Protein AF-A0A970TCE7-F1 (afdb_monomer)

Nearest PDB structures (foldseek):
  4jkk-assembly1_A  TM=7.681E-01  e=5.901E-06  Streptococcus agalactiae 2603V/R
  4jkl-assembly1_A  TM=7.507E-01  e=4.694E-06  Streptococcus agalactiae 2603V/R
  6nzg-assembly1_B  TM=7.927E-01  e=4.846E-05  Bacteroides uniformis
  5uj6-assembly1_B  TM=7.386E-01  e=3.518E-05  Bacteroides uniformis str. 3978 T3 ii
  6d8g-assembly1_A  TM=7.229E-01  e=3.518E-05  Bacteroides uniformis str. 3978 T3 ii

Mean predicted aligned error: 15.02 Å

pLDDT: mean 83.76, std 16.14, range [21.98, 98.69]

Structure (mmCIF, N/CA/C/O backbone):
data_AF-A0A970TCE7-F1
#
_entry.id   AF-A0A970TCE7-F1
#
loop_
_atom_site.group_PDB
_atom_site.id
_atom_site.type_symbol
_atom_site.label_atom_id
_atom_site.label_alt_id
_atom_site.label_comp_id
_atom_site.label_asym_id
_atom_site.label_entity_id
_atom_site.label_seq_id
_atom_site.pdbx_PDB_ins_code
_atom_site.Cartn_x
_atom_site.Cartn_y
_atom_site.Cartn_z
_atom_site.occupancy
_atom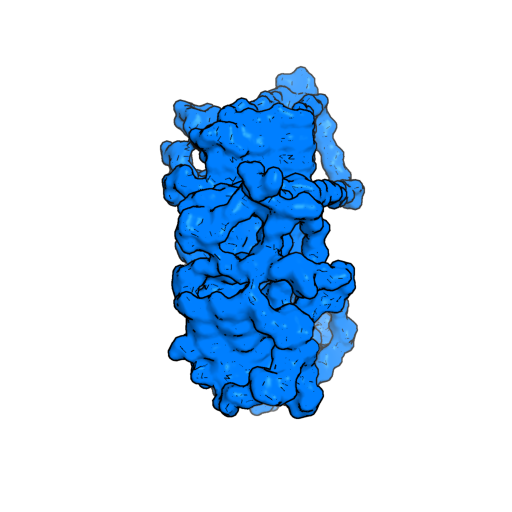_site.B_iso_or_equiv
_atom_site.auth_seq_id
_atom_site.auth_comp_id
_atom_site.auth_asym_id
_atom_site.auth_atom_id
_atom_site.pdbx_PDB_model_num
ATOM 1 N N . MET A 1 1 ? 35.147 20.933 -3.299 1.00 29.72 1 MET A N 1
ATOM 2 C CA . MET A 1 1 ? 35.484 19.512 -3.076 1.00 29.72 1 MET A CA 1
ATOM 3 C C . MET A 1 1 ? 34.721 19.030 -1.857 1.00 29.72 1 MET A C 1
ATOM 5 O O . MET A 1 1 ? 35.156 19.270 -0.740 1.00 29.72 1 MET A O 1
ATOM 9 N N . ARG A 1 2 ? 33.530 18.463 -2.068 1.00 24.98 2 ARG A N 1
ATOM 10 C CA . ARG A 1 2 ? 32.790 17.745 -1.026 1.00 24.98 2 ARG A CA 1
ATOM 11 C C . ARG A 1 2 ? 33.174 16.277 -1.172 1.00 24.98 2 ARG A C 1
ATOM 13 O O . ARG A 1 2 ? 33.149 15.765 -2.286 1.00 24.98 2 ARG A O 1
ATOM 20 N N . LEU A 1 3 ? 33.617 15.664 -0.079 1.00 21.98 3 LEU A N 1
ATOM 21 C CA . LEU A 1 3 ? 33.838 14.222 -0.010 1.00 21.98 3 LEU A CA 1
ATOM 22 C C . LEU A 1 3 ? 32.528 13.515 -0.402 1.00 21.98 3 LEU A C 1
ATOM 24 O O . LEU A 1 3 ? 31.465 14.015 -0.018 1.00 21.98 3 LEU A O 1
ATOM 28 N N . PRO A 1 4 ? 32.577 12.413 -1.169 1.00 25.23 4 PRO A N 1
ATOM 29 C CA . PRO A 1 4 ? 31.383 11.633 -1.448 1.00 25.23 4 PRO A CA 1
ATOM 30 C C . PRO A 1 4 ? 30.809 11.182 -0.104 1.00 25.23 4 PRO A C 1
ATOM 32 O O . PRO A 1 4 ? 31.534 10.642 0.734 1.00 25.23 4 PRO A O 1
ATOM 35 N N . ALA A 1 5 ? 29.528 11.473 0.129 1.00 24.84 5 ALA A N 1
ATOM 36 C CA . ALA A 1 5 ? 28.802 10.845 1.221 1.00 24.84 5 ALA A CA 1
ATOM 37 C C . ALA A 1 5 ? 28.969 9.326 1.055 1.00 24.84 5 ALA A C 1
ATOM 39 O O . ALA A 1 5 ? 28.914 8.851 -0.085 1.00 24.84 5 ALA A O 1
ATOM 40 N N . PRO A 1 6 ? 29.225 8.564 2.132 1.00 24.39 6 PRO A N 1
ATOM 41 C CA . PRO A 1 6 ? 29.187 7.121 2.017 1.00 24.39 6 PRO A CA 1
ATOM 42 C C . PRO A 1 6 ? 27.770 6.796 1.563 1.00 24.39 6 PRO A C 1
ATOM 44 O O . PRO A 1 6 ? 26.809 7.101 2.268 1.00 24.39 6 PRO A O 1
ATOM 47 N N . ALA A 1 7 ? 27.641 6.266 0.349 1.00 27.61 7 ALA A N 1
ATOM 48 C CA . ALA A 1 7 ? 26.413 5.639 -0.068 1.00 27.61 7 ALA A CA 1
ATOM 49 C C . ALA A 1 7 ? 26.190 4.519 0.946 1.00 27.61 7 ALA A C 1
ATOM 51 O O . ALA A 1 7 ? 26.852 3.483 0.903 1.00 27.61 7 ALA A O 1
ATOM 52 N N . VAL A 1 8 ? 25.311 4.754 1.915 1.00 29.00 8 VAL A N 1
ATOM 53 C CA . VAL A 1 8 ? 24.664 3.669 2.634 1.00 29.00 8 VAL A CA 1
ATOM 54 C C . VAL A 1 8 ? 23.693 3.089 1.614 1.00 29.00 8 VAL A C 1
ATOM 56 O O . VAL A 1 8 ? 22.494 3.277 1.723 1.00 29.00 8 VAL A O 1
ATOM 59 N N . VAL A 1 9 ? 24.234 2.437 0.577 1.00 32.75 9 VAL A N 1
ATOM 60 C CA . VAL A 1 9 ? 23.509 1.381 -0.113 1.00 32.75 9 VAL A CA 1
ATOM 61 C C . VAL A 1 9 ? 23.335 0.363 0.988 1.00 32.75 9 VAL A C 1
ATOM 63 O O . VAL A 1 9 ? 24.279 -0.338 1.365 1.00 32.75 9 VAL A O 1
ATOM 66 N N . LEU A 1 10 ? 22.169 0.401 1.625 1.00 33.03 10 LEU A N 1
ATOM 67 C CA . LEU A 1 10 ? 21.786 -0.631 2.553 1.00 33.03 10 LEU A CA 1
ATOM 68 C C . LEU A 1 10 ? 21.857 -1.910 1.725 1.00 33.03 10 LEU A C 1
ATOM 70 O O . LEU A 1 10 ? 21.076 -2.107 0.796 1.00 33.03 10 LEU A O 1
ATOM 74 N N . ALA A 1 11 ? 22.860 -2.737 2.009 1.00 30.81 11 ALA A N 1
ATOM 75 C CA . ALA A 1 11 ? 22.924 -4.101 1.538 1.00 30.81 11 ALA A CA 1
ATOM 76 C C . ALA A 1 11 ? 21.724 -4.828 2.152 1.00 30.81 11 ALA A C 1
ATOM 78 O O . ALA A 1 11 ? 21.845 -5.533 3.155 1.00 30.81 11 ALA A O 1
ATOM 79 N N . ILE A 1 12 ? 20.540 -4.626 1.575 1.00 35.22 12 ILE A N 1
ATOM 80 C CA . ILE A 1 12 ? 19.496 -5.621 1.654 1.00 35.22 12 ILE A CA 1
ATOM 81 C C . ILE A 1 12 ? 20.083 -6.788 0.889 1.00 35.22 12 ILE A C 1
ATOM 83 O O . ILE A 1 12 ? 20.215 -6.781 -0.335 1.00 35.22 12 ILE A O 1
ATOM 87 N N . VAL A 1 13 ? 20.510 -7.774 1.667 1.00 32.94 13 VAL A N 1
ATOM 88 C CA . VAL A 1 13 ? 20.692 -9.135 1.211 1.00 32.94 13 VAL A CA 1
ATOM 89 C C . VAL A 1 13 ? 19.342 -9.550 0.626 1.00 32.94 13 VAL A C 1
ATOM 91 O O . VAL A 1 13 ? 18.487 -10.089 1.328 1.00 32.94 13 VAL A O 1
ATOM 94 N N . MET A 1 14 ? 19.139 -9.284 -0.667 1.00 38.03 14 MET A N 1
ATOM 95 C CA . MET A 1 14 ? 18.299 -10.127 -1.502 1.00 38.03 14 MET A CA 1
ATOM 96 C C . MET A 1 14 ? 18.867 -11.527 -1.312 1.00 38.03 14 MET A C 1
ATOM 98 O O . MET A 1 14 ? 19.907 -11.888 -1.863 1.00 38.03 14 MET A O 1
ATOM 102 N N . THR A 1 15 ? 18.265 -12.281 -0.398 1.00 30.20 15 THR A N 1
ATOM 103 C CA . THR A 1 15 ? 18.696 -13.640 -0.108 1.00 30.20 15 THR A CA 1
ATOM 104 C C . THR A 1 15 ? 18.193 -14.514 -1.249 1.00 30.20 15 THR A C 1
ATOM 106 O O . THR A 1 15 ? 17.138 -15.126 -1.154 1.00 30.20 15 THR A O 1
ATOM 109 N N . ALA A 1 16 ? 18.951 -14.507 -2.343 1.00 30.75 16 ALA A N 1
ATOM 110 C CA . ALA A 1 16 ? 19.031 -15.518 -3.393 1.00 30.75 16 ALA A CA 1
ATOM 111 C C . ALA A 1 16 ? 20.353 -15.247 -4.143 1.00 30.75 16 ALA A C 1
ATOM 113 O O . ALA A 1 16 ? 20.412 -14.451 -5.069 1.00 30.75 16 ALA A O 1
ATOM 114 N N . CYS A 1 17 ? 21.504 -15.615 -3.574 1.00 30.83 17 CYS A N 1
ATOM 115 C CA . CYS A 1 17 ? 22.227 -16.851 -3.903 1.00 30.83 17 CYS A CA 1
ATOM 116 C C . CYS A 1 17 ? 22.085 -17.298 -5.374 1.00 30.83 17 CYS A C 1
ATOM 118 O O . CYS A 1 17 ? 21.065 -17.877 -5.736 1.00 30.83 17 CYS A O 1
ATOM 120 N N . CYS A 1 18 ? 23.184 -17.130 -6.127 1.00 34.06 18 CYS A N 1
ATOM 121 C CA . CYS A 1 18 ? 23.466 -17.638 -7.481 1.00 34.06 18 CYS A CA 1
ATOM 122 C C . CYS A 1 18 ? 22.662 -16.985 -8.618 1.00 34.06 18 CYS A C 1
ATOM 124 O O . CYS A 1 18 ? 21.480 -16.699 -8.450 1.00 34.06 18 CYS A O 1
ATOM 126 N N . ALA A 1 19 ? 23.289 -16.784 -9.791 1.00 42.19 19 ALA A N 1
ATOM 127 C CA . ALA A 1 19 ? 22.575 -16.474 -11.027 1.00 42.19 19 ALA A CA 1
ATOM 128 C C . ALA A 1 19 ? 21.337 -17.366 -11.145 1.00 42.19 19 ALA A C 1
ATOM 130 O O . ALA A 1 19 ? 21.436 -18.584 -11.318 1.00 42.19 19 ALA A O 1
ATOM 131 N N . LEU A 1 20 ? 20.157 -16.755 -11.037 1.00 47.91 20 LEU A N 1
ATOM 132 C CA . LEU A 1 20 ? 18.933 -17.401 -11.470 1.00 47.91 20 LEU A CA 1
ATOM 133 C C . LEU A 1 20 ? 19.140 -17.733 -12.946 1.00 47.91 20 LEU A C 1
ATOM 135 O O . LEU A 1 20 ? 19.277 -16.836 -13.781 1.00 47.91 20 LEU A O 1
ATOM 139 N N . ALA A 1 21 ? 19.223 -19.029 -13.251 1.00 58.22 21 ALA A N 1
ATOM 140 C CA . ALA A 1 21 ? 19.179 -19.497 -14.624 1.00 58.22 21 ALA A CA 1
ATOM 141 C C . ALA A 1 21 ? 17.946 -18.881 -15.297 1.00 58.22 21 ALA A C 1
ATOM 143 O O . ALA A 1 21 ? 16.899 -18.748 -14.655 1.00 58.22 21 ALA A O 1
ATOM 144 N N . GLN A 1 22 ? 18.085 -18.499 -16.570 1.00 68.44 22 GLN A N 1
ATOM 145 C CA . GLN A 1 22 ? 16.990 -17.941 -17.359 1.00 68.44 22 GLN A CA 1
ATOM 146 C C . GLN A 1 22 ? 15.719 -18.770 -17.127 1.00 68.44 22 GLN A C 1
ATOM 148 O O . GLN A 1 22 ? 15.741 -19.983 -17.372 1.00 68.44 22 GLN A O 1
ATOM 153 N N . PRO A 1 23 ? 14.626 -18.162 -16.632 1.00 74.12 23 PRO A N 1
ATOM 154 C CA . PRO A 1 23 ? 13.439 -18.931 -16.321 1.00 74.12 23 PRO A CA 1
ATOM 155 C C . PRO A 1 23 ? 12.876 -19.547 -17.605 1.00 74.12 23 PRO A C 1
ATOM 157 O O . PRO A 1 23 ? 12.909 -18.939 -18.680 1.00 74.12 23 PRO A O 1
ATOM 160 N N . THR A 1 24 ? 12.362 -20.770 -17.504 1.00 79.38 24 THR A N 1
ATOM 161 C CA . THR A 1 24 ? 11.849 -21.515 -18.657 1.00 79.38 24 THR A CA 1
ATOM 162 C C . THR A 1 24 ? 10.811 -20.693 -19.426 1.00 79.38 24 THR A C 1
ATOM 164 O O . THR A 1 24 ? 9.859 -20.178 -18.843 1.00 79.38 24 THR A O 1
ATOM 167 N N . GLY A 1 25 ? 10.982 -20.586 -20.747 1.00 86.44 25 GLY A N 1
ATOM 168 C CA . GLY A 1 25 ? 10.047 -19.892 -21.641 1.00 86.44 25 GLY A CA 1
ATOM 169 C C . GLY A 1 25 ? 10.291 -18.390 -21.819 1.00 86.44 25 GLY A C 1
ATOM 170 O O . GLY A 1 25 ? 9.632 -17.778 -22.656 1.00 86.44 25 GLY A O 1
ATOM 171 N N . PHE A 1 26 ? 11.242 -17.790 -21.097 1.00 93.25 26 PHE A N 1
ATOM 172 C CA . PHE A 1 26 ? 11.651 -16.407 -21.348 1.00 93.25 26 PHE A CA 1
ATOM 173 C C . PHE A 1 26 ? 12.575 -16.318 -22.565 1.00 93.25 26 PHE A C 1
ATOM 175 O O . PHE A 1 26 ? 13.344 -17.237 -22.824 1.00 93.25 26 PHE A O 1
ATOM 182 N N . THR A 1 27 ? 12.527 -15.203 -23.292 1.00 96.06 27 THR A N 1
ATOM 183 C CA . THR A 1 27 ? 13.519 -14.832 -24.317 1.00 96.06 27 THR A CA 1
ATOM 184 C C . THR A 1 27 ? 14.568 -13.922 -23.682 1.00 96.06 27 THR A C 1
ATOM 186 O O . THR A 1 27 ? 14.193 -12.994 -22.964 1.00 96.06 27 THR A O 1
ATOM 189 N N . SER A 1 28 ? 15.859 -14.159 -23.927 1.00 95.00 28 SER A N 1
ATOM 190 C CA . SER A 1 28 ? 16.910 -13.272 -23.406 1.00 95.00 28 SER A CA 1
ATOM 191 C C . SER A 1 28 ? 16.903 -11.947 -24.167 1.00 95.00 28 SER A C 1
ATOM 193 O O . SER A 1 28 ? 16.803 -11.931 -25.3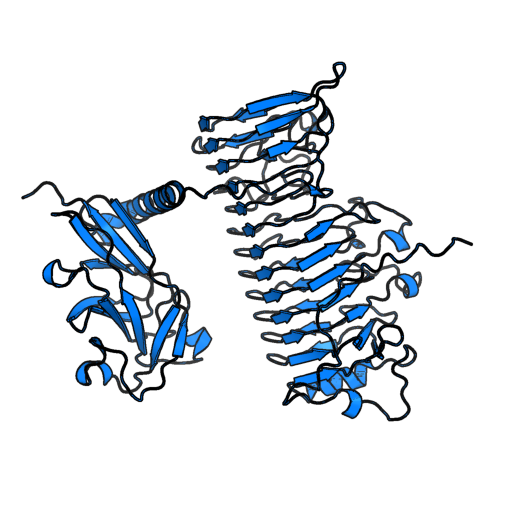95 1.00 95.00 28 SER A O 1
ATOM 195 N N . ILE A 1 29 ? 17.061 -10.827 -23.457 1.00 94.56 29 ILE A N 1
ATOM 196 C CA . ILE A 1 29 ? 17.218 -9.508 -24.082 1.00 94.56 29 ILE A CA 1
ATOM 197 C C . ILE A 1 29 ? 18.456 -9.443 -24.984 1.00 94.56 29 ILE A C 1
ATOM 199 O O . ILE A 1 29 ? 18.468 -8.680 -25.943 1.00 94.56 29 ILE A O 1
ATOM 203 N N . GLU A 1 30 ? 19.470 -10.277 -24.732 1.00 91.06 30 GLU A N 1
ATOM 204 C CA . GLU A 1 30 ? 20.694 -10.340 -25.541 1.00 91.06 30 GLU A CA 1
ATOM 205 C C . GLU A 1 30 ? 20.423 -10.701 -27.007 1.00 91.06 30 GLU A C 1
ATOM 207 O O . GLU A 1 30 ? 21.165 -10.262 -27.876 1.00 91.06 30 GLU A O 1
ATOM 212 N N . GLU A 1 31 ? 19.326 -11.406 -27.313 1.00 93.81 31 GLU A N 1
ATOM 213 C CA . GLU A 1 31 ? 18.914 -11.693 -28.698 1.00 93.81 31 GLU A CA 1
ATOM 214 C C . GLU A 1 31 ? 18.559 -10.421 -29.497 1.00 93.81 31 GLU A C 1
ATOM 216 O O . GLU A 1 31 ? 18.495 -10.449 -30.728 1.00 93.81 31 GLU A O 1
ATOM 221 N N . TYR A 1 32 ? 18.323 -9.303 -28.805 1.00 94.69 32 TYR A N 1
ATOM 222 C CA . TYR A 1 32 ? 17.984 -8.003 -29.386 1.00 94.69 32 TYR A CA 1
ATOM 223 C C . TYR A 1 32 ? 19.151 -7.010 -29.356 1.00 94.69 32 TYR A C 1
ATOM 225 O O . TYR A 1 32 ? 19.058 -5.952 -29.984 1.00 94.69 32 TYR A O 1
ATOM 233 N N . LEU A 1 33 ? 20.242 -7.332 -28.653 1.00 89.25 33 LEU A N 1
ATOM 234 C CA . LEU A 1 33 ? 21.403 -6.458 -28.509 1.00 89.25 33 LEU A CA 1
ATOM 235 C C . LEU A 1 33 ? 22.466 -6.797 -29.572 1.00 89.25 33 LEU A C 1
ATOM 237 O O . LEU A 1 33 ? 22.769 -7.970 -29.781 1.00 89.25 33 LEU A O 1
ATOM 241 N N . PRO A 1 34 ? 23.072 -5.804 -30.249 1.00 77.56 34 PRO A N 1
ATOM 242 C CA . PRO A 1 34 ? 24.234 -6.042 -31.103 1.00 77.56 34 PRO A CA 1
ATOM 243 C C . PRO A 1 34 ? 25.415 -6.617 -30.305 1.00 77.56 34 PRO A C 1
ATOM 245 O O . PRO A 1 34 ? 25.694 -6.147 -29.206 1.00 77.56 34 PRO A O 1
ATOM 248 N N . GLU A 1 35 ? 26.174 -7.555 -30.887 1.00 73.50 35 GLU A N 1
ATOM 249 C CA . GLU A 1 35 ? 27.338 -8.198 -30.234 1.00 73.50 35 GLU A CA 1
ATOM 250 C C . GLU A 1 35 ? 28.402 -7.205 -29.724 1.00 73.50 35 GLU A C 1
ATOM 252 O O . GLU A 1 35 ? 29.193 -7.526 -28.842 1.00 73.50 35 GLU A O 1
ATOM 257 N N . THR A 1 36 ? 28.445 -5.998 -30.292 1.00 68.19 36 THR A N 1
ATOM 258 C CA . THR A 1 36 ? 29.434 -4.957 -29.979 1.00 68.19 36 THR A CA 1
ATOM 259 C C . THR A 1 36 ? 28.997 -3.990 -28.882 1.00 68.19 36 THR A C 1
ATOM 261 O O . THR A 1 36 ? 29.772 -3.103 -28.522 1.00 68.19 36 THR A O 1
ATOM 264 N N . TRP A 1 37 ? 27.764 -4.093 -28.387 1.00 70.56 37 TRP A N 1
ATOM 265 C CA . TRP A 1 37 ? 27.221 -3.130 -27.437 1.00 70.56 37 TRP A CA 1
ATOM 266 C C . TRP A 1 37 ? 27.597 -3.481 -26.004 1.00 70.56 37 TRP A C 1
ATOM 268 O O . TRP A 1 37 ? 27.368 -4.592 -25.528 1.00 70.56 37 TRP A O 1
ATOM 278 N N . ALA A 1 38 ? 28.171 -2.502 -25.310 1.00 70.31 38 ALA A N 1
ATOM 279 C CA . ALA A 1 38 ? 28.556 -2.655 -23.924 1.00 70.31 38 ALA A CA 1
ATOM 280 C C . ALA A 1 38 ? 27.341 -2.455 -23.009 1.00 70.31 38 ALA A C 1
ATOM 282 O O . ALA A 1 38 ? 26.627 -1.456 -23.087 1.00 70.31 38 ALA A O 1
ATOM 283 N N . THR A 1 39 ? 27.128 -3.400 -22.099 1.00 72.19 39 THR A N 1
ATOM 284 C CA . THR A 1 39 ? 26.182 -3.274 -20.983 1.00 72.19 39 THR A CA 1
ATOM 285 C C . THR A 1 39 ? 26.858 -2.584 -19.793 1.00 72.19 39 THR A C 1
ATOM 287 O O . THR A 1 39 ? 26.899 -3.127 -18.687 1.00 72.19 39 THR A O 1
ATOM 290 N N . ASP A 1 40 ? 27.482 -1.431 -20.053 1.00 76.25 40 ASP A N 1
ATOM 291 C CA . ASP A 1 40 ? 28.371 -0.715 -19.125 1.00 76.25 40 ASP A CA 1
ATOM 292 C C . ASP A 1 40 ? 27.908 0.712 -18.786 1.00 76.25 40 ASP A C 1
ATOM 294 O O . ASP A 1 40 ? 28.580 1.411 -18.030 1.00 76.25 40 ASP A O 1
ATOM 298 N N . GLY A 1 41 ? 26.771 1.161 -19.331 1.00 73.81 41 GLY A N 1
ATOM 299 C CA . GLY A 1 41 ? 26.306 2.541 -19.151 1.00 73.81 41 GLY A CA 1
ATOM 300 C C . GLY A 1 41 ? 26.363 3.422 -20.399 1.00 73.81 41 GLY A C 1
ATOM 301 O O . GLY A 1 41 ? 25.759 4.491 -20.389 1.00 73.81 41 GLY A O 1
ATOM 302 N N . SER A 1 42 ? 27.084 3.018 -21.452 1.00 79.81 42 SER A N 1
ATOM 303 C CA . SER A 1 42 ? 27.498 3.941 -22.523 1.00 79.81 42 SER A CA 1
ATOM 304 C C . SER A 1 42 ? 26.551 4.064 -23.722 1.00 79.81 42 SER A C 1
ATOM 306 O O . SER A 1 42 ? 26.637 5.052 -24.454 1.00 79.81 42 SER A O 1
ATOM 308 N N . VAL A 1 43 ? 25.654 3.099 -23.934 1.00 89.12 43 VAL A N 1
ATOM 309 C CA . VAL A 1 43 ? 24.771 3.043 -25.110 1.00 89.12 43 VAL A CA 1
ATOM 310 C C . VAL A 1 43 ? 23.313 3.000 -24.669 1.00 89.12 43 VAL A C 1
ATOM 312 O O . VAL A 1 43 ? 22.958 2.202 -23.807 1.00 89.12 43 VAL A O 1
ATOM 315 N N . ASP A 1 44 ? 22.473 3.852 -25.261 1.00 94.00 44 ASP A N 1
ATOM 316 C CA . ASP A 1 44 ? 21.023 3.808 -25.057 1.00 94.00 44 ASP A CA 1
ATOM 317 C C . ASP A 1 44 ? 20.429 2.576 -25.753 1.00 94.00 44 ASP A C 1
ATOM 319 O O . ASP A 1 44 ? 20.534 2.427 -26.971 1.00 94.00 44 ASP A O 1
ATOM 323 N N . LEU A 1 45 ? 19.814 1.696 -24.965 1.00 95.56 45 LEU A N 1
ATOM 324 C CA . LEU A 1 45 ? 19.237 0.423 -25.396 1.00 95.56 45 LEU A CA 1
ATOM 325 C C . LEU A 1 45 ? 17.717 0.481 -25.564 1.00 95.56 45 LEU A C 1
ATOM 327 O O . LEU A 1 45 ? 17.088 -0.561 -25.776 1.00 95.56 45 LEU A O 1
ATOM 331 N N . ARG A 1 46 ? 17.100 1.662 -25.422 1.00 96.25 46 ARG A N 1
ATOM 332 C CA . ARG A 1 46 ? 15.639 1.799 -25.380 1.00 96.25 46 ARG A CA 1
ATOM 333 C C . ARG A 1 46 ? 14.956 1.152 -26.585 1.00 96.25 46 ARG A C 1
ATOM 335 O O . ARG A 1 46 ? 14.003 0.405 -26.394 1.00 96.25 46 ARG A O 1
ATOM 342 N N . GLU A 1 47 ? 15.424 1.405 -27.808 1.00 96.81 47 GLU A N 1
ATOM 343 C CA . GLU A 1 47 ? 14.786 0.868 -29.022 1.00 96.81 47 GLU A CA 1
ATOM 344 C C . GLU A 1 47 ? 14.837 -0.665 -29.074 1.00 96.81 47 GLU A C 1
ATOM 346 O O . GLU A 1 47 ? 13.861 -1.319 -29.441 1.00 96.81 47 GLU A O 1
ATOM 351 N N . GLN A 1 48 ? 15.965 -1.251 -28.674 1.00 96.44 48 GLN A N 1
ATOM 352 C CA . GLN A 1 48 ? 16.196 -2.694 -28.682 1.00 96.44 48 GLN A CA 1
ATOM 353 C C . GLN A 1 48 ? 15.339 -3.374 -27.616 1.00 96.44 48 GLN A C 1
ATOM 355 O O . GLN A 1 48 ? 14.709 -4.398 -27.885 1.00 96.44 48 GLN A O 1
ATOM 360 N N . ILE A 1 49 ? 15.276 -2.776 -26.424 1.00 97.25 49 ILE A N 1
ATOM 361 C CA . ILE A 1 49 ? 14.457 -3.277 -25.323 1.00 97.25 49 ILE A CA 1
ATOM 362 C C . ILE A 1 49 ? 12.968 -3.146 -25.647 1.00 97.25 49 ILE A C 1
ATOM 364 O O . ILE A 1 49 ? 12.224 -4.106 -25.452 1.00 97.25 49 ILE A O 1
ATOM 368 N N . GLN A 1 50 ? 12.534 -2.009 -26.197 1.00 98.56 50 GLN A N 1
ATOM 369 C CA . GLN A 1 50 ? 11.138 -1.826 -26.587 1.00 98.56 50 GLN A CA 1
ATOM 370 C C . GLN A 1 50 ? 10.726 -2.849 -27.646 1.00 98.56 50 GLN A C 1
ATOM 372 O O . GLN A 1 50 ? 9.690 -3.492 -27.502 1.00 98.56 50 GLN A O 1
ATOM 377 N N . ARG A 1 51 ? 11.576 -3.094 -28.654 1.00 98.19 51 ARG A N 1
ATOM 378 C CA . ARG A 1 51 ? 11.309 -4.126 -29.662 1.00 98.19 51 ARG A CA 1
ATOM 379 C C . ARG A 1 51 ? 11.131 -5.511 -29.033 1.00 98.19 51 ARG A C 1
ATOM 381 O O . ARG A 1 51 ? 10.237 -6.254 -29.434 1.00 98.19 51 ARG A O 1
ATOM 388 N N . ALA A 1 52 ? 11.934 -5.857 -28.025 1.00 98.06 52 ALA A N 1
ATOM 389 C CA . ALA A 1 52 ? 11.772 -7.114 -27.299 1.00 98.06 52 ALA A CA 1
ATOM 390 C C . ALA A 1 52 ? 10.431 -7.188 -26.548 1.00 98.06 52 ALA A C 1
ATOM 392 O O . ALA A 1 52 ? 9.779 -8.233 -26.582 1.00 98.06 52 ALA A O 1
ATOM 393 N N . PHE A 1 53 ? 10.000 -6.098 -25.904 1.00 98.25 53 PHE A N 1
ATOM 394 C CA . PHE A 1 53 ? 8.703 -6.023 -25.216 1.00 98.25 53 PHE A CA 1
ATOM 395 C C . PHE A 1 53 ? 7.519 -6.143 -26.181 1.00 98.25 53 PHE A C 1
ATOM 397 O O . PHE A 1 53 ? 6.540 -6.833 -25.875 1.00 98.25 53 PHE A O 1
ATOM 404 N N . ASP A 1 54 ? 7.635 -5.554 -27.369 1.00 97.81 54 ASP A N 1
ATOM 405 C CA . ASP A 1 54 ? 6.612 -5.635 -28.411 1.00 97.81 54 ASP A CA 1
ATOM 406 C C . ASP A 1 54 ? 6.505 -7.066 -28.973 1.00 97.81 54 ASP A C 1
ATOM 408 O O . ASP A 1 54 ? 5.415 -7.631 -29.096 1.00 97.81 54 ASP A O 1
ATOM 412 N N . GLU A 1 55 ? 7.644 -7.703 -29.266 1.00 97.56 55 GLU A N 1
ATOM 413 C CA . GLU A 1 55 ? 7.695 -9.003 -29.945 1.00 97.56 55 GLU A CA 1
ATOM 414 C C . GLU A 1 55 ? 7.501 -10.202 -28.999 1.00 97.56 55 GLU A C 1
ATOM 416 O O . GLU A 1 55 ? 6.969 -11.241 -29.408 1.00 97.56 55 GLU A O 1
ATOM 421 N N . ARG A 1 56 ? 7.889 -10.103 -27.718 1.00 97.19 56 ARG A N 1
ATOM 422 C CA . ARG A 1 56 ? 7.934 -11.250 -26.783 1.00 97.19 56 ARG A CA 1
ATOM 423 C C . ARG A 1 56 ? 7.041 -11.054 -25.568 1.00 97.19 56 ARG A C 1
ATOM 425 O O . ARG A 1 56 ? 6.933 -9.969 -25.019 1.00 97.19 56 ARG A O 1
ATOM 432 N N . ALA A 1 57 ? 6.350 -12.125 -25.179 1.00 94.31 57 ALA A N 1
ATOM 433 C CA . ALA A 1 57 ? 5.456 -12.102 -24.023 1.00 94.31 57 ALA A CA 1
ATOM 434 C C . ALA A 1 57 ? 6.228 -12.304 -22.714 1.00 94.31 57 ALA A C 1
ATOM 436 O O . ALA A 1 57 ? 5.713 -12.006 -21.645 1.00 94.31 57 ALA A O 1
ATOM 437 N N . MET A 1 58 ? 7.444 -12.847 -22.792 1.00 97.06 58 MET A N 1
ATOM 438 C CA . MET A 1 58 ? 8.288 -13.168 -21.647 1.00 97.06 58 MET A CA 1
ATOM 439 C C . MET A 1 58 ? 9.728 -12.771 -21.984 1.00 97.06 58 MET A C 1
ATOM 441 O O . MET A 1 58 ? 10.343 -13.398 -22.849 1.00 97.06 58 MET A O 1
ATOM 445 N N . VAL A 1 59 ? 10.251 -11.724 -21.342 1.00 97.75 59 VAL A N 1
ATOM 446 C CA . VAL A 1 59 ? 11.599 -11.176 -21.592 1.00 97.75 59 VAL A CA 1
ATOM 447 C C . VAL A 1 59 ? 12.445 -11.253 -20.330 1.00 97.75 59 VAL A C 1
ATOM 449 O O . VAL A 1 59 ? 12.006 -10.854 -19.252 1.00 97.75 59 VAL A O 1
ATOM 452 N N . PHE A 1 60 ? 13.649 -11.804 -20.457 1.00 96.56 60 PHE A N 1
ATOM 453 C CA . PHE A 1 60 ? 14.609 -11.943 -19.371 1.00 96.56 60 PHE A CA 1
ATOM 454 C C . PHE A 1 60 ? 15.826 -11.053 -19.614 1.00 96.56 60 PHE A C 1
ATOM 456 O O . PHE A 1 60 ? 16.383 -11.048 -20.710 1.00 96.56 60 PHE A O 1
ATOM 463 N N . PHE A 1 61 ? 16.252 -10.333 -18.581 1.00 94.75 61 PHE A N 1
ATOM 464 C CA . PHE A 1 61 ? 17.484 -9.555 -18.560 1.00 94.75 61 PHE A CA 1
ATOM 465 C C . PHE A 1 61 ? 18.545 -10.334 -17.785 1.00 94.75 61 PHE A C 1
ATOM 467 O O . PHE A 1 61 ? 18.452 -10.405 -16.556 1.00 94.75 61 PHE A O 1
ATOM 474 N N . PRO A 1 62 ? 19.543 -10.931 -18.460 1.00 92.00 62 PRO A N 1
ATOM 475 C CA . PRO A 1 62 ? 20.654 -11.575 -17.783 1.00 92.00 62 PRO A CA 1
ATOM 476 C C . PRO A 1 62 ? 21.368 -10.634 -16.818 1.00 92.00 62 PRO A C 1
ATOM 478 O O . PRO A 1 62 ? 21.453 -9.425 -17.013 1.00 92.00 62 PRO A O 1
ATOM 481 N N . GLY A 1 63 ? 21.876 -11.220 -15.749 1.00 88.00 63 GLY A N 1
ATOM 482 C CA . GLY A 1 63 ? 22.579 -10.507 -14.703 1.00 88.00 63 GLY A CA 1
ATOM 483 C C . GLY A 1 63 ? 24.088 -10.690 -14.752 1.00 88.00 63 GLY A C 1
ATOM 484 O O . GLY A 1 63 ? 24.670 -10.997 -15.794 1.00 88.00 63 GLY A O 1
ATOM 485 N N . SER A 1 64 ? 24.699 -10.524 -13.587 1.00 84.06 64 SER A N 1
ATOM 486 C CA . SER A 1 64 ? 26.095 -10.846 -13.307 1.00 84.06 64 SER A CA 1
ATOM 487 C C . SER A 1 64 ? 26.173 -11.656 -12.015 1.00 84.06 64 SER A C 1
ATOM 489 O O . SER A 1 64 ? 25.409 -11.413 -11.083 1.00 84.06 64 SER A O 1
ATOM 491 N N . ASP A 1 65 ? 27.109 -12.598 -11.933 1.00 81.81 65 ASP A N 1
ATOM 492 C CA . ASP A 1 65 ? 27.411 -13.307 -10.683 1.00 81.81 65 ASP A CA 1
ATOM 493 C C . ASP A 1 65 ? 28.241 -12.453 -9.707 1.00 81.81 65 ASP A C 1
ATOM 495 O O . ASP A 1 65 ? 28.350 -12.795 -8.530 1.00 81.81 65 ASP A O 1
ATOM 499 N N . ASP A 1 66 ? 28.813 -11.342 -10.183 1.00 80.25 66 ASP A N 1
ATOM 500 C CA . ASP A 1 66 ? 29.619 -10.418 -9.388 1.00 80.25 66 ASP A CA 1
ATOM 501 C C . ASP A 1 66 ? 28.826 -9.132 -9.077 1.00 80.25 66 ASP A C 1
ATOM 503 O O . ASP A 1 66 ? 28.552 -8.351 -9.995 1.00 80.25 66 ASP A O 1
ATOM 507 N N . PRO A 1 67 ? 28.453 -8.876 -7.808 1.00 74.31 67 PRO A N 1
ATOM 508 C CA . PRO A 1 67 ? 27.730 -7.664 -7.427 1.00 74.31 67 PRO A CA 1
ATOM 509 C C . PRO A 1 67 ? 28.545 -6.376 -7.620 1.00 74.31 67 PRO A C 1
ATOM 511 O O . PRO A 1 67 ? 27.951 -5.313 -7.783 1.00 74.31 67 PRO A O 1
ATOM 514 N N . GLU A 1 68 ? 29.880 -6.453 -7.661 1.00 80.94 68 GLU A N 1
ATOM 515 C CA . GLU A 1 68 ? 30.749 -5.298 -7.938 1.00 80.94 68 GLU A CA 1
ATOM 516 C C . GLU A 1 68 ? 30.846 -4.988 -9.441 1.00 80.94 68 GLU A C 1
ATOM 518 O O . GLU A 1 68 ? 31.330 -3.928 -9.844 1.00 80.94 68 GLU A O 1
ATOM 523 N N . SER A 1 69 ? 30.356 -5.897 -10.287 1.00 84.25 69 SER A N 1
ATOM 524 C CA . SER A 1 69 ? 30.304 -5.740 -11.738 1.00 84.25 69 SER A CA 1
ATOM 525 C C . SER A 1 69 ? 28.899 -6.072 -12.256 1.00 84.25 69 SER A C 1
ATOM 527 O O . SER A 1 69 ? 28.702 -7.088 -12.932 1.00 84.25 69 SER A O 1
ATOM 529 N N . PRO A 1 70 ? 27.886 -5.247 -11.920 1.00 86.12 70 PRO A N 1
ATOM 530 C CA . PRO A 1 70 ? 26.521 -5.471 -12.368 1.00 86.12 70 PRO A CA 1
ATOM 531 C C . PRO A 1 70 ? 26.415 -5.301 -13.882 1.00 86.12 70 PRO A C 1
ATOM 533 O O . PRO A 1 70 ? 27.120 -4.492 -14.492 1.00 86.12 70 PRO A O 1
ATOM 536 N N . ARG A 1 71 ? 25.471 -6.015 -14.493 1.00 89.38 71 ARG A N 1
ATOM 537 C CA . ARG A 1 71 ? 25.153 -5.809 -15.903 1.00 89.38 71 ARG A CA 1
ATOM 538 C C . ARG A 1 71 ? 24.199 -4.625 -16.034 1.00 89.38 71 ARG A C 1
ATOM 540 O O . ARG A 1 71 ? 23.091 -4.667 -15.501 1.00 89.38 71 ARG A O 1
ATOM 547 N N . VAL A 1 72 ? 24.621 -3.574 -16.735 1.00 91.44 72 VAL A N 1
ATOM 548 C CA . VAL A 1 72 ? 23.872 -2.314 -16.821 1.00 91.44 72 VAL A CA 1
ATOM 549 C C . VAL A 1 72 ? 23.199 -2.179 -18.183 1.00 91.44 72 VAL A C 1
ATOM 551 O O . VAL A 1 72 ? 23.843 -2.301 -19.220 1.00 91.44 72 VAL A O 1
ATOM 554 N N . TYR A 1 73 ? 21.904 -1.879 -18.170 1.00 94.62 73 TYR A N 1
ATOM 555 C CA . TYR A 1 73 ? 21.058 -1.662 -19.337 1.00 94.62 73 TYR A CA 1
ATOM 556 C C . TYR A 1 73 ? 20.592 -0.201 -19.363 1.00 94.62 73 TYR A C 1
ATOM 558 O O . TYR A 1 73 ? 19.608 0.136 -18.700 1.00 94.62 73 TYR A O 1
ATOM 566 N N . PRO A 1 74 ? 21.309 0.695 -20.057 1.00 95.31 74 PRO A N 1
ATOM 567 C CA . PRO A 1 74 ? 20.975 2.113 -20.079 1.00 95.31 74 PRO A CA 1
ATOM 568 C C . PRO A 1 74 ? 19.810 2.374 -21.023 1.00 95.31 74 PRO A C 1
ATOM 570 O O . PRO A 1 74 ? 19.795 1.854 -22.136 1.00 95.31 74 PRO A O 1
ATOM 573 N N . VAL A 1 75 ? 18.848 3.184 -20.596 1.00 96.12 75 VAL A N 1
ATOM 574 C CA . VAL A 1 75 ? 17.671 3.529 -21.396 1.00 96.12 75 VAL A CA 1
ATOM 575 C C . VAL A 1 75 ? 17.287 4.985 -21.208 1.00 96.12 75 VAL A C 1
ATOM 577 O O . VAL A 1 75 ? 17.281 5.504 -20.088 1.00 96.12 75 VAL A O 1
ATOM 580 N N . THR A 1 76 ? 16.911 5.647 -22.295 1.00 96.19 76 THR A N 1
ATOM 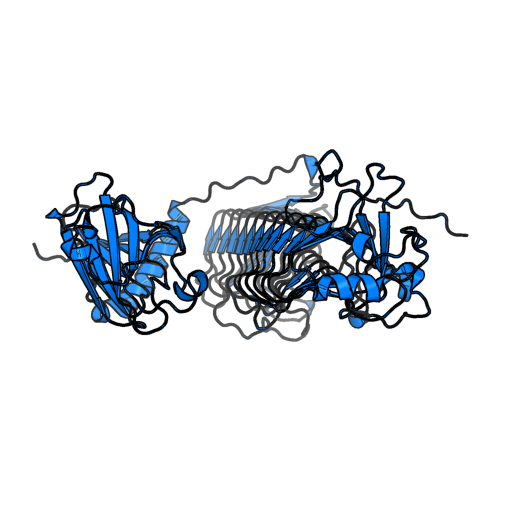581 C CA . THR A 1 76 ? 16.005 6.795 -22.188 1.00 96.19 76 THR A CA 1
ATOM 582 C C . THR A 1 76 ? 14.606 6.324 -21.767 1.00 96.19 76 THR A C 1
ATOM 584 O O . THR A 1 76 ? 14.221 5.177 -22.001 1.00 96.19 76 THR A O 1
ATOM 587 N N . CYS A 1 77 ? 13.850 7.188 -21.089 1.00 96.25 77 CYS A N 1
ATOM 588 C CA . CYS A 1 77 ? 12.518 6.862 -20.576 1.00 96.25 77 CYS A CA 1
ATOM 589 C C . CYS A 1 77 ? 11.510 6.461 -21.670 1.00 96.25 77 CYS A C 1
ATOM 591 O O . CYS A 1 77 ? 11.666 6.765 -22.855 1.00 96.25 77 CYS A O 1
ATOM 593 N N . GLY A 1 78 ? 10.418 5.828 -21.236 1.00 97.12 78 GLY A N 1
ATOM 594 C CA . GLY A 1 78 ? 9.282 5.462 -22.077 1.00 97.12 78 GLY A CA 1
ATOM 595 C C . GLY A 1 78 ? 9.348 4.036 -22.610 1.00 97.12 78 GLY A C 1
ATOM 596 O O . GLY A 1 78 ? 9.033 3.829 -23.783 1.00 97.12 78 GLY A O 1
ATOM 597 N N . LEU A 1 79 ? 9.786 3.081 -21.781 1.00 98.62 79 LEU A N 1
ATOM 598 C CA . LEU A 1 79 ? 9.564 1.660 -22.043 1.00 98.62 79 LEU A CA 1
ATOM 599 C C . LEU A 1 79 ? 8.127 1.276 -21.675 1.00 98.62 79 LEU A C 1
ATOM 601 O O . LEU A 1 79 ? 7.652 1.601 -20.586 1.00 98.62 79 LEU A O 1
ATOM 605 N N . GLU A 1 80 ? 7.463 0.532 -22.550 1.00 98.56 80 GLU A N 1
ATOM 606 C CA . GLU A 1 80 ? 6.090 0.058 -22.368 1.00 98.56 80 GLU A CA 1
ATOM 607 C C . GLU A 1 80 ? 6.056 -1.474 -22.444 1.00 98.56 80 GLU A C 1
ATOM 609 O O . GLU A 1 80 ? 6.413 -2.074 -23.459 1.00 98.56 80 GLU A O 1
ATOM 614 N N . VAL A 1 81 ? 5.627 -2.114 -21.357 1.00 98.44 81 VAL A N 1
ATOM 615 C CA . VAL A 1 81 ? 5.407 -3.559 -21.260 1.00 98.44 81 VAL A CA 1
ATOM 616 C C . VAL A 1 81 ? 3.944 -3.842 -21.568 1.00 98.44 81 VAL A C 1
ATOM 618 O O . VAL A 1 81 ? 3.048 -3.312 -20.911 1.00 98.44 81 VAL A O 1
ATOM 621 N N . ARG A 1 82 ? 3.701 -4.694 -22.566 1.00 96.50 82 ARG A N 1
ATOM 622 C CA . ARG A 1 82 ? 2.353 -5.044 -23.031 1.00 96.50 82 ARG A CA 1
ATOM 623 C C . ARG A 1 82 ? 1.555 -5.875 -22.026 1.00 96.50 82 ARG A C 1
ATOM 625 O O . ARG A 1 82 ? 2.103 -6.470 -21.099 1.00 96.50 82 ARG A O 1
ATOM 632 N N . GLU A 1 83 ? 0.248 -5.941 -22.260 1.00 94.81 83 GLU A N 1
ATOM 633 C CA . GLU A 1 83 ? -0.694 -6.659 -21.402 1.00 94.81 83 GLU A CA 1
ATOM 634 C C . GLU A 1 83 ? -0.278 -8.117 -21.193 1.00 94.81 83 GLU A C 1
ATOM 636 O O . GLU A 1 83 ? 0.127 -8.809 -22.134 1.00 94.81 83 GLU A O 1
ATOM 641 N N . ASN A 1 84 ? -0.411 -8.589 -19.953 1.00 90.12 84 ASN A N 1
ATOM 642 C CA . ASN A 1 84 ? -0.104 -9.955 -19.522 1.00 90.12 84 ASN A CA 1
ATOM 643 C C . ASN A 1 84 ? 1.343 -10.424 -19.786 1.00 90.12 84 ASN A C 1
ATOM 645 O O . ASN A 1 84 ? 1.643 -11.612 -19.626 1.00 90.12 84 ASN A O 1
ATOM 649 N N . ALA A 1 85 ? 2.249 -9.528 -20.195 1.00 94.06 85 ALA A N 1
ATOM 650 C CA . ALA A 1 85 ? 3.644 -9.877 -20.417 1.00 94.06 85 ALA A CA 1
ATOM 651 C C . ALA A 1 85 ? 4.407 -10.017 -19.097 1.00 94.06 85 ALA A C 1
ATOM 653 O O . ALA A 1 85 ? 4.047 -9.441 -18.071 1.00 94.06 85 ALA A O 1
ATOM 654 N N . ARG A 1 86 ? 5.491 -10.789 -19.131 1.00 96.81 86 ARG A N 1
ATOM 655 C CA . ARG A 1 86 ? 6.378 -11.016 -17.992 1.00 96.81 86 ARG A CA 1
ATOM 656 C C . ARG A 1 86 ? 7.771 -10.512 -18.310 1.00 96.81 86 ARG A C 1
ATOM 658 O O . ARG A 1 86 ? 8.370 -10.914 -19.306 1.00 96.81 86 ARG A O 1
ATOM 665 N N . VAL A 1 87 ? 8.304 -9.676 -17.437 1.00 97.81 87 VAL A N 1
ATOM 666 C CA . VAL A 1 87 ? 9.663 -9.162 -17.529 1.00 97.81 87 VAL A CA 1
ATOM 667 C C . VAL A 1 87 ? 10.398 -9.533 -16.254 1.00 97.81 87 VAL A C 1
ATOM 669 O O . VAL A 1 87 ? 9.958 -9.191 -15.161 1.00 97.81 87 VAL A O 1
ATOM 672 N N . SER A 1 88 ? 11.516 -10.238 -16.393 1.00 95.50 88 SER A N 1
ATOM 673 C CA . SER A 1 88 ? 12.320 -10.667 -15.251 1.00 95.50 88 SER A CA 1
ATOM 674 C C . SER A 1 88 ? 13.769 -10.255 -15.420 1.00 95.50 88 SER A C 1
ATOM 676 O O . SER A 1 88 ? 14.337 -10.378 -16.501 1.00 95.50 88 SER A O 1
ATOM 678 N N . PHE A 1 89 ? 14.384 -9.828 -14.330 1.00 92.56 89 PHE A N 1
ATOM 679 C CA . PHE A 1 89 ? 15.795 -9.483 -14.262 1.00 92.56 89 PHE A CA 1
ATOM 680 C C . PHE A 1 89 ? 16.538 -10.531 -13.433 1.00 92.56 89 PHE A C 1
ATOM 682 O O . PHE A 1 89 ? 16.023 -11.035 -12.434 1.00 92.56 89 PHE A O 1
ATOM 689 N N . GLY A 1 90 ? 17.724 -10.914 -13.899 1.00 84.75 90 GLY A N 1
ATOM 690 C CA . GLY A 1 90 ? 18.644 -11.773 -13.166 1.00 84.75 90 GLY A CA 1
ATOM 691 C C . GLY A 1 90 ? 19.389 -11.010 -12.070 1.00 84.75 90 GLY A C 1
ATOM 692 O O . GLY A 1 90 ? 19.344 -9.782 -11.996 1.00 84.75 90 GLY A O 1
ATOM 693 N N . ALA A 1 91 ? 20.120 -11.744 -11.231 1.00 81.88 91 ALA A N 1
ATOM 694 C CA . ALA A 1 91 ? 20.923 -11.166 -10.155 1.00 81.88 91 ALA A CA 1
ATOM 695 C C . ALA A 1 91 ? 21.891 -10.093 -10.684 1.00 81.88 91 ALA A C 1
ATOM 697 O O . ALA A 1 91 ? 22.577 -10.312 -11.675 1.00 81.88 91 ALA A O 1
ATOM 698 N N . ASN A 1 92 ? 21.964 -8.932 -10.032 1.00 81.38 92 ASN A N 1
ATOM 699 C CA . ASN A 1 92 ? 22.841 -7.823 -10.437 1.00 81.38 92 ASN A CA 1
ATOM 700 C C . ASN A 1 92 ? 22.591 -7.280 -11.866 1.00 81.38 92 ASN A C 1
ATOM 702 O O . ASN A 1 92 ? 23.465 -6.623 -12.433 1.00 81.38 92 ASN A O 1
ATOM 706 N N . ALA A 1 93 ? 21.421 -7.531 -12.466 1.00 89.19 93 ALA A N 1
ATOM 707 C CA . ALA A 1 93 ? 20.972 -6.822 -13.663 1.00 89.19 93 ALA A CA 1
ATOM 708 C C . ALA A 1 93 ? 20.350 -5.477 -13.265 1.00 89.19 93 ALA A C 1
ATOM 710 O O . ALA A 1 93 ? 19.486 -5.424 -12.389 1.00 89.19 93 ALA A O 1
ATOM 711 N N . ARG A 1 94 ? 20.759 -4.387 -13.919 1.00 90.81 94 ARG A N 1
ATOM 712 C CA . ARG A 1 94 ? 20.313 -3.032 -13.577 1.00 90.81 94 ARG A CA 1
ATOM 713 C C . ARG A 1 94 ? 19.840 -2.262 -14.796 1.00 90.81 94 ARG A C 1
ATOM 715 O O . ARG A 1 94 ? 20.587 -2.103 -15.754 1.00 90.81 94 ARG A O 1
ATOM 722 N N . LEU A 1 95 ? 18.629 -1.728 -14.730 1.00 95.31 95 LEU A N 1
ATOM 723 C CA . LEU A 1 95 ? 18.113 -0.759 -15.687 1.00 95.31 95 LEU A CA 1
ATOM 724 C C . LEU A 1 95 ? 18.555 0.642 -15.245 1.00 95.31 95 LEU A C 1
ATOM 726 O O . LEU A 1 95 ? 18.269 1.059 -14.124 1.00 95.31 95 LEU A O 1
ATOM 730 N N . LEU A 1 96 ? 19.283 1.359 -16.096 1.00 95.56 96 LEU A N 1
ATOM 731 C CA . LEU A 1 96 ? 19.816 2.689 -15.792 1.00 95.56 96 LEU A CA 1
ATOM 732 C C . LEU A 1 96 ? 19.071 3.746 -16.605 1.00 95.56 96 LEU A C 1
ATOM 734 O O . LEU A 1 96 ? 19.140 3.736 -17.831 1.00 95.56 96 LEU A O 1
ATOM 738 N N . ARG A 1 97 ? 18.418 4.699 -15.936 1.00 95.12 97 ARG A N 1
ATOM 739 C CA . ARG A 1 97 ? 17.843 5.871 -16.599 1.00 95.12 97 ARG A CA 1
ATOM 740 C C . ARG A 1 97 ? 18.960 6.796 -17.089 1.00 95.12 97 ARG A C 1
ATOM 742 O O . ARG A 1 97 ? 19.766 7.301 -16.302 1.00 95.12 97 ARG A O 1
ATOM 749 N N . LEU A 1 98 ? 18.984 7.027 -18.398 1.00 94.38 98 LEU A N 1
ATOM 750 C CA . LEU A 1 98 ? 19.759 8.086 -19.036 1.00 94.38 98 LEU A CA 1
ATOM 751 C C . LEU A 1 98 ? 19.002 9.424 -18.945 1.00 94.38 98 LEU A C 1
ATOM 753 O O . LEU A 1 98 ? 17.768 9.408 -18.864 1.00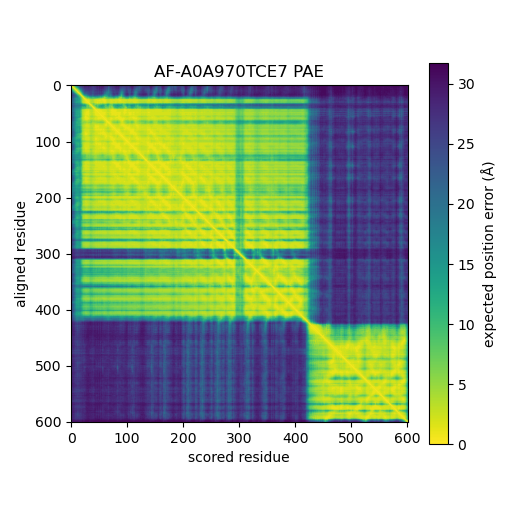 94.38 98 LEU A O 1
ATOM 757 N N . PRO A 1 99 ? 19.699 10.579 -19.003 1.00 92.69 99 PRO A N 1
ATOM 758 C CA . PRO A 1 99 ? 19.069 11.898 -18.937 1.00 92.69 99 PRO A CA 1
ATOM 759 C C . PRO A 1 99 ? 17.934 12.055 -19.962 1.00 92.69 99 PRO A C 1
ATOM 761 O O . PRO A 1 99 ? 18.164 12.157 -21.165 1.00 92.69 99 PRO A O 1
ATOM 764 N N . SER A 1 100 ? 16.697 11.999 -19.472 1.00 93.56 100 SER A N 1
ATOM 765 C CA . SER A 1 100 ? 15.465 12.016 -20.266 1.00 93.56 100 SER A CA 1
ATOM 766 C C . SER A 1 100 ? 14.249 12.242 -19.367 1.00 93.56 100 SER A C 1
ATOM 768 O O . SER A 1 100 ? 14.311 11.983 -18.162 1.00 93.56 100 SER A O 1
ATOM 770 N N . GLU A 1 101 ? 13.148 12.720 -19.944 1.00 92.94 101 GLU A N 1
ATOM 771 C CA . GLU A 1 101 ? 11.870 12.958 -19.256 1.00 92.94 101 GLU A CA 1
ATOM 772 C C . GLU A 1 101 ? 10.926 11.754 -19.385 1.00 92.94 101 GLU A C 1
ATOM 774 O O . GLU A 1 101 ? 10.940 11.048 -20.394 1.00 92.94 101 GLU A O 1
ATOM 779 N N . GLY A 1 102 ? 10.065 11.549 -18.387 1.00 93.69 102 GLY A N 1
ATOM 780 C CA . GLY A 1 102 ? 9.005 10.543 -18.395 1.00 93.69 102 GLY A CA 1
ATOM 781 C C . GLY A 1 102 ? 9.252 9.355 -17.466 1.00 93.69 102 GLY A C 1
ATOM 782 O O . GLY A 1 102 ? 10.220 9.308 -16.702 1.00 93.69 102 GLY A O 1
ATOM 783 N N . CYS A 1 103 ? 8.335 8.386 -17.524 1.00 96.19 103 CYS A N 1
ATOM 784 C CA . CYS A 1 103 ? 8.433 7.147 -16.755 1.00 96.19 103 CYS A CA 1
ATOM 785 C C . CYS A 1 103 ? 9.502 6.219 -17.351 1.00 96.19 103 CYS A C 1
ATOM 787 O O . CYS A 1 103 ? 9.559 6.083 -18.573 1.00 96.19 103 CYS A O 1
ATOM 789 N N . VAL A 1 104 ? 10.313 5.551 -16.524 1.00 97.94 104 VAL A N 1
ATOM 790 C CA . VAL A 1 104 ? 11.342 4.623 -17.037 1.00 97.94 104 VAL A CA 1
ATOM 791 C C . VAL A 1 104 ? 10.681 3.411 -17.684 1.00 97.94 104 VAL A C 1
ATOM 793 O O . VAL A 1 104 ? 10.902 3.157 -18.868 1.00 97.94 104 VAL A O 1
ATOM 796 N N . ILE A 1 105 ? 9.838 2.707 -16.925 1.00 98.50 105 ILE A N 1
ATOM 797 C CA . ILE A 1 105 ? 9.083 1.544 -17.394 1.00 98.50 105 ILE A CA 1
ATOM 798 C C . ILE A 1 105 ? 7.610 1.647 -16.995 1.00 98.50 105 ILE A C 1
ATOM 800 O O . ILE A 1 105 ? 7.268 2.012 -15.869 1.00 98.50 105 ILE A O 1
ATOM 804 N N . SER A 1 106 ? 6.733 1.306 -17.930 1.00 98.62 106 SER A N 1
ATOM 805 C CA . SER A 1 106 ? 5.285 1.292 -17.759 1.00 98.62 106 SER A CA 1
ATOM 806 C C . SER A 1 106 ? 4.746 -0.108 -18.001 1.00 98.62 106 SER A C 1
ATOM 808 O O . SER A 1 106 ? 5.094 -0.746 -18.989 1.00 98.62 106 SER A O 1
ATOM 810 N N . LEU A 1 107 ? 3.896 -0.584 -17.100 1.00 98.69 107 LEU A N 1
ATOM 811 C CA . LEU A 1 107 ? 3.281 -1.904 -17.147 1.00 98.69 107 LEU A CA 1
ATOM 812 C C . LEU A 1 107 ? 1.810 -1.768 -17.538 1.00 98.69 107 LEU A C 1
ATOM 814 O O . LEU A 1 107 ? 1.057 -1.111 -16.817 1.00 98.69 107 LEU A O 1
ATOM 818 N N . ALA A 1 108 ? 1.406 -2.395 -18.642 1.00 98.25 108 ALA A N 1
ATOM 819 C CA . ALA A 1 108 ? -0.000 -2.551 -19.008 1.00 98.25 108 ALA A CA 1
ATOM 820 C C . ALA A 1 108 ? -0.694 -3.636 -18.162 1.00 98.25 108 ALA A C 1
ATOM 822 O O . ALA A 1 108 ? -0.057 -4.325 -17.363 1.00 98.25 108 ALA A O 1
ATOM 823 N N . ASP A 1 109 ? -2.008 -3.783 -18.340 1.00 94.88 109 ASP A N 1
ATOM 824 C CA . ASP A 1 109 ? -2.844 -4.642 -17.500 1.00 94.88 109 ASP A CA 1
ATOM 825 C C . ASP A 1 109 ? -2.343 -6.096 -17.445 1.00 94.88 109 ASP A C 1
ATOM 827 O O . ASP A 1 109 ? -2.003 -6.714 -18.457 1.00 94.88 109 ASP A O 1
ATOM 831 N N . GLY A 1 110 ? -2.288 -6.653 -16.235 1.00 86.25 110 GLY A N 1
ATOM 832 C CA . GLY A 1 110 ? -1.884 -8.034 -15.976 1.00 86.25 110 GLY A CA 1
ATOM 833 C C . GLY A 1 110 ? -0.386 -8.314 -16.129 1.00 86.25 110 GLY A C 1
ATOM 834 O O . GLY A 1 110 ? 0.023 -9.471 -16.017 1.00 86.25 110 GLY A O 1
ATOM 835 N N . ALA A 1 111 ? 0.445 -7.305 -16.404 1.00 94.50 111 ALA A N 1
ATOM 836 C CA . ALA A 1 111 ? 1.879 -7.508 -16.579 1.00 94.50 111 ALA A CA 1
ATOM 837 C C . ALA A 1 111 ? 2.593 -7.864 -15.259 1.00 94.50 111 ALA A C 1
ATOM 839 O O . ALA A 1 111 ? 2.195 -7.455 -14.164 1.00 94.50 111 ALA A O 1
ATOM 840 N N . HIS A 1 112 ? 3.687 -8.619 -15.369 1.00 96.62 112 HIS A N 1
ATOM 841 C CA . HIS A 1 112 ? 4.534 -9.030 -14.246 1.00 96.62 112 HIS A CA 1
ATOM 842 C C . HIS A 1 112 ? 5.941 -8.469 -14.422 1.00 96.62 112 HIS A C 1
ATOM 844 O O . HIS A 1 112 ? 6.566 -8.696 -15.458 1.00 96.62 112 HIS A O 1
ATOM 850 N N . LEU A 1 113 ? 6.446 -7.769 -13.408 1.00 98.06 113 LEU A N 1
ATOM 851 C CA . LEU A 1 113 ? 7.835 -7.323 -13.331 1.00 98.06 113 LEU A CA 1
ATOM 852 C C . LEU A 1 113 ? 8.517 -7.949 -12.112 1.00 98.06 113 LEU A C 1
ATOM 854 O O . LEU A 1 113 ? 8.031 -7.787 -10.993 1.00 98.06 113 LEU A O 1
ATOM 858 N N . SER A 1 114 ? 9.646 -8.627 -12.312 1.00 94.81 114 SER A N 1
ATOM 859 C CA . SER A 1 114 ? 10.373 -9.277 -11.218 1.00 94.81 114 SER A CA 1
ATOM 860 C C . SER A 1 114 ? 11.882 -9.043 -11.241 1.00 94.81 114 SER A C 1
ATOM 862 O O . SER A 1 114 ? 12.504 -9.047 -12.305 1.00 94.81 114 SER A O 1
ATOM 864 N N . GLY A 1 115 ? 12.482 -8.873 -10.060 1.00 85.19 115 GLY A N 1
ATOM 865 C CA . GLY A 1 115 ? 13.940 -8.835 -9.866 1.00 85.19 115 GLY A CA 1
ATOM 866 C C . GLY A 1 115 ? 14.641 -7.567 -10.366 1.00 85.19 115 GLY A C 1
ATOM 867 O O . GLY A 1 115 ? 15.869 -7.511 -10.390 1.00 85.19 115 GLY A O 1
ATOM 868 N N . ALA A 1 116 ? 13.891 -6.571 -10.844 1.00 90.81 116 ALA A N 1
ATOM 869 C CA . ALA A 1 116 ? 14.460 -5.400 -11.499 1.00 90.81 116 ALA A CA 1
ATOM 870 C C . ALA A 1 116 ? 15.129 -4.453 -10.496 1.00 90.81 116 ALA A C 1
ATOM 872 O O . ALA A 1 116 ? 14.536 -4.068 -9.491 1.00 90.81 116 ALA A O 1
ATOM 873 N N . VAL A 1 117 ? 16.339 -4.002 -10.821 1.00 92.69 117 VAL A N 1
ATOM 874 C CA . VAL A 1 117 ? 17.022 -2.911 -10.118 1.00 92.69 117 VAL A CA 1
ATOM 875 C C . VAL A 1 117 ? 17.032 -1.701 -11.048 1.00 92.69 117 VAL A C 1
ATOM 877 O O . VAL A 1 117 ? 17.679 -1.735 -12.091 1.00 92.69 117 VAL A O 1
ATOM 880 N N . ILE A 1 118 ? 16.300 -0.644 -10.706 1.00 96.44 118 ILE A N 1
ATOM 881 C CA . ILE A 1 118 ? 16.128 0.557 -11.531 1.00 96.44 118 ILE A CA 1
ATOM 882 C C . ILE A 1 118 ? 16.856 1.733 -10.872 1.00 96.44 118 ILE A C 1
ATOM 884 O O . ILE A 1 118 ? 16.445 2.214 -9.815 1.00 96.44 118 ILE A O 1
ATOM 888 N N . ASP A 1 119 ? 17.922 2.215 -11.516 1.00 95.31 119 ASP A N 1
ATOM 889 C CA . ASP A 1 119 ? 18.593 3.464 -11.143 1.00 95.31 119 ASP A CA 1
ATOM 890 C C . ASP A 1 119 ? 17.960 4.633 -11.890 1.00 95.31 119 ASP A C 1
ATOM 892 O O . ASP A 1 119 ? 18.090 4.753 -13.110 1.00 95.31 119 ASP A O 1
ATOM 896 N N . GLY A 1 120 ? 17.295 5.513 -11.152 1.00 93.69 120 GLY A N 1
ATOM 897 C CA . GLY A 1 120 ? 16.635 6.683 -11.706 1.00 93.69 120 GLY A CA 1
ATOM 898 C C . GLY A 1 120 ? 17.571 7.835 -12.078 1.00 93.69 120 GLY A C 1
ATOM 899 O O . GLY A 1 120 ? 17.102 8.832 -12.622 1.00 93.69 120 GLY A O 1
ATOM 900 N N . ASN A 1 121 ? 18.879 7.736 -11.839 1.00 92.44 121 ASN A N 1
ATOM 901 C CA . ASN A 1 121 ? 19.825 8.584 -12.559 1.00 92.44 121 ASN A CA 1
ATOM 902 C C . ASN A 1 121 ? 19.952 10.024 -12.021 1.00 92.44 121 ASN A C 1
ATOM 904 O O . ASN A 1 121 ? 20.640 10.845 -12.631 1.00 92.44 121 ASN A O 1
ATOM 908 N N . LYS A 1 122 ? 19.242 10.395 -10.936 1.00 90.50 122 LYS A N 1
ATOM 909 C CA . LYS A 1 122 ? 18.860 11.805 -10.692 1.00 90.50 122 LYS A CA 1
ATOM 910 C C . LYS A 1 122 ? 20.024 12.801 -10.651 1.00 90.50 122 LYS A C 1
ATOM 912 O O . LYS A 1 122 ? 19.876 13.934 -11.106 1.00 90.50 122 LYS A O 1
ATOM 917 N N . TYR A 1 123 ? 21.186 12.398 -10.141 1.00 90.88 123 TYR A N 1
ATOM 918 C CA . TYR A 1 123 ? 22.345 13.286 -10.015 1.00 90.88 123 TYR A CA 1
ATOM 919 C C . TYR A 1 123 ? 22.985 13.630 -11.366 1.00 90.88 123 TYR A C 1
ATOM 921 O O . TYR A 1 123 ? 23.470 14.747 -11.526 1.00 90.88 123 TYR A O 1
ATOM 929 N N . ALA A 1 124 ? 22.956 12.723 -12.348 1.00 89.69 124 ALA A N 1
ATOM 930 C CA . ALA A 1 124 ? 23.487 12.992 -13.687 1.00 89.69 124 ALA A CA 1
ATOM 931 C C . ALA A 1 124 ? 22.542 13.845 -14.546 1.00 89.69 124 ALA A C 1
ATOM 933 O O . ALA A 1 124 ? 22.960 14.422 -15.545 1.00 89.69 124 ALA A O 1
ATOM 934 N N . HIS A 1 125 ? 21.268 13.926 -14.166 1.00 86.50 125 HIS A N 1
ATOM 935 C CA . HIS A 1 125 ? 20.257 14.711 -14.873 1.00 86.50 125 HIS A CA 1
ATOM 936 C C . HIS A 1 125 ? 20.414 16.217 -14.625 1.00 86.50 125 HIS A C 1
ATOM 938 O O . HIS A 1 125 ? 19.997 17.038 -15.441 1.00 86.50 125 HIS A O 1
ATOM 944 N N . PHE A 1 126 ? 21.018 16.594 -13.498 1.00 84.44 126 PHE A N 1
ATOM 945 C CA . PHE A 1 126 ? 21.136 17.988 -13.096 1.00 84.44 126 PHE A CA 1
ATOM 946 C C . PHE A 1 126 ? 22.330 18.680 -13.778 1.00 84.44 126 PHE A C 1
ATOM 948 O O . PHE A 1 126 ? 23.415 18.097 -13.832 1.00 84.44 126 PHE A O 1
ATOM 955 N N . PRO A 1 127 ? 22.202 19.943 -14.238 1.00 89.62 127 PRO A N 1
ATOM 956 C CA . PRO A 1 127 ? 21.013 20.810 -14.207 1.00 89.62 127 PRO A CA 1
ATOM 957 C C . PRO A 1 127 ? 20.131 20.730 -15.462 1.00 89.62 127 PRO A C 1
ATOM 959 O O . PRO A 1 127 ? 19.120 21.414 -15.540 1.00 89.62 127 PRO A O 1
ATOM 962 N N . GLN A 1 128 ? 20.511 19.935 -16.466 1.00 88.88 128 GLN A N 1
ATOM 963 C CA . GLN A 1 128 ? 19.861 19.945 -17.784 1.00 88.88 128 GLN A CA 1
ATOM 964 C C . GLN A 1 128 ? 18.393 19.492 -17.750 1.00 88.88 128 GLN A C 1
ATOM 966 O O . GLN A 1 128 ? 17.604 19.956 -18.564 1.00 88.88 128 GLN A O 1
ATOM 971 N N . PHE A 1 129 ? 18.030 18.637 -16.795 1.00 87.69 129 PHE A N 1
ATOM 972 C CA . PHE A 1 129 ? 16.670 18.156 -16.553 1.00 87.69 129 PHE A CA 1
ATOM 973 C C . PHE A 1 129 ? 16.212 18.558 -15.149 1.00 87.69 129 PHE A C 1
ATOM 975 O O . PHE A 1 129 ? 15.750 17.737 -14.359 1.00 87.69 129 PHE A O 1
ATOM 982 N N . GLU A 1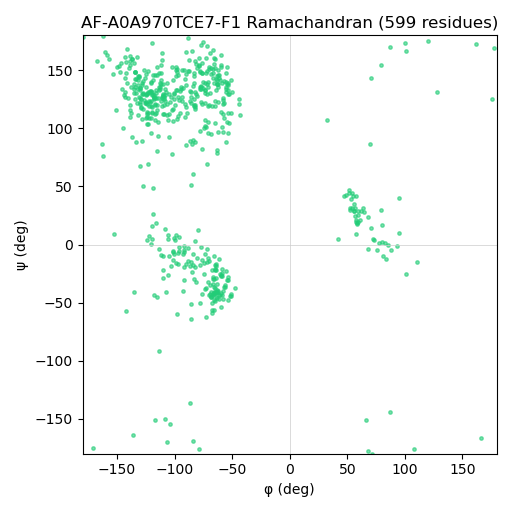 130 ? 16.397 19.827 -14.785 1.00 85.81 130 GLU A N 1
ATOM 983 C CA . GLU A 1 130 ? 16.049 20.271 -13.437 1.00 85.81 130 GLU A CA 1
ATOM 984 C C . GLU A 1 130 ? 14.541 20.356 -13.169 1.00 85.81 130 GLU A C 1
ATOM 986 O O . GLU A 1 130 ? 14.124 20.430 -12.013 1.00 85.81 130 GLU A O 1
ATOM 991 N N . ASP A 1 131 ? 13.713 20.332 -14.212 1.00 87.75 131 ASP A N 1
ATOM 992 C CA . ASP A 1 131 ? 12.260 20.502 -14.120 1.00 87.75 131 ASP A CA 1
ATOM 993 C C . ASP A 1 131 ? 11.463 19.192 -14.068 1.00 87.75 131 ASP A C 1
ATOM 995 O O . ASP A 1 131 ? 10.234 19.236 -14.031 1.00 87.75 131 ASP A O 1
ATOM 999 N N . LEU A 1 132 ? 12.1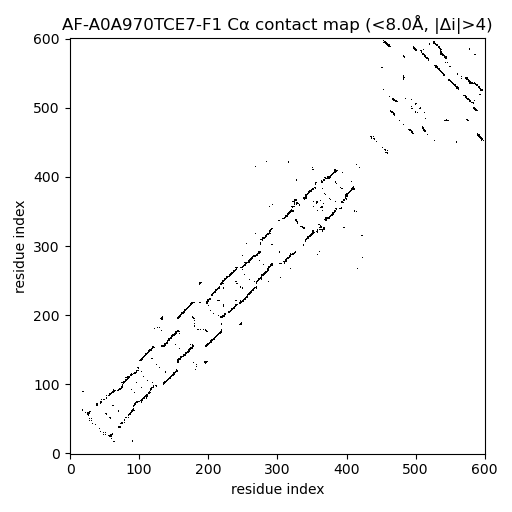43 18.043 -13.969 1.00 88.81 132 LEU A N 1
ATOM 1000 C CA . LEU A 1 132 ? 11.497 16.751 -13.710 1.00 88.81 132 LEU A CA 1
ATOM 1001 C C . LEU A 1 132 ? 10.693 16.798 -12.408 1.00 88.81 132 LEU A C 1
ATOM 1003 O O . LEU A 1 132 ? 11.132 17.378 -11.413 1.00 88.81 132 LEU A O 1
ATOM 1007 N N . GLY A 1 133 ? 9.527 16.161 -12.403 1.00 84.44 133 GLY A N 1
ATOM 1008 C CA . GLY A 1 133 ? 8.588 16.235 -11.288 1.00 84.44 133 GLY A CA 1
ATOM 1009 C C . GLY A 1 133 ? 7.984 14.888 -10.918 1.00 84.44 133 GLY A C 1
ATOM 1010 O O . GLY A 1 133 ? 8.454 13.824 -11.315 1.00 84.44 133 GLY A O 1
ATOM 1011 N N . LYS A 1 134 ? 6.888 14.920 -10.157 1.00 82.44 134 LYS A N 1
ATOM 1012 C CA . LYS A 1 134 ? 6.195 13.706 -9.678 1.00 82.44 134 LYS A CA 1
ATOM 1013 C C . LYS A 1 134 ? 5.804 12.714 -10.780 1.00 82.44 134 LYS A C 1
ATOM 1015 O O . LYS A 1 134 ? 5.700 11.522 -10.507 1.00 82.44 134 LYS A O 1
ATOM 1020 N N . SER A 1 135 ? 5.580 13.190 -12.004 1.00 83.62 135 SER A N 1
ATOM 1021 C CA . SER A 1 135 ? 5.209 12.374 -13.168 1.00 83.62 135 SER A CA 1
ATOM 1022 C C . SER A 1 135 ? 6.335 11.479 -13.695 1.00 83.62 135 SER A C 1
ATOM 1024 O O . SER A 1 135 ? 6.077 10.563 -14.476 1.00 83.62 135 SER A O 1
ATOM 1026 N N . ASP A 1 136 ? 7.576 11.717 -13.279 1.00 93.00 136 ASP A N 1
ATOM 1027 C CA . ASP A 1 136 ? 8.762 11.001 -13.742 1.00 93.00 136 ASP A CA 1
ATOM 1028 C C . ASP A 1 136 ? 8.979 9.696 -12.976 1.00 93.00 136 ASP A C 1
ATOM 1030 O O . ASP A 1 136 ? 9.984 9.529 -12.282 1.00 93.00 136 ASP A O 1
ATOM 1034 N N . ALA A 1 137 ? 8.007 8.786 -13.060 1.00 96.12 137 ALA A N 1
ATOM 1035 C CA . ALA A 1 137 ? 8.007 7.565 -12.268 1.00 96.12 137 ALA A CA 1
ATOM 1036 C C . ALA A 1 137 ? 9.125 6.580 -12.663 1.00 96.12 137 ALA A C 1
ATOM 1038 O O . ALA A 1 137 ? 9.461 6.440 -13.839 1.00 96.12 137 ALA A O 1
ATOM 1039 N N . GLY A 1 138 ? 9.661 5.834 -11.696 1.00 97.88 138 GLY A N 1
ATOM 1040 C CA . GLY A 1 138 ? 10.500 4.670 -11.994 1.00 97.88 138 GLY A CA 1
ATOM 1041 C C . GLY A 1 138 ? 9.674 3.578 -12.672 1.00 97.88 138 GLY A C 1
ATOM 1042 O O . GLY A 1 138 ? 9.957 3.182 -13.799 1.00 97.88 138 GLY A O 1
ATOM 1043 N N . VAL A 1 139 ? 8.596 3.153 -12.012 1.00 98.62 139 VAL A N 1
ATOM 1044 C CA . VAL A 1 139 ? 7.647 2.157 -12.515 1.00 98.62 139 VAL A CA 1
ATOM 1045 C C . VAL A 1 139 ? 6.238 2.735 -12.494 1.00 98.62 139 VAL A C 1
ATOM 1047 O O . VAL A 1 139 ? 5.726 3.103 -11.435 1.00 98.62 139 VAL A O 1
ATOM 1050 N N . ARG A 1 140 ? 5.587 2.771 -13.656 1.00 98.31 140 ARG A N 1
ATOM 1051 C CA . ARG A 1 140 ? 4.153 3.054 -13.785 1.00 98.31 140 ARG A CA 1
ATOM 1052 C C . ARG A 1 140 ? 3.384 1.746 -13.940 1.00 98.31 140 ARG A C 1
ATOM 1054 O O . ARG A 1 140 ? 3.761 0.904 -14.744 1.00 98.31 140 ARG A O 1
ATOM 1061 N N . ILE A 1 141 ? 2.304 1.584 -13.185 1.00 98.44 141 ILE A N 1
ATOM 1062 C CA . ILE A 1 141 ? 1.571 0.323 -13.056 1.00 98.44 141 ILE A CA 1
ATOM 1063 C C . ILE A 1 141 ? 0.104 0.547 -13.438 1.00 98.44 141 ILE A C 1
ATOM 1065 O O . ILE A 1 141 ? -0.535 1.472 -12.929 1.00 98.44 141 ILE A O 1
ATOM 1069 N N . ALA A 1 142 ? -0.421 -0.295 -14.328 1.00 97.38 142 ALA A N 1
ATOM 1070 C CA . ALA A 1 142 ? -1.839 -0.348 -14.669 1.00 97.38 142 ALA A CA 1
ATOM 1071 C C . ALA A 1 142 ? -2.613 -1.269 -13.697 1.00 97.38 142 ALA A C 1
ATOM 1073 O O . ALA A 1 142 ? -2.438 -1.144 -12.482 1.00 97.38 142 ALA A O 1
ATOM 1074 N N . ASN A 1 143 ? -3.512 -2.133 -14.181 1.00 92.44 143 ASN A N 1
ATOM 1075 C CA . ASN A 1 143 ? -4.363 -2.990 -13.346 1.00 92.44 143 ASN A CA 1
ATOM 1076 C C . ASN A 1 143 ? -3.858 -4.434 -13.285 1.00 92.44 143 ASN A C 1
ATOM 1078 O O . ASN A 1 143 ? -3.292 -4.943 -14.245 1.00 92.44 143 ASN A O 1
ATOM 1082 N N . HIS A 1 144 ? -4.161 -5.140 -12.194 1.00 92.19 144 HIS A N 1
ATOM 1083 C CA . HIS A 1 144 ? -3.895 -6.578 -12.039 1.00 92.19 144 HIS A CA 1
ATOM 1084 C C . HIS A 1 144 ? -2.422 -6.989 -12.210 1.00 92.19 144 HIS A C 1
ATOM 1086 O O . HIS A 1 144 ? -2.128 -8.162 -12.448 1.00 92.19 144 HIS A O 1
ATOM 1092 N N . CYS A 1 145 ? -1.491 -6.047 -12.080 1.00 95.50 145 CYS A N 1
ATOM 1093 C CA . CYS A 1 145 ? -0.072 -6.313 -12.233 1.00 95.50 145 CYS A CA 1
ATOM 1094 C C . CYS A 1 145 ? 0.511 -6.966 -10.979 1.00 95.50 145 CYS A C 1
ATOM 1096 O O . CYS A 1 145 ? 0.052 -6.749 -9.851 1.00 95.50 145 CYS A O 1
ATOM 1098 N N . VAL A 1 146 ? 1.585 -7.723 -11.182 1.00 93.94 146 VAL A N 1
ATOM 1099 C CA . VAL A 1 146 ? 2.410 -8.277 -10.105 1.00 93.94 146 VAL A CA 1
ATOM 1100 C C . VAL A 1 146 ? 3.804 -7.672 -10.202 1.00 93.94 146 VAL A C 1
ATOM 1102 O O . VAL A 1 146 ? 4.398 -7.637 -11.277 1.00 93.94 146 VAL A O 1
ATOM 1105 N N . ILE A 1 147 ? 4.318 -7.160 -9.089 1.00 98.25 147 ILE A N 1
ATOM 1106 C CA . ILE A 1 147 ? 5.663 -6.603 -8.999 1.00 98.25 147 ILE A CA 1
ATOM 1107 C C . ILE A 1 147 ? 6.352 -7.238 -7.796 1.00 98.25 147 ILE A C 1
ATOM 1109 O O . ILE A 1 147 ? 5.858 -7.162 -6.671 1.00 98.25 147 ILE A O 1
ATOM 1113 N N . GLU A 1 148 ? 7.475 -7.901 -8.036 1.00 91.00 148 GLU A N 1
ATOM 1114 C CA . GLU A 1 148 ? 8.145 -8.726 -7.031 1.00 91.00 148 GLU A CA 1
ATOM 1115 C C . GLU A 1 148 ? 9.643 -8.475 -7.041 1.00 91.00 148 GLU A C 1
ATOM 1117 O O . GLU A 1 148 ? 10.275 -8.534 -8.094 1.00 91.00 148 GLU A O 1
ATOM 1122 N N . ASP A 1 149 ? 10.225 -8.223 -5.870 1.00 87.25 149 ASP A N 1
ATOM 1123 C CA . ASP A 1 149 ? 11.679 -8.096 -5.733 1.00 87.25 149 ASP A CA 1
ATOM 1124 C C . ASP A 1 149 ? 12.248 -6.984 -6.640 1.00 87.25 149 ASP A C 1
ATOM 1126 O O . ASP A 1 149 ? 13.262 -7.155 -7.312 1.00 87.25 149 ASP A O 1
ATOM 1130 N N . VAL A 1 150 ? 11.555 -5.840 -6.713 1.00 94.19 150 VAL A N 1
ATOM 1131 C CA . VAL A 1 150 ? 11.962 -4.687 -7.532 1.00 94.19 150 VAL A CA 1
ATOM 1132 C C . VAL A 1 150 ? 12.471 -3.554 -6.653 1.00 94.19 150 VAL A C 1
ATOM 1134 O O . VAL A 1 150 ? 11.797 -3.139 -5.711 1.00 94.19 150 VAL A O 1
ATOM 1137 N N . ALA A 1 151 ? 13.631 -3.002 -6.996 1.00 93.06 151 ALA A N 1
ATOM 1138 C CA . ALA A 1 151 ? 14.206 -1.834 -6.343 1.00 93.06 151 ALA A CA 1
ATOM 1139 C C . ALA A 1 151 ? 14.247 -0.639 -7.300 1.00 93.06 151 ALA A C 1
ATOM 1141 O O . ALA A 1 151 ? 14.709 -0.763 -8.432 1.00 93.06 151 ALA A O 1
ATOM 1142 N N . VAL A 1 152 ? 13.809 0.529 -6.834 1.00 97.31 152 VAL A N 1
ATOM 1143 C CA . VAL A 1 152 ? 13.924 1.811 -7.535 1.00 97.31 152 VAL A CA 1
ATOM 1144 C C . VAL A 1 152 ? 14.639 2.788 -6.618 1.00 97.31 152 VAL A C 1
ATOM 1146 O O . VAL A 1 152 ? 14.166 3.068 -5.518 1.00 97.31 152 VAL A O 1
ATOM 1149 N N . PHE A 1 153 ? 15.757 3.347 -7.063 1.00 92.56 153 PHE A N 1
ATOM 1150 C CA . PHE A 1 153 ? 16.508 4.311 -6.260 1.00 92.56 153 PHE A CA 1
ATOM 1151 C C . PHE A 1 153 ? 16.982 5.492 -7.092 1.00 92.56 153 PHE A C 1
ATOM 1153 O O . PHE A 1 153 ? 17.057 5.415 -8.318 1.00 92.56 153 PHE A O 1
ATOM 1160 N N . ASN A 1 154 ? 17.287 6.605 -6.419 1.00 91.75 154 ASN A N 1
ATOM 1161 C CA . ASN A 1 154 ? 17.765 7.839 -7.051 1.00 91.75 154 ASN A CA 1
ATOM 1162 C C . ASN A 1 154 ? 16.850 8.326 -8.187 1.00 91.75 154 ASN A C 1
ATOM 1164 O O . ASN A 1 154 ? 17.325 8.912 -9.161 1.00 91.75 154 ASN A O 1
ATOM 1168 N N . ASN A 1 155 ? 15.545 8.069 -8.097 1.00 95.31 155 ASN A N 1
ATOM 1169 C CA . ASN A 1 155 ? 14.595 8.504 -9.111 1.00 95.31 155 ASN A CA 1
ATOM 1170 C C . ASN A 1 155 ? 14.133 9.941 -8.832 1.00 95.31 155 ASN A C 1
ATOM 1172 O O . ASN A 1 155 ? 13.776 10.238 -7.695 1.00 95.31 155 ASN A O 1
ATOM 1176 N N . PRO A 1 156 ? 14.141 10.849 -9.826 1.00 92.50 156 PRO A N 1
ATOM 1177 C CA . PRO A 1 156 ? 13.765 12.247 -9.614 1.00 92.50 156 PRO A CA 1
ATOM 1178 C C . PRO A 1 156 ? 12.286 12.426 -9.242 1.00 92.50 156 PRO A C 1
ATOM 1180 O O . PRO A 1 156 ? 11.957 13.362 -8.521 1.00 92.50 156 PRO A O 1
ATOM 1183 N N . GLY A 1 157 ? 11.409 11.533 -9.711 1.00 93.88 157 GLY A N 1
ATOM 1184 C CA . GLY A 1 157 ? 9.983 11.511 -9.388 1.00 93.88 157 GLY A CA 1
ATOM 1185 C C . GLY A 1 157 ? 9.613 10.352 -8.462 1.00 93.88 157 GLY A C 1
ATOM 1186 O O . GLY A 1 157 ? 10.425 9.875 -7.670 1.00 93.88 157 GLY A O 1
ATOM 1187 N N . ILE A 1 158 ? 8.381 9.863 -8.588 1.00 96.19 158 ILE A N 1
ATOM 1188 C CA . ILE A 1 158 ? 7.844 8.749 -7.789 1.00 96.19 158 ILE A CA 1
ATOM 1189 C C . ILE A 1 158 ? 8.577 7.434 -8.113 1.00 96.19 158 ILE A C 1
ATOM 1191 O O . ILE A 1 158 ? 8.914 7.191 -9.267 1.00 96.19 158 ILE A O 1
ATOM 1195 N N . ALA A 1 159 ? 8.827 6.553 -7.142 1.00 98.06 159 ALA A N 1
ATOM 1196 C CA . ALA A 1 159 ? 9.416 5.241 -7.448 1.00 98.06 159 ALA A CA 1
ATOM 1197 C C . ALA A 1 159 ? 8.397 4.311 -8.124 1.00 98.06 159 ALA A C 1
ATOM 1199 O O . ALA A 1 159 ? 8.574 3.944 -9.286 1.00 98.06 159 ALA A O 1
ATOM 1200 N N . PHE A 1 160 ? 7.312 3.987 -7.419 1.00 98.44 160 PHE A N 1
ATOM 1201 C CA . PHE A 1 160 ? 6.217 3.147 -7.903 1.00 98.44 160 PHE A CA 1
ATOM 1202 C C . PHE A 1 160 ? 4.922 3.950 -7.948 1.00 98.44 160 PHE A C 1
ATOM 1204 O O . PHE A 1 160 ? 4.453 4.445 -6.924 1.00 98.44 160 PHE A O 1
ATOM 1211 N N . PHE A 1 161 ? 4.329 4.062 -9.131 1.00 96.88 161 PHE A N 1
ATOM 1212 C CA . PHE A 1 161 ? 3.143 4.871 -9.372 1.00 96.88 161 PHE A CA 1
ATOM 1213 C C . PHE A 1 161 ? 2.025 4.041 -10.001 1.00 96.88 161 PHE A C 1
ATOM 1215 O O . PHE A 1 161 ? 2.232 3.387 -11.022 1.00 96.88 161 PHE A O 1
ATOM 1222 N N . SER A 1 162 ? 0.820 4.112 -9.435 1.00 95.19 162 SER A N 1
ATOM 1223 C CA . SER A 1 162 ? -0.361 3.445 -9.978 1.00 95.19 162 SER A CA 1
ATOM 1224 C C . SER A 1 162 ? -1.643 4.244 -9.765 1.00 95.19 162 SER A C 1
ATOM 1226 O O . SER A 1 162 ? -1.960 4.693 -8.660 1.00 95.19 162 SER A O 1
ATOM 1228 N N . TYR A 1 163 ? -2.438 4.339 -10.827 1.00 94.25 163 TYR A N 1
ATOM 1229 C CA . TYR A 1 163 ? -3.874 4.617 -10.738 1.00 94.25 163 TYR A CA 1
ATOM 1230 C C . TYR A 1 163 ? -4.722 3.351 -10.903 1.00 94.25 163 TYR A C 1
ATOM 1232 O O . TYR A 1 163 ? -5.938 3.408 -10.742 1.00 94.25 163 TYR A O 1
ATOM 1240 N N . GLY A 1 164 ? -4.098 2.219 -11.229 1.00 89.56 164 GLY A N 1
ATOM 1241 C CA . GLY A 1 164 ? -4.794 0.967 -11.468 1.00 89.56 164 GLY A CA 1
ATOM 1242 C C . GLY A 1 164 ? -5.082 0.179 -10.194 1.00 89.56 164 GLY A C 1
ATOM 1243 O O . GLY A 1 164 ? -4.575 0.462 -9.103 1.00 89.56 164 GLY A O 1
ATOM 1244 N N . SER A 1 165 ? -5.945 -0.817 -10.348 1.00 91.31 165 SER A N 1
ATOM 1245 C CA . SER A 1 165 ? -6.535 -1.592 -9.258 1.00 91.31 165 SER A CA 1
ATOM 1246 C C . SER A 1 165 ? -6.019 -3.028 -9.223 1.00 91.31 165 SER A C 1
ATOM 1248 O O . SER A 1 165 ? -5.561 -3.566 -10.231 1.00 91.31 165 SER A O 1
ATOM 1250 N N . TYR A 1 166 ? -6.146 -3.665 -8.060 1.00 90.62 166 TYR A N 1
ATOM 1251 C CA . TYR A 1 166 ? -5.868 -5.085 -7.832 1.00 90.62 166 TYR A CA 1
ATOM 1252 C C . TYR A 1 166 ? -4.428 -5.507 -8.139 1.00 90.62 166 TYR A C 1
ATOM 1254 O O . TYR A 1 166 ? -4.171 -6.659 -8.495 1.00 90.62 166 TYR A O 1
ATOM 1262 N N . ASN A 1 167 ? -3.486 -4.577 -7.990 1.00 95.44 167 ASN A N 1
ATOM 1263 C CA . ASN A 1 167 ? -2.067 -4.859 -8.129 1.00 95.44 167 ASN A CA 1
ATOM 1264 C C . ASN A 1 167 ? -1.512 -5.522 -6.870 1.00 95.44 167 ASN A C 1
ATOM 1266 O O . ASN A 1 167 ? -2.015 -5.321 -5.760 1.00 95.44 167 ASN A O 1
ATOM 1270 N N . LYS A 1 168 ? -0.434 -6.282 -7.041 1.00 95.31 168 LYS A N 1
ATOM 1271 C CA . LYS A 1 168 ? 0.287 -6.930 -5.948 1.00 95.31 168 LYS A CA 1
ATOM 1272 C C . LYS A 1 168 ? 1.757 -6.557 -6.008 1.00 95.31 168 LYS A C 1
ATOM 1274 O O . LYS A 1 168 ? 2.413 -6.808 -7.014 1.00 95.31 168 LYS A O 1
ATOM 1279 N N . LEU A 1 169 ? 2.256 -5.970 -4.929 1.00 98.06 169 LEU A N 1
ATOM 1280 C CA . LEU A 1 169 ? 3.654 -5.618 -4.753 1.00 98.06 169 LEU A CA 1
ATOM 1281 C C . LEU A 1 169 ? 4.217 -6.387 -3.565 1.00 98.06 169 LEU A C 1
ATOM 1283 O O . LEU A 1 169 ? 3.660 -6.318 -2.466 1.00 98.06 169 LEU A O 1
ATOM 1287 N N . TYR A 1 170 ? 5.320 -7.096 -3.791 1.00 85.31 170 TYR A N 1
ATOM 1288 C CA . TYR A 1 170 ? 6.014 -7.859 -2.758 1.00 85.31 170 TYR A CA 1
ATOM 1289 C C . TYR A 1 170 ? 7.502 -7.535 -2.747 1.00 85.31 170 TYR A C 1
ATOM 1291 O O . TYR A 1 170 ? 8.135 -7.529 -3.803 1.00 85.31 170 TYR A O 1
ATOM 1299 N N . ARG A 1 171 ? 8.073 -7.320 -1.554 1.00 88.38 171 ARG A N 1
ATOM 1300 C CA . ARG A 1 171 ? 9.536 -7.202 -1.366 1.00 88.38 171 ARG A CA 1
ATOM 1301 C C . ARG A 1 171 ? 10.181 -6.157 -2.284 1.00 88.38 171 ARG A C 1
ATOM 1303 O O . ARG A 1 171 ? 11.248 -6.369 -2.848 1.00 88.38 171 ARG A O 1
ATOM 1310 N N . CYS A 1 172 ? 9.491 -5.036 -2.480 1.00 93.50 172 CYS A N 1
ATOM 1311 C CA . CYS A 1 172 ? 9.971 -3.937 -3.317 1.00 93.50 172 CYS A CA 1
ATOM 1312 C C . CYS A 1 172 ? 10.608 -2.832 -2.470 1.00 93.50 172 CYS A C 1
ATOM 1314 O O . CYS A 1 172 ? 10.149 -2.578 -1.357 1.00 93.50 172 CYS A O 1
ATOM 1316 N N . LEU A 1 173 ? 11.604 -2.141 -3.024 1.00 91.12 173 LEU A N 1
ATOM 1317 C CA . LEU A 1 173 ? 12.345 -1.065 -2.365 1.00 91.12 173 LEU A CA 1
ATOM 1318 C C . LEU A 1 173 ? 12.238 0.242 -3.157 1.00 91.12 173 LEU A C 1
ATOM 1320 O O . LEU A 1 173 ? 12.508 0.264 -4.356 1.00 91.12 173 LEU A O 1
ATOM 1324 N N . ALA A 1 174 ? 11.909 1.335 -2.475 1.00 96.56 174 ALA A N 1
ATOM 1325 C CA . ALA A 1 174 ? 12.079 2.696 -2.970 1.00 96.56 174 ALA A CA 1
ATOM 1326 C C . ALA A 1 174 ? 13.117 3.439 -2.116 1.00 96.56 174 ALA A C 1
ATOM 1328 O O . ALA A 1 174 ? 12.966 3.519 -0.898 1.00 96.56 174 ALA A O 1
ATOM 1329 N N . GLU A 1 175 ? 14.150 4.016 -2.726 1.00 91.00 175 GLU A N 1
ATOM 1330 C CA . GLU A 1 175 ? 15.198 4.718 -1.974 1.00 91.00 175 GLU A CA 1
ATOM 1331 C C . GLU A 1 175 ? 15.588 6.060 -2.602 1.00 91.00 175 GLU A C 1
ATOM 1333 O O . GLU A 1 175 ? 15.836 6.161 -3.805 1.00 91.00 175 GLU A O 1
ATOM 1338 N N . ASN A 1 176 ? 15.693 7.105 -1.777 1.00 87.38 176 ASN A N 1
ATOM 1339 C CA . ASN A 1 176 ? 16.216 8.415 -2.182 1.00 87.38 176 ASN A CA 1
ATOM 1340 C C . ASN A 1 176 ? 15.498 9.002 -3.418 1.00 87.38 176 ASN A C 1
ATOM 1342 O O . ASN A 1 176 ? 16.120 9.506 -4.364 1.00 87.38 176 ASN A O 1
ATOM 1346 N N . VAL A 1 177 ? 14.169 8.907 -3.421 1.00 93.19 177 VAL A N 1
ATOM 1347 C CA . VAL A 1 177 ? 13.324 9.377 -4.524 1.00 93.19 177 VAL A CA 1
ATOM 1348 C C . VAL A 1 177 ? 12.873 10.817 -4.327 1.00 93.19 177 VAL A C 1
ATOM 1350 O O . VAL A 1 177 ? 12.706 11.288 -3.202 1.00 93.19 177 VAL A O 1
ATOM 1353 N N . GLY A 1 178 ? 12.663 11.518 -5.435 1.00 92.62 178 GLY A N 1
ATOM 1354 C CA . GLY A 1 178 ? 12.468 12.960 -5.465 1.00 92.62 178 GLY A CA 1
ATOM 1355 C C . GLY A 1 178 ? 13.730 13.715 -5.883 1.00 92.62 178 GLY A C 1
ATOM 1356 O O . GLY A 1 178 ? 14.845 13.180 -5.906 1.00 92.62 178 GLY A O 1
ATOM 1357 N N . TYR A 1 179 ? 13.539 14.992 -6.201 1.00 88.50 179 TYR A N 1
ATOM 1358 C CA . TYR A 1 179 ? 14.549 15.863 -6.791 1.00 88.50 179 TYR A CA 1
ATOM 1359 C C . TYR A 1 179 ? 14.901 17.099 -5.943 1.00 88.50 179 TYR A C 1
ATOM 1361 O O . TYR A 1 179 ? 15.673 17.962 -6.365 1.00 88.50 179 TYR A O 1
ATOM 1369 N N . ILE A 1 180 ? 14.352 17.211 -4.731 1.00 88.56 180 ILE A N 1
ATOM 1370 C CA . ILE A 1 180 ? 14.510 18.367 -3.836 1.00 88.56 180 ILE A CA 1
ATOM 1371 C C . ILE A 1 180 ? 15.954 18.534 -3.355 1.00 88.56 180 ILE A C 1
ATOM 1373 O O . ILE A 1 180 ? 16.448 19.662 -3.263 1.00 88.56 180 ILE A O 1
ATOM 1377 N N . ASP A 1 181 ? 16.624 17.431 -3.032 1.00 86.06 181 ASP A N 1
ATOM 1378 C CA . ASP A 1 181 ? 17.995 17.426 -2.523 1.00 86.06 181 ASP A CA 1
ATOM 1379 C C . ASP A 1 181 ? 18.984 18.017 -3.524 1.00 86.06 181 ASP A C 1
ATOM 1381 O O . ASP A 1 181 ? 19.820 18.845 -3.161 1.00 86.06 181 ASP A O 1
ATOM 1385 N N . VAL A 1 182 ? 18.837 17.644 -4.794 1.00 88.12 182 VAL A N 1
ATOM 1386 C CA . VAL A 1 182 ? 19.695 18.119 -5.878 1.00 88.12 182 VAL A CA 1
ATOM 1387 C C . VAL A 1 182 ? 19.308 19.533 -6.295 1.00 88.12 182 VAL A C 1
ATOM 1389 O O . VAL A 1 182 ? 20.167 20.413 -6.332 1.00 88.12 182 VAL A O 1
ATOM 1392 N N . LYS A 1 183 ? 18.016 19.780 -6.551 1.00 89.25 183 LYS A N 1
ATOM 1393 C CA . LYS A 1 183 ? 17.541 21.065 -7.085 1.00 89.25 183 LYS A CA 1
ATOM 1394 C C . LYS A 1 183 ? 17.674 22.213 -6.088 1.00 89.25 183 LYS A C 1
ATOM 1396 O O . LYS A 1 183 ? 18.040 23.323 -6.464 1.00 89.25 183 LYS A O 1
ATOM 1401 N N . PHE A 1 184 ? 17.374 21.965 -4.813 1.00 89.94 184 PHE A N 1
ATOM 1402 C CA . PHE A 1 184 ? 17.315 23.013 -3.789 1.00 89.94 184 PHE A CA 1
ATOM 1403 C C . PHE A 1 184 ? 18.397 22.893 -2.713 1.00 89.94 184 PHE A C 1
ATOM 1405 O O . PHE A 1 184 ? 18.452 23.749 -1.829 1.00 89.94 184 PHE A O 1
ATOM 1412 N N . GLY A 1 185 ? 19.232 21.847 -2.740 1.00 87.50 185 GLY A N 1
ATOM 1413 C CA . GLY A 1 185 ? 20.235 21.611 -1.699 1.00 87.50 185 GLY A CA 1
ATOM 1414 C C . GLY A 1 185 ? 19.619 21.398 -0.314 1.00 87.50 185 GLY A C 1
ATOM 1415 O O . GLY A 1 185 ? 20.220 21.784 0.689 1.00 87.50 185 GLY A O 1
ATOM 1416 N N . ALA A 1 186 ? 18.393 20.870 -0.254 1.00 85.94 186 ALA A N 1
ATOM 1417 C CA . ALA A 1 186 ? 17.615 20.786 0.972 1.00 85.94 186 ALA A CA 1
ATOM 1418 C C . ALA A 1 186 ? 17.543 19.362 1.523 1.00 85.94 186 ALA A C 1
ATOM 1420 O O . ALA A 1 186 ? 17.322 18.410 0.785 1.00 85.94 186 ALA A O 1
ATOM 1421 N N . MET A 1 187 ? 17.656 19.251 2.847 1.00 85.12 187 MET A N 1
ATOM 1422 C CA . MET A 1 187 ? 17.621 17.972 3.568 1.00 85.12 187 MET A CA 1
ATOM 1423 C C . MET A 1 187 ? 16.244 17.661 4.172 1.00 85.12 187 MET A C 1
ATOM 1425 O O . MET A 1 187 ? 16.101 16.731 4.962 1.00 85.12 187 MET A O 1
ATOM 1429 N N . ASN A 1 188 ? 15.233 18.465 3.845 1.00 84.88 188 ASN A N 1
ATOM 1430 C CA . ASN A 1 188 ? 13.876 18.303 4.341 1.00 84.88 188 ASN A CA 1
ATOM 1431 C C . ASN A 1 188 ? 12.843 18.751 3.307 1.00 84.88 188 ASN A C 1
ATOM 1433 O O . ASN A 1 188 ? 13.062 19.713 2.557 1.00 84.88 188 ASN A O 1
ATOM 1437 N N . TYR A 1 189 ? 11.686 18.096 3.340 1.00 87.38 189 TYR A N 1
ATOM 1438 C CA . TYR A 1 189 ? 10.516 18.527 2.589 1.00 87.38 189 TYR A CA 1
ATOM 1439 C C . TYR A 1 189 ? 10.038 19.923 3.023 1.00 87.38 189 TYR A C 1
ATOM 1441 O O . TYR A 1 189 ? 10.110 20.297 4.199 1.00 87.38 189 TYR A O 1
ATOM 1449 N N . ALA A 1 190 ? 9.519 20.690 2.061 1.00 84.38 190 ALA A N 1
ATOM 1450 C CA . ALA A 1 190 ? 8.806 21.942 2.288 1.00 84.38 190 ALA A CA 1
ATOM 1451 C C . ALA A 1 190 ? 7.675 22.067 1.259 1.00 84.38 190 ALA A C 1
ATOM 1453 O O . ALA A 1 190 ? 7.940 21.961 0.065 1.00 84.38 190 ALA A O 1
ATOM 1454 N N . GLY A 1 191 ? 6.442 22.341 1.702 1.00 82.56 191 GLY A N 1
ATOM 1455 C CA . GLY A 1 191 ? 5.242 22.301 0.848 1.00 82.56 191 GLY A CA 1
ATOM 1456 C C . GLY A 1 191 ? 5.307 23.145 -0.432 1.00 82.56 191 GLY A C 1
ATOM 1457 O O . GLY A 1 191 ? 4.774 22.746 -1.457 1.00 82.56 191 GLY A O 1
ATOM 1458 N N . ALA A 1 192 ? 6.045 24.261 -0.435 1.00 84.81 192 ALA A N 1
ATOM 1459 C CA . ALA A 1 192 ? 6.257 25.073 -1.640 1.00 84.81 192 ALA A CA 1
ATOM 1460 C C . ALA A 1 192 ? 7.077 24.367 -2.748 1.00 84.81 192 ALA A C 1
ATOM 1462 O O . ALA A 1 192 ? 7.187 24.887 -3.855 1.00 84.81 192 ALA A O 1
ATOM 1463 N N . ARG A 1 193 ? 7.679 23.207 -2.456 1.00 87.69 193 ARG A N 1
ATOM 1464 C CA . ARG A 1 193 ? 8.523 22.410 -3.365 1.00 87.69 193 ARG A CA 1
ATOM 1465 C C . ARG A 1 193 ? 7.841 21.127 -3.835 1.00 87.69 193 ARG A C 1
ATOM 1467 O O . ARG A 1 193 ? 8.512 20.249 -4.370 1.00 87.69 193 ARG A O 1
ATOM 1474 N N . ASP A 1 194 ? 6.532 21.017 -3.624 1.00 86.75 194 ASP A N 1
ATOM 1475 C CA . ASP A 1 194 ? 5.763 19.801 -3.870 1.00 86.75 194 ASP A CA 1
ATOM 1476 C C . ASP A 1 194 ? 6.000 19.229 -5.280 1.00 86.75 194 ASP A C 1
ATOM 1478 O O . ASP A 1 194 ? 6.266 18.039 -5.404 1.00 86.75 194 ASP A O 1
ATOM 1482 N N . ALA A 1 195 ? 6.054 20.068 -6.321 1.00 88.38 195 ALA A N 1
ATOM 1483 C CA . ALA A 1 195 ? 6.246 19.650 -7.717 1.00 88.38 195 ALA A CA 1
ATOM 1484 C C . ALA A 1 195 ? 7.486 18.765 -7.985 1.00 88.38 195 ALA A C 1
ATOM 1486 O O . ALA A 1 195 ? 7.432 17.919 -8.875 1.00 88.38 195 ALA A O 1
ATOM 1487 N N . TRP A 1 196 ? 8.564 18.929 -7.208 1.00 90.69 196 TRP A N 1
ATOM 1488 C CA . TRP A 1 196 ? 9.844 18.207 -7.362 1.00 90.69 196 TRP A CA 1
ATOM 1489 C C . TRP A 1 196 ? 10.063 17.127 -6.306 1.00 90.69 196 TRP A C 1
ATOM 1491 O O . TRP A 1 196 ? 11.147 16.556 -6.193 1.00 90.69 196 TRP A O 1
ATOM 1501 N N . SER A 1 197 ? 9.063 16.901 -5.466 1.00 89.62 197 SER A N 1
ATOM 1502 C CA . SER A 1 197 ? 9.111 15.833 -4.483 1.00 89.62 197 SER A CA 1
ATOM 1503 C C . SER A 1 197 ? 8.804 14.477 -5.126 1.00 89.62 197 SER A C 1
ATOM 1505 O O . SER A 1 197 ? 8.233 14.412 -6.214 1.00 89.62 197 SER A O 1
ATOM 1507 N N . GLY A 1 198 ? 9.188 13.392 -4.456 1.00 92.75 198 GLY A N 1
ATOM 1508 C CA . GLY A 1 198 ? 8.934 12.028 -4.910 1.00 92.75 198 GLY A CA 1
ATOM 1509 C C . GLY A 1 198 ? 8.350 11.188 -3.785 1.00 92.75 198 GLY A C 1
ATOM 1510 O O . GLY A 1 198 ? 8.844 11.232 -2.656 1.00 92.75 198 GLY A O 1
ATOM 1511 N N . ASP A 1 199 ? 7.302 10.438 -4.112 1.00 95.88 199 ASP A N 1
ATOM 1512 C CA . ASP A 1 199 ? 6.737 9.417 -3.237 1.00 95.88 199 ASP A CA 1
ATOM 1513 C C . ASP A 1 199 ? 7.425 8.071 -3.525 1.00 95.88 199 ASP A C 1
ATOM 1515 O O . ASP A 1 199 ? 7.801 7.787 -4.666 1.00 95.88 199 ASP A O 1
ATOM 1519 N N . GLY A 1 200 ? 7.605 7.229 -2.509 1.00 97.19 200 GLY A N 1
ATOM 1520 C CA . GLY A 1 200 ? 8.116 5.871 -2.705 1.00 97.19 200 GLY A CA 1
ATOM 1521 C C . GLY A 1 200 ? 7.098 5.027 -3.469 1.00 97.19 200 GLY A C 1
ATOM 1522 O O . GLY A 1 200 ? 7.357 4.551 -4.573 1.00 97.19 200 GLY A O 1
ATOM 1523 N N . PHE A 1 201 ? 5.903 4.915 -2.894 1.00 97.88 201 PHE A N 1
ATOM 1524 C CA . PHE A 1 201 ? 4.790 4.119 -3.402 1.00 97.88 201 PHE A CA 1
ATOM 1525 C C . PHE A 1 201 ? 3.519 4.968 -3.453 1.00 97.88 201 PHE A C 1
ATOM 1527 O O . PHE A 1 201 ? 3.031 5.394 -2.411 1.00 97.88 201 PHE A O 1
ATOM 1534 N N . TYR A 1 202 ? 2.954 5.182 -4.640 1.00 95.94 202 TYR A N 1
ATOM 1535 C CA . TYR A 1 202 ? 1.767 6.013 -4.848 1.00 95.94 202 TYR A CA 1
ATOM 1536 C C . TYR A 1 202 ? 0.646 5.232 -5.547 1.00 95.94 202 TYR A C 1
ATOM 1538 O O . TYR A 1 202 ? 0.789 4.870 -6.715 1.00 95.94 202 TYR A O 1
ATOM 1546 N N . PHE A 1 203 ? -0.474 4.994 -4.855 1.00 93.56 203 PHE A N 1
ATOM 1547 C CA . PHE A 1 203 ? -1.566 4.131 -5.322 1.00 93.56 203 PHE A CA 1
ATOM 1548 C C . PHE A 1 203 ? -2.939 4.791 -5.183 1.00 93.56 203 PHE A C 1
ATOM 1550 O O . PHE A 1 203 ? -3.449 4.940 -4.082 1.00 93.56 203 PHE A O 1
ATOM 1557 N N . ARG A 1 204 ? -3.597 5.126 -6.298 1.00 88.81 204 ARG A N 1
ATOM 1558 C CA . ARG A 1 204 ? -4.995 5.609 -6.263 1.00 88.81 204 ARG A CA 1
ATOM 1559 C C . ARG A 1 204 ? -6.050 4.578 -6.628 1.00 88.81 204 ARG A C 1
ATOM 1561 O O . ARG A 1 204 ? -7.224 4.892 -6.539 1.00 88.81 204 ARG A O 1
ATOM 1568 N N . GLY A 1 205 ? -5.678 3.394 -7.102 1.00 85.44 205 GLY A N 1
ATOM 1569 C CA . GLY A 1 205 ? -6.678 2.390 -7.464 1.00 85.44 205 GLY A CA 1
ATOM 1570 C C . GLY A 1 205 ? -7.242 1.647 -6.257 1.00 85.44 205 GLY A C 1
ATOM 1571 O O . GLY A 1 205 ? -6.901 1.924 -5.106 1.00 85.44 205 GLY A O 1
ATOM 1572 N N . THR A 1 206 ? -8.093 0.666 -6.542 1.00 85.69 206 THR A N 1
ATOM 1573 C CA . THR A 1 206 ? -8.786 -0.151 -5.545 1.00 85.69 206 THR A CA 1
ATOM 1574 C C . THR A 1 206 ? -8.093 -1.492 -5.319 1.00 85.69 206 THR A C 1
ATOM 1576 O O . THR A 1 206 ? -7.614 -2.108 -6.267 1.00 85.69 206 THR 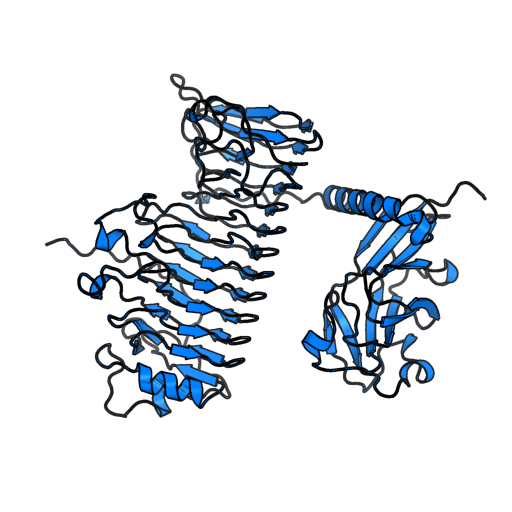A O 1
ATOM 1579 N N . GLY A 1 207 ? -8.107 -2.003 -4.088 1.00 85.19 207 GLY A N 1
ATOM 1580 C CA . GLY A 1 207 ? -7.780 -3.405 -3.807 1.00 85.19 207 GLY A CA 1
ATOM 1581 C C . GLY A 1 207 ? -6.317 -3.777 -4.053 1.00 85.19 207 GLY A C 1
ATOM 1582 O O . GLY A 1 207 ? -6.020 -4.942 -4.315 1.00 85.19 207 GLY A O 1
ATOM 1583 N N . ASN A 1 208 ? -5.408 -2.802 -4.021 1.00 94.12 208 ASN A N 1
ATOM 1584 C CA . ASN A 1 208 ? -3.981 -3.050 -4.173 1.00 94.12 208 ASN A CA 1
ATOM 1585 C C . ASN A 1 208 ? -3.400 -3.645 -2.883 1.00 94.12 208 ASN A C 1
ATOM 1587 O O . ASN A 1 208 ? -3.731 -3.209 -1.779 1.00 94.12 208 ASN A O 1
ATOM 1591 N N . LEU A 1 209 ? -2.501 -4.617 -3.023 1.00 94.25 209 LEU A N 1
ATOM 1592 C CA . LEU A 1 209 ? -1.761 -5.216 -1.917 1.00 94.25 209 LEU A CA 1
ATOM 1593 C C . LEU A 1 209 ? -0.289 -4.824 -2.017 1.00 94.25 209 LEU A C 1
ATOM 1595 O O . LEU A 1 209 ? 0.381 -5.181 -2.982 1.00 94.25 209 LEU A O 1
ATOM 1599 N N . ILE A 1 210 ? 0.210 -4.136 -0.996 1.00 97.94 210 ILE A N 1
ATOM 1600 C CA . ILE A 1 210 ? 1.611 -3.752 -0.857 1.00 97.94 210 ILE A CA 1
ATOM 1601 C C . ILE A 1 210 ? 2.136 -4.459 0.383 1.00 97.94 210 ILE A C 1
ATOM 1603 O O . ILE A 1 210 ? 1.683 -4.198 1.497 1.00 97.94 210 ILE A O 1
ATOM 1607 N N . ARG A 1 211 ? 3.054 -5.402 0.198 1.00 90.44 211 ARG A N 1
ATOM 1608 C CA . ARG A 1 211 ? 3.483 -6.285 1.277 1.00 90.44 211 ARG A CA 1
ATOM 1609 C C . ARG A 1 211 ? 4.994 -6.446 1.312 1.00 90.44 211 ARG A C 1
ATOM 1611 O O . ARG A 1 211 ? 5.626 -6.659 0.284 1.00 90.44 211 ARG A O 1
ATOM 1618 N N . ASP A 1 212 ? 5.553 -6.421 2.520 1.00 86.25 212 ASP A N 1
ATOM 1619 C CA . ASP A 1 212 ? 6.990 -6.593 2.757 1.00 86.25 212 ASP A CA 1
ATOM 1620 C C . ASP A 1 212 ? 7.829 -5.567 1.957 1.00 86.25 212 ASP A C 1
ATOM 1622 O O . ASP A 1 212 ? 8.943 -5.856 1.538 1.00 86.25 212 ASP A O 1
ATOM 1626 N N . CYS A 1 213 ? 7.266 -4.384 1.680 1.00 92.56 213 CYS A N 1
ATOM 1627 C CA . CYS A 1 213 ? 7.904 -3.327 0.893 1.00 92.56 213 CYS A CA 1
ATOM 1628 C C . CYS A 1 213 ? 8.556 -2.271 1.787 1.00 92.56 213 CYS A C 1
ATOM 1630 O O . CYS A 1 213 ? 8.073 -1.975 2.882 1.00 92.56 213 CYS A O 1
ATOM 1632 N N . GLU A 1 214 ? 9.606 -1.637 1.280 1.00 92.75 214 GLU A N 1
ATOM 1633 C CA . GLU A 1 214 ? 10.410 -0.677 2.030 1.00 92.75 214 GLU A CA 1
ATOM 1634 C C . GLU A 1 214 ? 10.566 0.635 1.261 1.00 92.75 214 GLU A C 1
ATOM 1636 O O . GLU A 1 214 ? 10.785 0.631 0.051 1.00 92.75 214 GLU A O 1
ATOM 1641 N N . ALA A 1 215 ? 10.448 1.768 1.952 1.00 95.19 215 ALA A N 1
ATOM 1642 C CA . ALA A 1 215 ? 10.676 3.085 1.369 1.00 95.19 215 ALA A CA 1
ATOM 1643 C C . ALA A 1 215 ? 11.475 3.994 2.311 1.00 95.19 215 ALA A C 1
ATOM 1645 O O . ALA A 1 215 ? 10.978 4.410 3.362 1.00 95.19 215 ALA A O 1
ATOM 1646 N N . TYR A 1 216 ? 12.700 4.334 1.913 1.00 86.94 216 TYR A N 1
ATOM 1647 C CA . TYR A 1 216 ? 13.612 5.180 2.684 1.00 86.94 216 TYR A CA 1
ATOM 1648 C C . TYR A 1 216 ? 13.969 6.445 1.920 1.00 86.94 216 TYR A C 1
ATOM 1650 O O . TYR A 1 216 ? 14.165 6.419 0.705 1.00 86.94 216 TYR A O 1
ATOM 1658 N N . ASP A 1 217 ? 14.066 7.567 2.634 1.00 84.12 217 ASP A N 1
ATOM 1659 C CA . ASP A 1 217 ? 14.431 8.856 2.037 1.00 84.12 217 ASP A CA 1
ATOM 1660 C C . ASP A 1 217 ? 13.536 9.254 0.835 1.00 84.12 217 ASP A C 1
ATOM 1662 O O . ASP A 1 217 ? 13.974 9.924 -0.102 1.00 84.12 217 ASP A O 1
ATOM 1666 N N . ALA A 1 218 ? 12.261 8.850 0.852 1.00 92.31 218 ALA A N 1
ATOM 1667 C CA . ALA A 1 218 ? 11.265 9.309 -0.111 1.00 92.31 218 ALA A CA 1
ATOM 1668 C C . ALA A 1 218 ? 10.875 10.752 0.216 1.00 92.31 218 ALA A C 1
ATOM 1670 O O . ALA A 1 218 ? 10.198 11.013 1.206 1.00 92.31 218 ALA A O 1
ATOM 1671 N N . GLN A 1 219 ? 11.325 11.713 -0.588 1.00 90.94 219 GLN A N 1
ATOM 1672 C CA . GLN A 1 219 ? 11.327 13.129 -0.204 1.00 90.94 219 GLN A CA 1
ATOM 1673 C C . GLN A 1 219 ? 9.948 13.738 0.079 1.00 90.94 219 GLN A C 1
ATOM 1675 O O . GLN A 1 219 ? 9.890 14.836 0.634 1.00 90.94 219 GLN A O 1
ATOM 1680 N N . ARG A 1 220 ? 8.851 13.059 -0.270 1.00 92.44 220 ARG A N 1
ATOM 1681 C CA . ARG A 1 220 ? 7.502 13.358 0.223 1.00 92.44 220 ARG A CA 1
ATOM 1682 C C . ARG A 1 220 ? 6.975 12.223 1.101 1.00 92.44 220 ARG A C 1
ATOM 1684 O O . ARG A 1 220 ? 7.223 12.273 2.303 1.00 92.44 220 ARG A O 1
ATOM 1691 N N . TRP A 1 221 ? 6.271 11.235 0.554 1.00 94.44 221 TRP A N 1
ATOM 1692 C CA . TRP A 1 221 ? 5.720 10.122 1.330 1.00 94.44 221 TRP A CA 1
ATOM 1693 C C . TRP A 1 221 ? 6.397 8.802 0.993 1.00 94.44 221 TRP A C 1
ATOM 1695 O O . TRP A 1 221 ? 6.616 8.490 -0.176 1.00 94.44 221 TRP A O 1
ATOM 1705 N N . ALA A 1 222 ? 6.671 7.978 2.003 1.00 96.19 222 ALA A N 1
ATOM 1706 C CA . ALA A 1 222 ? 7.149 6.621 1.758 1.00 96.19 222 ALA A CA 1
ATOM 1707 C C . ALA A 1 222 ? 6.060 5.788 1.047 1.00 96.19 222 ALA A C 1
ATOM 1709 O O . ALA A 1 222 ? 6.316 5.203 -0.006 1.00 96.19 222 ALA A O 1
ATOM 1710 N N . PHE A 1 223 ? 4.824 5.829 1.557 1.00 96.94 223 PHE A N 1
ATOM 1711 C CA . PHE A 1 223 ? 3.642 5.209 0.957 1.00 96.94 223 PHE A CA 1
ATOM 1712 C C . PHE A 1 223 ? 2.459 6.177 0.938 1.00 96.94 223 PHE A C 1
ATOM 1714 O O . PHE A 1 223 ? 2.227 6.915 1.891 1.00 96.94 223 PHE A O 1
ATOM 1721 N N . CYS A 1 224 ? 1.677 6.139 -0.133 1.00 93.62 224 CYS A N 1
ATOM 1722 C CA . CYS A 1 224 ? 0.537 7.015 -0.336 1.00 93.62 224 CYS A CA 1
ATOM 1723 C C . CYS A 1 224 ? -0.605 6.252 -1.024 1.00 93.62 224 CYS A C 1
ATOM 1725 O O . CYS A 1 224 ? -0.398 5.634 -2.073 1.00 93.62 224 CYS A O 1
ATOM 1727 N N . SER A 1 225 ? -1.801 6.301 -0.433 1.00 91.00 225 SER A N 1
ATOM 1728 C CA . SER A 1 225 ? -3.070 5.935 -1.068 1.00 91.00 225 SER A CA 1
ATOM 1729 C C . SER A 1 225 ? -4.070 7.064 -0.888 1.00 91.00 225 SER A C 1
ATOM 1731 O O . SER A 1 225 ? -4.821 7.071 0.086 1.00 91.00 225 SER A O 1
ATOM 1733 N N . SER A 1 226 ? -4.076 8.011 -1.824 1.00 81.31 226 SER A N 1
ATOM 1734 C CA . SER A 1 226 ? -4.820 9.258 -1.655 1.00 81.31 226 SER A CA 1
ATOM 1735 C C . SER A 1 226 ? -5.777 9.559 -2.811 1.00 81.31 226 SER A C 1
ATOM 1737 O O . SER A 1 226 ? -5.489 9.265 -3.973 1.00 81.31 226 SER A O 1
ATOM 1739 N N . HIS A 1 227 ? -6.865 10.257 -2.486 1.00 79.94 227 HIS A N 1
ATOM 1740 C CA . HIS A 1 227 ? -7.921 10.778 -3.353 1.00 79.94 227 HIS A CA 1
ATOM 1741 C C . HIS A 1 227 ? -8.865 9.717 -3.946 1.00 79.94 227 HIS A C 1
ATOM 1743 O O . HIS A 1 227 ? -8.735 8.515 -3.708 1.00 79.94 227 HIS A O 1
ATOM 1749 N N . SER A 1 228 ? -9.829 10.193 -4.742 1.00 74.25 228 SER A N 1
ATOM 1750 C CA . SER A 1 228 ? -10.884 9.386 -5.363 1.00 74.25 228 SER A CA 1
ATOM 1751 C C . SER A 1 228 ? -10.335 8.151 -6.080 1.00 74.25 228 SER A C 1
ATOM 1753 O O . SER A 1 228 ? -9.426 8.272 -6.909 1.00 74.25 228 SER A O 1
ATOM 1755 N N . GLY A 1 229 ? -10.935 6.994 -5.808 1.00 78.75 229 GLY A N 1
ATOM 1756 C CA . GLY A 1 229 ? -10.536 5.680 -6.313 1.00 78.75 229 GLY A CA 1
ATOM 1757 C C . GLY A 1 229 ? -9.745 4.840 -5.306 1.00 78.75 229 GLY A C 1
ATOM 1758 O O . GLY A 1 229 ? -9.781 3.606 -5.396 1.00 78.75 229 GLY A O 1
ATOM 1759 N N . ALA A 1 230 ? -9.064 5.478 -4.343 1.00 85.75 230 ALA A N 1
ATOM 1760 C CA . ALA A 1 230 ? -8.194 4.792 -3.395 1.00 85.75 230 ALA A CA 1
ATOM 1761 C C . ALA A 1 230 ? -9.038 4.122 -2.306 1.00 85.75 230 ALA A C 1
ATOM 1763 O O . ALA A 1 230 ? -9.472 4.761 -1.348 1.00 85.75 230 ALA A O 1
ATOM 1764 N N . LYS A 1 231 ? -9.302 2.826 -2.445 1.00 81.44 231 LYS A N 1
ATOM 1765 C CA . LYS A 1 231 ? -10.074 2.062 -1.457 1.00 81.44 231 LYS A CA 1
ATOM 1766 C C . LYS A 1 231 ? -9.627 0.622 -1.382 1.00 81.44 231 LYS A C 1
ATOM 1768 O O . LYS A 1 231 ? -9.155 0.063 -2.367 1.00 81.44 231 LYS A O 1
ATOM 1773 N N . GLN A 1 232 ? -9.833 -0.006 -0.230 1.00 83.38 232 GLN A N 1
ATOM 1774 C CA . GLN A 1 232 ? -9.479 -1.416 -0.023 1.00 83.38 232 GLN A CA 1
ATOM 1775 C C . GLN A 1 232 ? -7.988 -1.715 -0.262 1.00 83.38 232 GLN A C 1
ATOM 1777 O O . GLN A 1 232 ? -7.616 -2.872 -0.463 1.00 83.38 232 GLN A O 1
ATOM 1782 N N . ASN A 1 233 ? -7.121 -0.697 -0.241 1.00 91.69 233 ASN A N 1
ATOM 1783 C CA . ASN A 1 233 ? -5.687 -0.905 -0.370 1.00 91.69 233 ASN A CA 1
ATOM 1784 C C . ASN A 1 233 ? -5.138 -1.405 0.965 1.00 91.69 233 ASN A C 1
ATOM 1786 O O . ASN A 1 233 ? -5.473 -0.883 2.030 1.00 91.69 233 ASN A O 1
ATOM 1790 N N . THR A 1 234 ? -4.307 -2.440 0.906 1.00 92.25 234 THR A N 1
ATOM 1791 C CA . THR A 1 234 ? -3.765 -3.108 2.088 1.00 92.25 234 THR A CA 1
ATOM 1792 C C . THR A 1 234 ? -2.247 -3.036 2.075 1.00 92.25 234 THR A C 1
ATOM 1794 O O . THR A 1 234 ? -1.602 -3.508 1.140 1.00 92.25 234 THR A O 1
ATOM 1797 N N . TYR A 1 235 ? -1.690 -2.488 3.147 1.00 97.31 235 TYR A N 1
ATOM 1798 C CA . TYR A 1 235 ? -0.264 -2.411 3.418 1.00 97.31 235 TYR A CA 1
ATOM 1799 C C . TYR A 1 235 ? 0.073 -3.381 4.547 1.00 97.31 235 TYR A C 1
ATOM 1801 O O . TYR A 1 235 ? -0.514 -3.298 5.627 1.00 97.31 235 TYR A O 1
ATOM 1809 N N . VAL A 1 236 ? 0.996 -4.311 4.307 1.00 90.62 236 VAL A N 1
ATOM 1810 C CA . VAL A 1 236 ? 1.365 -5.349 5.280 1.00 90.62 236 VAL A CA 1
ATOM 1811 C C . VAL A 1 236 ? 2.870 -5.385 5.455 1.00 90.62 236 VAL A C 1
ATOM 1813 O O . VAL A 1 236 ? 3.602 -5.536 4.483 1.00 90.62 236 VAL A O 1
ATOM 1816 N N . ASP A 1 237 ? 3.332 -5.265 6.697 1.00 88.38 237 ASP A N 1
ATOM 1817 C CA . ASP A 1 237 ? 4.751 -5.368 7.056 1.00 88.38 237 ASP A CA 1
ATOM 1818 C C . ASP A 1 237 ? 5.663 -4.359 6.325 1.00 88.38 237 ASP A C 1
ATOM 1820 O O . ASP A 1 237 ? 6.879 -4.526 6.280 1.00 88.38 237 ASP A O 1
ATOM 1824 N N . CYS A 1 238 ? 5.096 -3.259 5.814 1.00 94.75 238 CYS A N 1
ATOM 1825 C CA . CYS A 1 238 ? 5.875 -2.219 5.150 1.00 94.75 238 CYS A CA 1
ATOM 1826 C C . CYS A 1 238 ? 6.818 -1.492 6.119 1.00 94.75 238 CYS A C 1
ATOM 1828 O O . CYS A 1 238 ? 6.501 -1.283 7.301 1.00 94.75 238 CYS A O 1
ATOM 1830 N N . ARG A 1 239 ? 7.970 -1.059 5.610 1.00 88.50 239 ARG A N 1
ATOM 1831 C CA . ARG A 1 239 ? 8.984 -0.318 6.367 1.00 88.50 239 ARG A CA 1
ATOM 1832 C C . ARG A 1 239 ? 9.285 1.012 5.712 1.00 88.50 239 ARG A C 1
ATOM 1834 O O . ARG A 1 239 ? 9.217 1.151 4.496 1.00 88.50 239 ARG A O 1
ATOM 1841 N N . GLY A 1 240 ? 9.644 1.993 6.518 1.00 87.19 240 GLY A N 1
ATOM 1842 C CA . GLY A 1 240 ? 10.207 3.212 5.975 1.00 87.19 240 GLY A CA 1
ATOM 1843 C C . GLY A 1 240 ? 10.932 4.027 7.013 1.00 87.19 240 GLY A C 1
ATOM 1844 O O . GLY A 1 240 ? 10.988 3.669 8.194 1.00 87.19 240 GLY A O 1
ATOM 1845 N N . GLY A 1 241 ? 11.476 5.149 6.577 1.00 79.12 241 GLY A N 1
ATOM 1846 C CA . GLY A 1 241 ? 12.103 6.084 7.487 1.00 79.12 241 GLY A CA 1
ATOM 1847 C C . GLY A 1 241 ? 13.034 7.070 6.821 1.00 79.12 241 GLY A C 1
ATOM 1848 O O . GLY A 1 241 ? 13.369 6.982 5.639 1.00 79.12 241 GLY A O 1
ATOM 1849 N N . ASP A 1 242 ? 13.455 7.988 7.671 1.00 80.50 242 ASP A N 1
ATOM 1850 C CA . ASP A 1 242 ? 14.314 9.106 7.329 1.00 80.50 242 ASP A CA 1
ATOM 1851 C C . ASP A 1 242 ? 15.745 8.716 7.707 1.00 80.50 242 ASP A C 1
ATOM 1853 O O . ASP A 1 242 ? 16.059 8.595 8.895 1.00 80.50 242 ASP A O 1
ATOM 1857 N N . ILE A 1 243 ? 16.599 8.452 6.719 1.00 81.00 243 ILE A N 1
ATOM 1858 C CA . ILE A 1 243 ? 18.006 8.094 6.946 1.00 81.00 243 ILE A CA 1
ATOM 1859 C C . ILE A 1 243 ? 18.857 9.346 6.773 1.00 81.00 243 ILE A C 1
ATOM 1861 O O . ILE A 1 243 ? 19.526 9.787 7.709 1.00 81.00 243 ILE A O 1
ATOM 1865 N N . ASN A 1 244 ? 18.800 9.938 5.582 1.00 77.31 244 ASN A N 1
ATOM 1866 C CA . ASN A 1 244 ? 19.538 11.148 5.237 1.00 77.31 244 ASN A CA 1
ATOM 1867 C C . ASN A 1 244 ? 18.606 12.347 5.073 1.00 77.31 244 ASN A C 1
ATOM 1869 O O . ASN A 1 244 ? 19.019 13.485 5.305 1.00 77.31 244 ASN A O 1
ATOM 1873 N N . PHE A 1 245 ? 17.356 12.099 4.681 1.00 79.00 245 PHE A N 1
ATOM 1874 C CA . PHE A 1 245 ? 16.382 13.131 4.368 1.00 79.00 245 PHE A CA 1
ATOM 1875 C C . PHE A 1 245 ? 15.221 13.079 5.339 1.00 79.00 245 PHE A C 1
ATOM 1877 O O . PHE A 1 245 ? 14.626 12.029 5.557 1.00 79.00 245 PHE A O 1
ATOM 1884 N N . ARG A 1 246 ? 14.848 14.246 5.868 1.00 84.44 246 ARG A N 1
ATOM 1885 C CA . ARG A 1 246 ? 13.582 14.372 6.579 1.00 84.44 246 ARG A CA 1
ATOM 1886 C C . ARG A 1 246 ? 12.450 14.388 5.558 1.00 84.44 246 ARG A C 1
ATOM 1888 O O . ARG A 1 246 ? 12.213 15.419 4.912 1.00 84.44 246 ARG A O 1
ATOM 1895 N N . THR A 1 247 ? 11.797 13.244 5.404 1.00 85.00 247 THR A N 1
ATOM 1896 C CA . THR A 1 247 ? 10.663 13.068 4.495 1.00 85.00 247 THR A CA 1
ATOM 1897 C C . THR A 1 247 ? 9.475 13.895 4.984 1.00 85.00 247 THR A C 1
ATOM 1899 O O . THR A 1 247 ? 9.487 14.448 6.092 1.00 85.00 247 THR A O 1
ATOM 1902 N N . TYR A 1 248 ? 8.446 14.051 4.149 1.00 90.19 248 TYR A N 1
ATOM 1903 C CA . TYR A 1 248 ? 7.207 14.636 4.649 1.00 90.19 248 TYR A CA 1
ATOM 1904 C C . TYR A 1 248 ? 6.569 13.671 5.650 1.00 90.19 248 TYR A C 1
ATOM 1906 O O . TYR A 1 248 ? 6.317 14.075 6.786 1.00 90.19 248 TYR A O 1
ATOM 1914 N N . GLY A 1 249 ? 6.421 12.392 5.291 1.00 92.00 249 GLY A N 1
ATOM 1915 C CA . GLY A 1 249 ? 5.987 11.366 6.231 1.00 92.00 249 GLY A CA 1
ATOM 1916 C C . GLY A 1 249 ? 6.079 9.925 5.722 1.00 92.00 249 GLY A C 1
ATOM 1917 O O . GLY A 1 249 ? 6.562 9.645 4.625 1.00 92.00 249 GLY A O 1
ATOM 1918 N N . PHE A 1 250 ? 5.589 8.995 6.542 1.00 95.12 250 PHE A N 1
ATOM 1919 C CA . PHE A 1 250 ? 5.666 7.562 6.287 1.00 95.12 250 PHE A CA 1
ATOM 1920 C C . PHE A 1 250 ? 4.503 7.086 5.419 1.00 95.12 250 PHE A C 1
ATOM 1922 O O . PHE A 1 250 ? 4.730 6.647 4.296 1.00 95.12 250 PHE A O 1
ATOM 1929 N N . ILE A 1 251 ? 3.267 7.179 5.915 1.00 95.25 251 ILE A N 1
ATOM 1930 C CA . ILE A 1 251 ? 2.078 6.728 5.182 1.00 95.25 251 ILE A CA 1
ATOM 1931 C C . ILE A 1 251 ? 1.043 7.841 5.145 1.00 95.25 251 ILE A C 1
ATOM 1933 O O . ILE A 1 251 ? 0.681 8.367 6.195 1.00 95.25 251 ILE A O 1
ATOM 1937 N N . ASP A 1 252 ? 0.554 8.134 3.946 1.00 91.31 252 ASP A N 1
ATOM 1938 C CA . ASP A 1 252 ? -0.544 9.060 3.686 1.00 91.31 252 ASP A CA 1
ATOM 1939 C C . ASP A 1 252 ? -1.738 8.325 3.095 1.00 91.31 252 ASP A C 1
ATOM 1941 O O . ASP A 1 252 ? -1.653 7.772 1.998 1.00 91.31 252 ASP A O 1
ATOM 1945 N N . ILE A 1 253 ? -2.846 8.314 3.825 1.00 88.62 253 ILE A N 1
ATOM 1946 C CA . ILE A 1 253 ? -4.145 7.888 3.310 1.00 88.62 253 ILE A CA 1
ATOM 1947 C C . ILE A 1 253 ? -5.048 9.120 3.342 1.00 88.62 253 ILE A C 1
ATOM 1949 O O . ILE A 1 253 ? -5.807 9.326 4.288 1.00 88.62 253 ILE A O 1
ATOM 1953 N N . GLU A 1 254 ? -4.910 9.987 2.340 1.00 80.38 254 GLU A N 1
ATOM 1954 C CA . GLU A 1 254 ? -5.625 11.264 2.268 1.00 80.38 254 GLU A CA 1
ATOM 1955 C C . GLU A 1 254 ? -6.824 11.179 1.328 1.00 80.38 254 GLU A C 1
ATOM 1957 O O . GLU A 1 254 ? -6.655 10.899 0.149 1.00 80.38 254 GLU A O 1
ATOM 1962 N N . GLY A 1 255 ? -8.029 11.525 1.782 1.00 71.31 255 GLY A N 1
ATOM 1963 C CA . GLY A 1 255 ? -9.210 11.670 0.922 1.00 71.31 255 GLY A CA 1
ATOM 1964 C C . GLY A 1 255 ? -9.528 10.409 0.117 1.00 71.31 255 GLY A C 1
ATOM 1965 O O . GLY A 1 255 ? -10.079 10.495 -0.979 1.00 71.31 255 GLY A O 1
ATOM 1966 N N . ALA A 1 256 ? -9.083 9.265 0.627 1.00 74.31 256 ALA A N 1
ATOM 1967 C CA . ALA A 1 256 ? -9.292 7.952 0.056 1.00 74.31 256 ALA A CA 1
ATOM 1968 C C . ALA A 1 256 ? -10.757 7.543 0.261 1.00 74.31 256 ALA A C 1
ATOM 1970 O O . ALA A 1 256 ? -11.356 7.915 1.265 1.00 74.31 256 ALA A O 1
ATOM 1971 N N . ASP A 1 257 ? -11.338 6.773 -0.656 1.00 68.50 257 ASP A N 1
ATOM 1972 C CA . ASP A 1 257 ? -12.787 6.549 -0.668 1.00 68.50 257 ASP A CA 1
ATOM 1973 C C . ASP A 1 257 ? -13.282 5.705 0.520 1.00 68.50 257 ASP A C 1
ATOM 1975 O O . ASP A 1 257 ? -14.329 6.043 1.063 1.00 68.50 257 ASP A O 1
ATOM 1979 N N . ALA A 1 258 ? -12.586 4.617 0.908 1.00 71.69 258 ALA A N 1
ATOM 1980 C CA . ALA A 1 258 ? -12.843 3.837 2.139 1.00 71.69 258 ALA A CA 1
ATOM 1981 C C . ALA A 1 258 ? -11.933 2.594 2.307 1.00 71.69 258 ALA A C 1
ATOM 1983 O O . ALA A 1 258 ? -11.332 2.105 1.351 1.00 71.69 258 ALA A O 1
ATOM 1984 N N . ASN A 1 259 ? -11.960 1.971 3.492 1.00 76.12 259 ASN A N 1
ATOM 1985 C CA . ASN A 1 259 ? -11.548 0.573 3.738 1.00 76.12 259 ASN A CA 1
ATOM 1986 C C . ASN A 1 259 ? -10.063 0.262 3.498 1.00 76.12 259 ASN A C 1
ATOM 1988 O O . ASN A 1 259 ? -9.712 -0.862 3.141 1.00 76.12 259 ASN A O 1
ATOM 1992 N N . ASN A 1 260 ? -9.177 1.241 3.659 1.00 85.81 260 ASN A N 1
ATOM 1993 C CA . ASN A 1 260 ? -7.740 0.996 3.569 1.00 85.81 260 ASN A CA 1
ATOM 1994 C C . ASN A 1 260 ? -7.223 0.359 4.864 1.00 85.81 260 ASN A C 1
ATOM 1996 O O . ASN A 1 260 ? -7.760 0.598 5.944 1.00 85.81 260 ASN A O 1
ATOM 2000 N N . ARG A 1 261 ? -6.180 -0.465 4.771 1.00 89.94 261 ARG A N 1
ATOM 2001 C CA . ARG A 1 261 ? -5.654 -1.209 5.921 1.00 89.94 261 ARG A CA 1
ATOM 2002 C C . ARG A 1 261 ? -4.147 -1.111 5.999 1.00 89.94 261 ARG A C 1
ATOM 2004 O O . ARG A 1 261 ? -3.456 -1.389 5.024 1.00 89.94 261 ARG A O 1
ATOM 2011 N N . LEU A 1 262 ? -3.647 -0.771 7.178 1.00 95.50 262 LEU A N 1
ATOM 2012 C CA . LEU A 1 262 ? -2.233 -0.771 7.525 1.00 95.50 262 LEU A CA 1
ATOM 2013 C C . LEU A 1 262 ? -2.024 -1.827 8.605 1.00 95.50 262 LEU A C 1
ATOM 2015 O O . LEU A 1 262 ? -2.623 -1.743 9.675 1.00 95.50 262 LEU A O 1
ATOM 2019 N N . ILE A 1 263 ? -1.189 -2.823 8.332 1.00 91.88 263 ILE A N 1
ATOM 2020 C CA . ILE A 1 263 ? -0.952 -3.946 9.237 1.00 91.88 263 ILE A CA 1
ATOM 2021 C C . ILE A 1 263 ? 0.549 -4.078 9.449 1.00 91.88 263 ILE A C 1
ATOM 2023 O O . ILE A 1 263 ? 1.292 -4.374 8.515 1.00 91.88 263 ILE A O 1
ATOM 2027 N N . ARG A 1 264 ? 1.004 -3.896 10.692 1.00 90.62 264 ARG A N 1
ATOM 2028 C CA . ARG A 1 264 ? 2.418 -4.047 11.078 1.00 90.62 264 ARG A CA 1
ATOM 2029 C C . ARG A 1 264 ? 3.388 -3.174 10.276 1.00 90.62 264 ARG A C 1
ATOM 2031 O O . ARG A 1 264 ? 4.558 -3.527 10.132 1.00 90.62 264 ARG A O 1
ATOM 2038 N N . CYS A 1 265 ? 2.939 -2.023 9.780 1.00 95.50 265 CYS A N 1
ATOM 2039 C CA . CYS A 1 265 ? 3.805 -1.057 9.106 1.00 95.50 265 CYS A CA 1
ATOM 2040 C C . CYS A 1 265 ? 4.654 -0.292 10.133 1.00 95.50 265 CYS A C 1
ATOM 2042 O O . CYS A 1 265 ? 4.134 0.143 11.160 1.00 95.50 265 CYS A O 1
ATOM 2044 N N . ILE A 1 266 ? 5.955 -0.125 9.882 1.00 90.69 266 ILE A N 1
ATOM 2045 C CA . ILE A 1 266 ? 6.894 0.440 10.866 1.00 90.69 266 ILE A CA 1
ATOM 2046 C C . ILE A 1 266 ? 7.770 1.523 10.239 1.00 90.69 266 ILE A C 1
ATOM 2048 O O . ILE A 1 266 ? 8.557 1.251 9.333 1.00 90.69 266 ILE A O 1
ATOM 2052 N N . SER A 1 267 ? 7.695 2.721 10.814 1.00 92.50 267 SER A N 1
ATOM 2053 C CA . SER A 1 267 ? 8.683 3.783 10.656 1.00 92.50 267 SER A CA 1
ATOM 2054 C C . SER A 1 267 ? 8.818 4.569 11.964 1.00 92.50 267 SER A C 1
ATOM 2056 O O . SER A 1 267 ? 7.987 5.418 12.276 1.00 92.50 267 SER A O 1
ATOM 2058 N N . PRO A 1 268 ? 9.845 4.307 12.786 1.00 85.25 268 PRO A N 1
ATOM 2059 C CA . PRO A 1 268 ? 9.938 4.901 14.118 1.00 85.25 268 PRO A CA 1
ATOM 2060 C C . PRO A 1 268 ? 10.258 6.400 14.112 1.00 85.25 268 PRO A C 1
ATOM 2062 O O . PRO A 1 268 ? 10.185 7.019 15.165 1.00 85.25 268 PRO A O 1
ATOM 2065 N N . ASN A 1 269 ? 10.649 6.986 12.982 1.00 84.81 269 ASN A N 1
ATOM 2066 C CA . ASN A 1 269 ? 11.050 8.391 12.880 1.00 84.81 269 ASN A CA 1
ATOM 2067 C C . ASN A 1 269 ? 10.212 9.192 11.874 1.00 84.81 269 ASN A C 1
ATOM 2069 O O . ASN A 1 269 ? 10.498 10.360 11.630 1.00 84.81 269 ASN A O 1
ATOM 2073 N N . S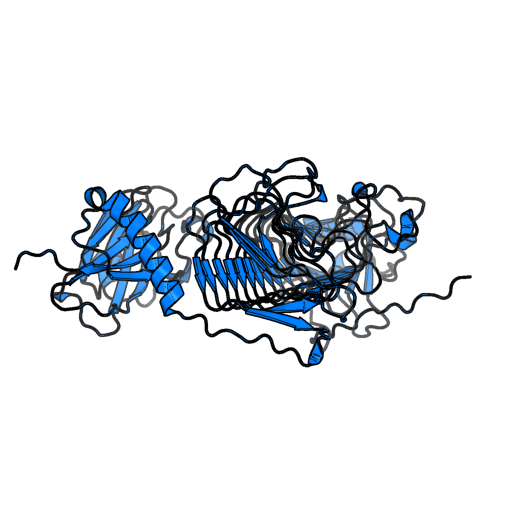ER A 1 270 ? 9.151 8.597 11.329 1.00 91.06 270 SER A N 1
ATOM 2074 C CA . SER A 1 270 ? 8.257 9.250 10.379 1.00 91.06 270 SER A CA 1
ATOM 2075 C C . SER A 1 270 ? 6.797 8.894 10.675 1.00 91.06 270 SER A C 1
ATOM 2077 O O . SER A 1 270 ? 6.510 7.995 11.462 1.00 91.06 270 SER A O 1
ATOM 2079 N N . HIS A 1 271 ? 5.854 9.674 10.154 1.00 92.75 271 HIS A N 1
ATOM 2080 C CA . HIS A 1 271 ? 4.487 9.715 10.684 1.00 92.75 271 HIS A CA 1
ATOM 2081 C C . HIS A 1 271 ? 3.434 9.130 9.745 1.00 92.75 271 HIS A C 1
ATOM 2083 O O . HIS A 1 271 ? 3.610 9.144 8.529 1.00 92.75 271 HIS A O 1
ATOM 2089 N N . ILE A 1 272 ? 2.325 8.657 10.315 1.00 94.00 272 ILE A N 1
ATOM 2090 C CA . ILE A 1 272 ? 1.146 8.223 9.559 1.00 94.00 272 ILE A CA 1
ATOM 2091 C C . ILE A 1 272 ? 0.105 9.346 9.595 1.00 94.00 272 ILE A C 1
ATOM 2093 O O . ILE A 1 272 ? -0.221 9.851 10.672 1.00 94.00 272 ILE A O 1
ATOM 2097 N N . ALA A 1 273 ? -0.417 9.716 8.430 1.00 89.19 273 ALA A N 1
ATOM 2098 C CA . ALA A 1 273 ? -1.486 10.689 8.263 1.00 89.19 273 ALA A CA 1
ATOM 2099 C C . ALA A 1 273 ? -2.662 10.052 7.514 1.00 89.19 273 ALA A C 1
ATOM 2101 O O . ALA A 1 273 ? -2.480 9.422 6.476 1.00 89.19 273 ALA A O 1
ATOM 2102 N N . LEU A 1 274 ? -3.869 10.212 8.056 1.00 86.44 274 LEU A N 1
ATOM 2103 C CA . LEU A 1 274 ? -5.109 9.617 7.548 1.00 86.44 274 LEU A CA 1
ATOM 2104 C C . LEU A 1 274 ? -6.222 10.669 7.330 1.00 86.44 274 LEU A C 1
ATOM 2106 O O . LEU A 1 274 ? -7.326 10.509 7.863 1.00 86.44 274 LEU A O 1
ATOM 2110 N N . PRO A 1 275 ? -5.962 11.796 6.634 1.00 75.69 275 PRO A N 1
ATOM 2111 C CA . PRO A 1 275 ? -6.981 12.818 6.428 1.00 75.69 275 PRO A CA 1
ATOM 2112 C C . PRO A 1 275 ? -8.175 12.295 5.641 1.00 75.69 275 PRO A C 1
ATOM 2114 O O . PRO A 1 275 ? -8.017 11.883 4.502 1.00 75.69 275 PRO A O 1
ATOM 2117 N N . GLY A 1 276 ? -9.388 12.385 6.189 1.00 65.19 276 GLY A N 1
ATOM 2118 C CA . GLY A 1 276 ? -10.606 12.174 5.395 1.00 65.19 276 GLY A CA 1
ATOM 2119 C C . GLY A 1 276 ? -10.723 10.797 4.728 1.00 65.19 276 GLY A C 1
ATOM 2120 O O . GLY A 1 276 ? -11.383 10.683 3.702 1.00 65.19 276 GLY A O 1
ATOM 2121 N N . ALA A 1 277 ? -10.072 9.771 5.283 1.00 68.94 277 ALA A N 1
ATOM 2122 C CA . ALA A 1 277 ? -10.110 8.401 4.779 1.00 68.94 277 ALA A CA 1
ATOM 2123 C C . ALA A 1 277 ? -11.008 7.519 5.669 1.00 68.94 277 ALA A C 1
ATOM 2125 O O . ALA A 1 277 ? -10.533 6.973 6.677 1.00 68.94 277 ALA A O 1
ATOM 2126 N N . PRO A 1 278 ? -12.309 7.382 5.351 1.00 65.12 278 PRO A N 1
ATOM 2127 C CA . PRO A 1 278 ? -13.237 6.607 6.160 1.00 65.12 278 PRO A CA 1
ATOM 2128 C C . PRO A 1 278 ? -12.835 5.129 6.224 1.00 65.12 278 PRO A C 1
ATOM 2130 O O . PRO A 1 278 ? -12.249 4.576 5.293 1.00 65.12 278 PRO A O 1
ATOM 2133 N N . GLN A 1 279 ? -13.169 4.481 7.344 1.00 73.50 279 GLN A N 1
ATOM 2134 C CA . GLN A 1 279 ? -12.972 3.039 7.547 1.00 73.50 279 GLN A CA 1
ATOM 2135 C C . GLN A 1 279 ? -11.515 2.580 7.355 1.00 73.50 279 GLN A C 1
ATOM 2137 O O . GLN A 1 279 ? -11.264 1.467 6.900 1.00 73.50 279 GLN A O 1
ATOM 2142 N N . THR A 1 280 ? -10.540 3.442 7.662 1.00 83.06 280 THR A N 1
ATOM 2143 C CA . THR A 1 280 ? -9.134 3.034 7.643 1.00 83.06 280 THR A CA 1
ATOM 2144 C C . THR A 1 280 ? -8.784 2.288 8.926 1.00 83.06 280 THR A C 1
ATOM 2146 O O . THR A 1 280 ? -9.021 2.785 10.030 1.00 83.06 280 THR A O 1
ATOM 2149 N N . GLU A 1 281 ? -8.198 1.106 8.779 1.00 88.38 281 GLU A N 1
ATOM 2150 C CA . GLU A 1 281 ? -7.699 0.295 9.886 1.00 88.38 281 GLU A CA 1
ATOM 2151 C C . GLU A 1 281 ? -6.179 0.454 10.002 1.00 88.38 281 GLU A C 1
ATOM 2153 O O . GLU A 1 281 ? -5.445 0.304 9.025 1.00 88.38 281 GLU A O 1
ATOM 2158 N N . VAL A 1 282 ? -5.694 0.730 11.209 1.00 93.94 282 VAL A N 1
ATOM 2159 C CA . VAL A 1 282 ? -4.275 0.823 11.550 1.00 93.94 282 VAL A CA 1
ATOM 2160 C C . VAL A 1 282 ? -4.004 -0.153 12.680 1.00 93.94 282 VAL A C 1
ATOM 2162 O O . VAL A 1 282 ? -4.357 0.079 13.835 1.00 93.94 282 VAL A O 1
ATOM 2165 N N . ILE A 1 283 ? -3.396 -1.279 12.340 1.00 91.94 283 ILE A N 1
ATOM 2166 C CA . ILE A 1 283 ? -3.268 -2.420 13.237 1.00 91.94 283 ILE A CA 1
ATOM 2167 C C . ILE A 1 283 ? -1.791 -2.696 13.453 1.00 91.94 283 ILE A C 1
ATOM 2169 O O . ILE A 1 283 ? -1.055 -3.036 12.524 1.00 91.94 283 ILE A O 1
ATOM 2173 N N . GLN A 1 284 ? -1.363 -2.591 14.707 1.00 90.81 284 GLN A N 1
ATOM 2174 C CA . GLN A 1 284 ? -0.012 -2.936 15.141 1.00 90.81 284 GLN A CA 1
ATOM 2175 C C . GLN A 1 284 ? 1.074 -2.183 14.364 1.00 90.81 284 GLN A C 1
ATOM 2177 O O . GLN A 1 284 ? 2.139 -2.731 14.091 1.00 90.81 284 GLN A O 1
ATOM 2182 N N . CYS A 1 285 ? 0.818 -0.932 13.989 1.00 94.69 285 CYS A N 1
ATOM 2183 C CA . CYS A 1 285 ? 1.793 -0.092 13.304 1.00 94.69 285 CYS A CA 1
ATOM 2184 C C . CYS A 1 285 ? 2.692 0.655 14.298 1.00 94.69 285 CYS A C 1
ATOM 2186 O O . CYS A 1 285 ? 2.338 0.863 15.460 1.00 94.69 285 CYS A O 1
ATOM 2188 N N . MET A 1 286 ? 3.856 1.096 13.827 1.00 93.50 286 MET A N 1
ATOM 2189 C CA . MET A 1 286 ? 4.739 2.000 14.558 1.00 93.50 286 MET A CA 1
ATOM 2190 C C . MET A 1 286 ? 5.044 3.230 13.712 1.00 93.50 286 MET A C 1
ATOM 2192 O O . MET A 1 286 ? 5.476 3.100 12.569 1.00 93.50 286 MET A O 1
ATOM 2196 N N . ALA A 1 287 ? 4.848 4.407 14.295 1.00 94.75 287 ALA A N 1
ATOM 2197 C CA . ALA A 1 287 ? 5.093 5.696 13.657 1.00 94.75 287 ALA A CA 1
ATOM 2198 C C . ALA A 1 287 ? 5.693 6.684 14.666 1.00 94.75 287 ALA A C 1
ATOM 2200 O O . ALA A 1 287 ? 5.627 6.456 15.871 1.00 94.75 287 ALA A O 1
ATOM 2201 N N . SER A 1 288 ? 6.209 7.828 14.227 1.00 92.25 288 SER A N 1
ATOM 2202 C CA . SER A 1 288 ? 6.517 8.925 15.154 1.00 92.25 288 SER A CA 1
ATOM 2203 C C . SER A 1 288 ? 5.250 9.492 15.793 1.00 92.25 288 SER A C 1
ATOM 2205 O O . SER A 1 288 ? 5.244 9.801 16.982 1.00 92.25 288 SER A O 1
ATOM 2207 N N . ARG A 1 289 ? 4.155 9.550 15.030 1.00 93.38 289 ARG A N 1
ATOM 2208 C CA . ARG A 1 289 ? 2.796 9.926 15.451 1.00 93.38 289 ARG A CA 1
ATOM 2209 C C . ARG A 1 289 ? 1.764 9.417 14.440 1.00 93.38 289 ARG A C 1
ATOM 2211 O O . ARG A 1 289 ? 2.142 9.063 13.320 1.00 93.38 289 ARG A O 1
ATOM 2218 N N . ILE A 1 290 ? 0.485 9.426 14.818 1.00 93.69 290 ILE A N 1
ATOM 2219 C CA . ILE A 1 290 ? -0.638 9.070 13.932 1.00 93.69 290 ILE A CA 1
ATOM 2220 C C . ILE A 1 290 ? -1.710 10.163 14.018 1.00 93.69 290 ILE A C 1
ATOM 2222 O O . ILE A 1 290 ? -2.160 10.487 15.118 1.00 93.69 290 ILE A O 1
ATOM 2226 N N . SER A 1 291 ? -2.125 10.726 12.883 1.00 87.31 291 SER A N 1
ATOM 2227 C CA . SER A 1 291 ? -3.095 11.831 12.836 1.00 87.31 291 SER A CA 1
ATOM 2228 C C . SER A 1 291 ? -4.128 11.683 11.718 1.00 87.31 291 SER A C 1
ATOM 2230 O O . SER A 1 291 ? -3.895 10.988 10.735 1.00 87.31 291 SER A O 1
ATOM 2232 N N . PHE A 1 292 ? -5.278 12.349 11.864 1.00 78.88 292 PHE A N 1
ATOM 2233 C CA . PHE A 1 292 ? -6.450 12.209 10.980 1.00 78.88 292 PHE A CA 1
ATOM 2234 C C . PHE A 1 292 ? -6.832 13.488 10.208 1.00 78.88 292 PHE A C 1
ATOM 2236 O O . PHE A 1 292 ? -7.964 13.617 9.748 1.00 78.88 292 PHE A O 1
ATOM 2243 N N . TYR A 1 293 ? -5.937 14.471 10.076 1.00 66.31 293 TYR A N 1
ATOM 2244 C CA . TYR A 1 293 ? -6.338 15.818 9.644 1.00 66.31 293 TYR A CA 1
ATOM 2245 C C . TYR A 1 293 ? -5.842 16.267 8.264 1.00 66.31 293 TYR A C 1
ATOM 2247 O O . TYR A 1 293 ? -4.747 15.906 7.840 1.00 66.31 293 TYR A O 1
ATOM 2255 N N . ASP A 1 294 ? -6.676 17.083 7.602 1.00 55.62 294 ASP A N 1
ATOM 2256 C CA . ASP A 1 294 ? -6.512 17.666 6.262 1.00 55.62 294 ASP A CA 1
ATOM 2257 C C . ASP A 1 294 ? -5.324 18.645 6.193 1.00 55.62 294 ASP A C 1
ATOM 2259 O O . ASP A 1 294 ? -5.282 19.660 6.897 1.00 55.62 294 ASP A O 1
ATOM 2263 N N . HIS A 1 295 ? -4.347 18.343 5.334 1.00 50.34 295 HIS A N 1
ATOM 2264 C CA . HIS A 1 295 ? -3.170 19.187 5.124 1.00 50.34 295 HIS A CA 1
ATOM 2265 C C . HIS A 1 295 ? -3.373 20.264 4.045 1.00 50.34 295 HIS A C 1
ATOM 2267 O O . HIS A 1 295 ? -2.563 21.189 3.956 1.00 50.34 295 HIS A O 1
ATOM 2273 N N . GLN A 1 296 ? -4.428 20.165 3.229 1.00 43.41 296 GLN A N 1
ATOM 2274 C CA . GLN A 1 296 ? -4.701 21.072 2.111 1.00 43.41 296 GLN A CA 1
ATOM 2275 C C . GLN A 1 296 ? -5.485 22.313 2.535 1.00 43.41 296 GLN A C 1
ATOM 2277 O O . GLN A 1 296 ? -5.448 23.327 1.836 1.00 43.41 296 GLN A O 1
ATOM 2282 N N . ASN A 1 297 ? -6.145 22.280 3.696 1.00 51.25 297 ASN A N 1
ATOM 2283 C CA . ASN A 1 297 ? -6.811 23.450 4.248 1.00 51.25 297 ASN A CA 1
ATOM 2284 C C . ASN A 1 297 ? -6.497 23.638 5.745 1.00 51.25 297 ASN A C 1
ATOM 2286 O O . ASN A 1 297 ? -7.246 23.181 6.611 1.00 51.25 297 ASN A O 1
ATOM 2290 N N . PRO A 1 298 ? -5.401 24.346 6.089 1.00 44.25 298 PRO A N 1
ATOM 2291 C CA . PRO A 1 298 ? -5.059 24.631 7.483 1.00 44.25 298 PRO A CA 1
ATOM 2292 C C . PRO A 1 298 ? -6.164 25.405 8.225 1.00 44.25 298 PRO A C 1
ATOM 2294 O O . PRO A 1 298 ? -6.242 25.305 9.452 1.00 44.25 298 PRO A O 1
ATOM 2297 N N . ASP A 1 299 ? -7.050 26.089 7.490 1.00 42.59 299 ASP A N 1
ATOM 2298 C CA . ASP A 1 299 ? -8.129 26.928 8.011 1.00 42.59 299 ASP A CA 1
ATOM 2299 C C . ASP A 1 299 ? -9.519 26.266 7.982 1.00 42.59 299 ASP A C 1
ATOM 2301 O O . ASP A 1 299 ? -10.421 26.749 8.676 1.00 42.59 299 ASP A O 1
ATOM 2305 N N . SER A 1 300 ? -9.737 25.145 7.278 1.00 43.50 300 SER A N 1
ATOM 2306 C CA . SER A 1 300 ? -10.990 24.378 7.403 1.00 43.50 300 SER A CA 1
ATOM 2307 C C . SER A 1 300 ? -11.027 23.702 8.769 1.00 43.50 300 SER A C 1
ATOM 2309 O O . SER A 1 300 ? -9.994 23.529 9.416 1.00 43.50 300 SER A O 1
ATOM 2311 N N . VAL A 1 301 ? -12.222 23.444 9.305 1.00 45.09 301 VAL A N 1
ATOM 2312 C CA . VAL A 1 301 ? -12.440 22.530 10.450 1.00 45.09 301 VAL A CA 1
ATOM 2313 C C . VAL A 1 301 ? -12.830 21.137 9.944 1.00 45.09 301 VAL A C 1
ATOM 2315 O O . VAL A 1 301 ? -13.134 20.246 10.727 1.00 45.09 301 VAL A O 1
ATOM 2318 N N . GLU A 1 302 ? -12.948 20.980 8.632 1.00 45.69 302 GLU A N 1
ATOM 2319 C CA . GLU A 1 302 ? -13.597 19.838 8.019 1.00 45.69 302 GLU A CA 1
ATOM 2320 C C . GLU A 1 302 ? -12.527 18.828 7.636 1.00 45.69 302 GLU A C 1
ATOM 2322 O O . GLU A 1 302 ? -11.569 19.166 6.944 1.00 45.69 302 GLU A O 1
ATOM 2327 N N . MET A 1 303 ? -12.692 17.581 8.086 1.00 50.62 303 MET A N 1
ATOM 2328 C CA . MET A 1 303 ? -11.981 16.471 7.461 1.00 50.62 303 MET A CA 1
ATOM 2329 C C . MET A 1 303 ? -12.313 16.485 5.965 1.00 50.62 303 MET A C 1
ATOM 2331 O O . MET A 1 303 ? -13.486 16.643 5.603 1.00 50.62 303 MET A O 1
ATOM 2335 N N . TYR A 1 304 ? -11.297 16.312 5.119 1.00 43.59 304 TYR A N 1
ATOM 2336 C CA . TYR A 1 304 ? -11.458 16.174 3.672 1.00 43.59 304 TYR A CA 1
ATOM 2337 C C . TYR A 1 304 ? -12.629 15.216 3.366 1.00 43.59 304 TYR A C 1
ATOM 2339 O O . TYR A 1 304 ? -12.677 14.115 3.910 1.00 43.59 304 TYR A O 1
ATOM 2347 N N . GLY A 1 305 ? -13.616 15.650 2.572 1.00 43.34 305 GLY A N 1
ATOM 2348 C CA . GLY A 1 305 ? -14.792 14.834 2.213 1.00 43.34 305 GLY A CA 1
ATOM 2349 C C . GLY A 1 305 ? -16.049 14.980 3.090 1.00 43.34 305 GLY A C 1
ATOM 2350 O O . GLY A 1 305 ? -17.069 14.382 2.761 1.00 43.34 305 GLY A O 1
ATOM 2351 N N . GLY A 1 306 ? -16.034 15.801 4.147 1.00 43.75 306 GLY A N 1
ATOM 2352 C CA . GLY A 1 306 ? -17.243 16.194 4.884 1.00 43.75 306 GLY A CA 1
ATOM 2353 C C . GLY A 1 306 ? -17.895 15.069 5.701 1.00 43.75 306 GLY A C 1
ATOM 2354 O O . GLY A 1 306 ? -18.824 14.427 5.238 1.00 43.75 306 GLY A O 1
ATOM 2355 N N . GLN A 1 307 ? -17.440 14.873 6.944 1.00 45.59 307 GLN A N 1
ATOM 2356 C CA . GLN A 1 307 ? -18.099 14.223 8.106 1.00 45.59 307 GLN A CA 1
ATOM 2357 C C . GLN A 1 307 ? -18.934 12.922 7.961 1.00 45.59 307 GLN A C 1
ATOM 2359 O O . GLN A 1 307 ? -19.484 12.462 8.961 1.00 45.59 307 GLN A O 1
ATOM 2364 N N . LYS A 1 308 ? -19.038 12.262 6.807 1.00 44.53 308 LYS A N 1
ATOM 2365 C CA . LYS A 1 308 ? -19.890 11.071 6.656 1.00 44.53 308 LYS A CA 1
ATOM 2366 C C . LYS A 1 308 ? -19.081 9.779 6.811 1.00 44.53 308 LYS A C 1
ATOM 2368 O O . LYS A 1 308 ? -18.294 9.434 5.942 1.00 44.53 308 LYS A O 1
ATOM 2373 N N . GLY A 1 309 ? -19.315 9.047 7.906 1.00 49.56 309 GLY A N 1
ATOM 2374 C CA . GLY A 1 309 ? -18.981 7.615 8.014 1.00 49.56 309 GLY A CA 1
ATOM 2375 C C . GLY A 1 309 ? -17.518 7.254 8.300 1.00 49.56 309 GLY A C 1
ATOM 2376 O O . GLY A 1 309 ? -17.048 6.201 7.875 1.00 49.56 309 GLY A O 1
ATOM 2377 N N . VAL A 1 310 ? -16.772 8.103 9.008 1.00 61.47 310 VAL A N 1
ATOM 2378 C CA . VAL A 1 310 ? -15.360 7.843 9.332 1.00 61.47 310 VAL A CA 1
ATOM 2379 C C . VAL A 1 310 ? -15.266 6.982 10.591 1.00 61.47 310 VAL A C 1
ATOM 2381 O O . VAL A 1 310 ? -15.114 7.557 11.652 1.00 61.47 310 VAL A O 1
ATOM 2384 N N . ALA A 1 311 ? -15.331 5.650 10.487 1.00 70.69 311 ALA A N 1
ATOM 2385 C CA . ALA A 1 311 ? -15.133 4.719 11.615 1.00 70.69 311 ALA A CA 1
ATOM 2386 C C . ALA A 1 311 ? -13.731 4.083 11.598 1.00 70.69 311 ALA A C 1
ATOM 2388 O O . ALA A 1 311 ? -13.577 2.958 11.116 1.00 70.69 311 ALA A O 1
ATOM 2389 N N . PRO A 1 312 ? -12.676 4.803 12.029 1.00 82.44 312 PRO A N 1
ATOM 2390 C CA . PRO A 1 312 ? -11.328 4.270 12.007 1.00 82.44 312 PRO A CA 1
ATOM 2391 C C . PRO A 1 312 ? -11.118 3.275 13.140 1.00 82.44 312 PRO A C 1
ATOM 2393 O O . PRO A 1 312 ? -11.620 3.459 14.252 1.00 82.44 312 PRO A O 1
ATOM 2396 N N . LEU A 1 313 ? -10.282 2.280 12.869 1.00 85.94 313 LEU A N 1
ATOM 2397 C CA . LEU A 1 313 ? -9.732 1.391 13.881 1.00 85.94 313 LEU A CA 1
ATOM 2398 C C . LEU A 1 313 ? -8.248 1.704 14.046 1.00 85.94 313 LEU A C 1
ATOM 2400 O O . LEU A 1 313 ? -7.502 1.644 13.074 1.00 85.94 313 LEU A O 1
ATOM 2404 N N . ILE A 1 314 ? -7.808 1.995 15.268 1.00 92.31 314 ILE A N 1
ATOM 2405 C CA . ILE A 1 314 ? -6.386 2.021 15.619 1.00 92.31 314 ILE A CA 1
ATOM 2406 C C . ILE A 1 314 ? -6.170 1.093 16.801 1.00 92.31 314 ILE A C 1
ATOM 2408 O O . ILE A 1 314 ? -6.563 1.411 17.927 1.00 92.31 314 ILE A O 1
ATOM 2412 N N . ASP A 1 315 ? -5.529 -0.040 16.548 1.00 91.38 315 ASP A N 1
ATOM 2413 C CA . ASP A 1 315 ? -5.289 -1.061 17.561 1.00 91.38 315 ASP A CA 1
ATOM 2414 C C . ASP A 1 315 ? -3.808 -1.416 17.677 1.00 91.38 315 ASP A C 1
ATOM 2416 O O . ASP A 1 315 ? -3.108 -1.606 16.680 1.00 91.38 315 ASP A O 1
ATOM 2420 N N . GLY A 1 316 ? -3.328 -1.514 18.917 1.00 90.00 316 GLY A N 1
ATOM 2421 C CA . GLY A 1 316 ? -2.009 -2.061 19.231 1.00 90.00 316 GLY A CA 1
ATOM 2422 C C . GLY A 1 316 ? -0.833 -1.295 18.618 1.00 90.00 316 GLY A C 1
ATOM 2423 O O . GLY A 1 316 ? 0.252 -1.859 18.462 1.00 90.00 316 GLY A O 1
ATOM 2424 N N . CYS A 1 317 ? -1.029 -0.032 18.240 1.00 94.75 317 CYS A N 1
ATOM 2425 C CA . CYS A 1 317 ? -0.002 0.789 17.617 1.00 94.75 317 CYS A CA 1
ATOM 2426 C C . CYS A 1 317 ? 0.943 1.409 18.649 1.00 94.75 317 CYS A C 1
ATOM 2428 O O . CYS A 1 317 ? 0.615 1.582 19.829 1.00 94.75 317 CYS A O 1
ATOM 2430 N N . ILE A 1 318 ? 2.133 1.779 18.177 1.00 93.19 318 ILE A N 1
ATOM 2431 C CA . ILE A 1 318 ? 3.142 2.482 18.962 1.00 93.19 318 ILE A CA 1
ATOM 2432 C C . ILE A 1 318 ? 3.487 3.812 18.302 1.00 93.19 318 ILE A C 1
ATOM 2434 O O . ILE A 1 318 ? 3.801 3.851 17.113 1.00 93.19 318 ILE A O 1
ATOM 2438 N N . THR A 1 319 ? 3.506 4.888 19.088 1.00 94.88 319 THR A N 1
ATOM 2439 C CA . THR A 1 319 ? 4.085 6.166 18.657 1.00 94.88 319 THR A CA 1
ATOM 2440 C C . THR A 1 319 ? 5.352 6.491 19.441 1.00 94.88 319 THR A C 1
ATOM 2442 O O . THR A 1 319 ? 5.407 6.247 20.645 1.00 94.88 319 THR A O 1
ATOM 2445 N N . THR A 1 320 ? 6.391 6.992 18.774 1.00 91.38 320 THR A N 1
ATOM 2446 C CA . THR A 1 320 ? 7.741 7.142 19.362 1.00 91.38 320 THR A CA 1
ATOM 2447 C C . THR A 1 320 ? 8.105 8.575 19.770 1.00 91.38 320 THR A C 1
ATOM 2449 O O . THR A 1 320 ? 9.038 8.747 20.556 1.00 91.38 320 THR A O 1
ATOM 2452 N N . GLU A 1 321 ? 7.400 9.590 19.257 1.00 88.69 321 GLU A N 1
ATOM 2453 C CA . GLU A 1 321 ? 7.686 11.013 19.529 1.00 88.69 321 GLU A CA 1
ATOM 2454 C C . GLU A 1 321 ? 6.431 11.856 19.830 1.00 88.69 321 GLU A C 1
ATOM 2456 O O . GLU A 1 321 ? 6.430 12.752 20.684 1.00 88.69 321 GLU A O 1
ATOM 2461 N N . GLY A 1 322 ? 5.355 11.605 19.089 1.00 90.19 322 GLY A N 1
ATOM 2462 C CA . GLY A 1 322 ? 4.023 12.172 19.265 1.00 90.19 322 GLY A CA 1
ATOM 2463 C C . GLY A 1 322 ? 3.052 11.143 19.833 1.00 90.19 322 GLY A C 1
ATOM 2464 O O . GLY A 1 322 ? 3.449 10.059 20.250 1.00 90.19 322 GLY A O 1
ATOM 2465 N N . GLY A 1 323 ? 1.767 11.474 19.842 1.00 94.31 323 GLY A N 1
ATOM 2466 C CA . GLY A 1 323 ? 0.693 10.534 20.154 1.00 94.31 323 GLY A CA 1
ATOM 2467 C C . GLY A 1 323 ? -0.256 10.321 18.980 1.00 94.31 323 GLY A C 1
ATOM 2468 O O . GLY A 1 323 ? 0.143 10.407 17.815 1.00 94.31 323 GLY A O 1
ATOM 2469 N N . ILE A 1 324 ? -1.504 10.004 19.314 1.00 94.31 324 ILE A N 1
ATOM 2470 C CA . ILE A 1 324 ? -2.592 9.750 18.368 1.00 94.31 324 ILE A CA 1
ATOM 2471 C C . ILE A 1 324 ? -3.588 10.905 18.460 1.00 94.31 324 ILE A C 1
ATOM 2473 O O . ILE A 1 324 ? -4.027 11.252 19.557 1.00 94.31 324 ILE A O 1
ATOM 2477 N N . VAL A 1 325 ? -3.946 11.502 17.325 1.00 90.62 325 VAL A N 1
ATOM 2478 C CA . VAL A 1 325 ? -4.816 12.685 17.287 1.00 90.62 325 VAL A CA 1
ATOM 2479 C C . VAL A 1 325 ? -5.969 12.493 16.306 1.00 90.62 325 VAL A C 1
ATOM 2481 O O . VAL A 1 325 ? -5.772 12.351 15.097 1.00 90.62 325 VAL A O 1
ATOM 2484 N N . ILE A 1 326 ? -7.186 12.535 16.850 1.00 87.25 326 ILE A N 1
ATOM 2485 C CA . ILE A 1 326 ? -8.468 12.450 16.146 1.00 87.25 326 ILE A CA 1
ATOM 2486 C C . ILE A 1 326 ? -9.401 13.506 16.745 1.00 87.25 326 ILE A C 1
ATOM 2488 O O . ILE A 1 326 ? -10.076 13.269 17.747 1.00 87.25 326 ILE A O 1
ATOM 2492 N N . GLY A 1 327 ? -9.417 14.698 16.152 1.00 82.38 327 GLY A N 1
ATOM 2493 C CA . GLY A 1 327 ? -10.147 15.845 16.694 1.00 82.38 327 GLY A CA 1
ATOM 2494 C C . GLY A 1 327 ? -9.568 16.389 18.008 1.00 82.38 327 GLY A C 1
ATOM 2495 O O . GLY A 1 327 ? -8.534 15.930 18.506 1.00 82.38 327 GLY A O 1
ATOM 2496 N N . GLY A 1 328 ? -10.239 17.399 18.561 1.00 83.94 328 GLY A N 1
ATOM 2497 C CA . GLY A 1 328 ? -9.834 18.105 19.780 1.00 83.94 328 GLY A CA 1
ATOM 2498 C C . GLY A 1 328 ? -9.590 19.600 19.570 1.00 83.94 328 GLY A C 1
ATOM 2499 O O . GLY A 1 328 ? -9.704 20.128 18.467 1.00 83.94 328 GLY A O 1
ATOM 2500 N N . TRP A 1 329 ? -9.317 20.329 20.654 1.00 86.12 329 TRP A N 1
ATOM 2501 C CA . TRP A 1 329 ? -9.058 21.771 20.571 1.00 86.12 329 TRP A CA 1
ATOM 2502 C C . TRP A 1 329 ? -7.703 22.052 19.910 1.00 86.12 329 TRP A C 1
ATOM 2504 O O . TRP A 1 329 ? -6.706 21.414 20.247 1.00 86.12 329 TRP A O 1
ATOM 2514 N N . SER A 1 330 ? -7.673 23.028 19.000 1.00 84.12 330 SER A N 1
ATOM 2515 C CA . SER A 1 330 ? -6.457 23.502 18.336 1.00 84.12 330 SER A CA 1
ATOM 2516 C C . SER A 1 330 ? -6.296 25.001 18.560 1.00 84.12 330 SER A C 1
ATOM 2518 O O . SER A 1 330 ? -7.060 25.798 18.006 1.00 84.12 330 SER A O 1
ATOM 2520 N N . SER A 1 331 ? -5.272 25.405 19.314 1.00 83.88 331 SER A N 1
ATOM 2521 C CA . SER A 1 331 ? -4.952 26.824 19.512 1.00 83.88 331 SER A CA 1
ATOM 2522 C C . SER A 1 331 ? -4.488 27.487 18.218 1.00 83.88 331 SER A C 1
ATOM 2524 O O . SER A 1 331 ? -4.834 28.638 17.969 1.00 83.88 331 SER A O 1
ATOM 2526 N N . GLN A 1 332 ? -3.782 26.752 17.348 1.00 79.19 332 GLN A N 1
ATOM 2527 C CA . GLN A 1 332 ? -3.364 27.245 16.030 1.00 79.19 332 GLN A CA 1
ATOM 2528 C C . GLN A 1 332 ? -4.558 27.711 15.183 1.00 79.19 332 GLN A C 1
ATOM 2530 O O . GLN A 1 332 ? -4.450 28.692 14.453 1.00 79.19 332 GLN A O 1
ATOM 2535 N N . ARG A 1 333 ? -5.698 27.020 15.298 1.00 76.00 333 ARG A N 1
ATOM 2536 C CA . ARG A 1 333 ? -6.924 27.325 14.546 1.00 76.00 333 ARG A CA 1
ATOM 2537 C C . ARG A 1 333 ? -7.971 28.082 15.356 1.00 76.00 333 ARG A C 1
ATOM 2539 O O . ARG A 1 333 ? -9.012 28.440 14.809 1.00 76.00 333 ARG A O 1
ATOM 2546 N N . ASN A 1 334 ? -7.719 28.275 16.649 1.00 84.69 334 ASN A N 1
ATOM 2547 C CA . ASN A 1 334 ? -8.635 28.871 17.615 1.00 84.69 334 ASN A CA 1
ATOM 2548 C C . ASN A 1 334 ? -10.055 28.263 17.576 1.00 84.69 334 ASN A C 1
ATOM 2550 O O . ASN A 1 334 ? -11.054 28.985 17.576 1.00 84.69 334 ASN A O 1
ATOM 2554 N N . LYS A 1 335 ? -10.153 26.931 17.469 1.00 83.69 335 LYS A N 1
ATOM 2555 C CA . LYS A 1 335 ? -11.435 26.214 17.355 1.00 83.69 335 LYS A CA 1
ATOM 2556 C C . LYS A 1 335 ? -11.320 24.745 17.758 1.00 83.69 335 LYS A C 1
ATOM 2558 O O . LYS A 1 335 ? -10.229 24.173 17.778 1.00 83.69 335 LYS A O 1
ATOM 2563 N N . LEU A 1 336 ? -12.473 24.131 18.022 1.00 79.38 336 LEU A N 1
ATOM 2564 C CA . LEU A 1 336 ? -12.591 22.687 18.198 1.00 79.38 336 LEU A CA 1
ATOM 2565 C C . LEU A 1 336 ? -12.559 22.000 16.832 1.00 79.38 336 LEU A C 1
ATOM 2567 O O . LEU A 1 336 ? -13.385 22.292 15.970 1.00 79.38 336 LEU A O 1
ATOM 2571 N N . VAL A 1 337 ? -11.614 21.084 16.657 1.00 78.50 337 VAL A N 1
ATOM 2572 C CA . VAL A 1 337 ? -11.528 20.202 15.500 1.00 78.50 337 VAL A CA 1
ATOM 2573 C C . VAL A 1 337 ? -12.454 19.003 15.728 1.00 78.50 337 VAL A C 1
ATOM 2575 O O . VAL A 1 337 ? -12.327 18.344 16.765 1.00 78.50 337 VAL A O 1
ATOM 2578 N N . PRO A 1 338 ? -13.396 18.710 14.814 1.00 77.12 338 PRO A N 1
ATOM 2579 C CA . PRO A 1 338 ? -14.300 17.585 14.963 1.00 77.12 338 PRO A CA 1
ATOM 2580 C C . PRO A 1 338 ? -13.543 16.261 14.917 1.00 77.12 338 PRO A C 1
ATOM 2582 O O . PRO A 1 338 ? -12.487 16.129 14.298 1.00 77.12 338 PRO A O 1
ATOM 2585 N N . GLY A 1 339 ? -14.121 15.284 15.600 1.00 77.38 339 GLY A N 1
ATOM 2586 C CA . GLY A 1 339 ? -13.656 13.911 15.599 1.00 77.38 339 GLY A CA 1
ATOM 2587 C C . GLY A 1 339 ? -14.162 13.084 14.419 1.00 77.38 339 GLY A C 1
ATOM 2588 O O . GLY A 1 339 ? -14.751 13.608 13.473 1.00 77.38 339 GLY A O 1
ATOM 2589 N N . ALA A 1 340 ? -13.946 11.776 14.516 1.00 75.56 340 ALA A N 1
ATOM 2590 C CA . ALA A 1 340 ? -14.458 10.788 13.570 1.00 75.56 340 ALA A CA 1
ATOM 2591 C C . ALA A 1 340 ? -15.869 10.304 13.985 1.00 75.56 340 ALA A C 1
ATOM 2593 O O . ALA A 1 340 ? -16.379 10.721 15.018 1.00 75.56 340 ALA A O 1
ATOM 2594 N N . VAL A 1 341 ? -16.510 9.438 13.201 1.00 74.06 341 VAL A N 1
ATOM 2595 C CA . VAL A 1 341 ? -17.784 8.773 13.549 1.00 74.06 341 VAL A CA 1
ATOM 2596 C C . VAL A 1 341 ? -17.449 7.400 14.130 1.00 74.06 341 VAL A C 1
ATOM 2598 O O . VAL A 1 341 ? -16.786 6.629 13.457 1.00 74.06 341 VAL A O 1
ATOM 2601 N N . ALA A 1 342 ? -17.886 7.043 15.334 1.00 78.12 342 ALA A N 1
ATOM 2602 C CA . ALA A 1 342 ? -17.577 5.724 15.907 1.00 78.12 342 ALA A CA 1
ATOM 2603 C C . ALA A 1 342 ? -16.071 5.316 15.903 1.00 78.12 342 ALA A C 1
ATOM 2605 O O . ALA A 1 342 ? -15.754 4.182 15.530 1.00 78.12 342 ALA A O 1
ATOM 2606 N N . PRO A 1 343 ? -15.099 6.186 16.268 1.00 84.19 343 PRO A N 1
ATOM 2607 C CA . PRO A 1 343 ? -13.688 5.791 16.299 1.00 84.19 343 PRO A CA 1
ATOM 2608 C C . PRO A 1 343 ? -13.440 4.667 17.309 1.00 84.19 343 PRO A C 1
ATOM 2610 O O . PRO A 1 343 ? -13.897 4.757 18.446 1.00 84.19 343 PRO A O 1
ATOM 2613 N N . ILE A 1 344 ? -12.658 3.654 16.930 1.00 85.56 344 ILE A N 1
ATOM 2614 C CA . ILE A 1 344 ? -12.246 2.554 17.813 1.00 85.56 344 ILE A CA 1
ATOM 2615 C C . ILE A 1 344 ? -10.735 2.629 18.017 1.00 85.56 344 ILE A C 1
ATOM 2617 O O . ILE A 1 344 ? -9.957 2.285 17.130 1.00 85.56 344 ILE A O 1
ATOM 2621 N N . ILE A 1 345 ? -10.306 3.079 19.196 1.00 91.06 345 ILE A N 1
ATOM 2622 C CA . ILE A 1 345 ? -8.897 3.349 19.504 1.00 91.06 345 ILE A CA 1
ATOM 2623 C C . ILE A 1 345 ? -8.481 2.534 20.719 1.00 91.06 345 ILE A C 1
ATOM 2625 O O . ILE A 1 345 ? -8.832 2.865 21.855 1.00 91.06 345 ILE A O 1
ATOM 2629 N N . THR A 1 346 ? -7.732 1.455 20.498 1.00 88.00 346 THR A N 1
ATOM 2630 C CA . THR A 1 346 ? -7.475 0.467 21.547 1.00 88.00 346 THR A CA 1
ATOM 2631 C C . THR A 1 346 ? -6.024 0.019 21.661 1.00 88.00 346 THR A C 1
ATOM 2633 O O . THR A 1 346 ? -5.272 -0.019 20.695 1.00 88.00 346 THR A O 1
ATOM 2636 N N . ASN A 1 347 ? -5.605 -0.306 22.886 1.00 90.19 347 ASN A N 1
ATOM 2637 C CA . ASN A 1 347 ? -4.336 -0.982 23.181 1.00 90.19 347 ASN A CA 1
ATOM 2638 C C . ASN A 1 347 ? -3.052 -0.264 22.714 1.00 90.19 347 ASN A C 1
ATOM 2640 O O . ASN A 1 347 ? -1.980 -0.876 22.666 1.00 90.19 347 ASN A O 1
ATOM 2644 N N . ASN A 1 348 ? -3.121 1.034 22.411 1.00 95.12 348 ASN A N 1
ATOM 2645 C CA . ASN A 1 348 ? -1.993 1.786 21.870 1.00 95.12 348 ASN A CA 1
ATOM 2646 C C . ASN A 1 348 ? -0.997 2.213 22.958 1.00 95.12 348 ASN A C 1
ATOM 2648 O O . ASN A 1 348 ? -1.358 2.439 24.120 1.00 95.12 348 ASN A O 1
ATOM 2652 N N . ARG A 1 349 ? 0.277 2.358 22.577 1.00 93.12 349 ARG A N 1
ATOM 2653 C CA . ARG A 1 349 ? 1.360 2.858 23.439 1.00 93.12 349 ARG A CA 1
ATOM 2654 C C . ARG A 1 349 ? 1.989 4.087 22.811 1.00 93.12 349 ARG A C 1
ATOM 2656 O O . ARG A 1 349 ? 2.693 3.985 21.814 1.00 93.12 349 ARG A O 1
ATOM 2663 N N . MET A 1 350 ? 1.744 5.242 23.406 1.00 94.81 350 MET A N 1
ATOM 2664 C CA . MET A 1 350 ? 2.206 6.512 22.865 1.00 94.81 350 MET A CA 1
ATOM 2665 C C . MET A 1 350 ? 3.321 7.066 23.727 1.00 94.81 350 MET A C 1
ATOM 2667 O O . MET A 1 350 ? 3.134 7.195 24.932 1.00 94.81 350 MET A O 1
ATOM 2671 N N . TYR A 1 351 ? 4.461 7.393 23.134 1.00 93.31 351 TYR A N 1
ATOM 2672 C CA . TYR A 1 351 ? 5.604 7.944 23.849 1.00 93.31 351 TYR A CA 1
ATOM 2673 C C . TYR A 1 351 ? 5.895 9.347 23.351 1.00 93.31 351 TYR A C 1
ATOM 2675 O O . TYR A 1 351 ? 6.311 9.544 22.212 1.00 93.31 351 TYR A O 1
ATOM 2683 N N . LYS A 1 352 ? 5.681 10.331 24.222 1.00 92.69 352 LYS A N 1
ATOM 2684 C CA . LYS A 1 352 ? 5.945 11.724 23.898 1.00 92.69 352 LYS A CA 1
ATOM 2685 C C . LYS A 1 352 ? 7.398 12.081 24.195 1.00 92.69 352 LYS A C 1
ATOM 2687 O O . LYS A 1 352 ? 7.897 11.824 25.290 1.00 92.69 352 LYS A O 1
ATOM 2692 N N . SER A 1 353 ? 8.059 12.727 23.236 1.00 90.25 353 SER A N 1
ATOM 2693 C CA . SER A 1 353 ? 9.452 13.179 23.369 1.00 90.25 353 SER A CA 1
ATOM 2694 C C . SER A 1 353 ? 9.601 14.653 23.775 1.00 90.25 353 SER A C 1
ATOM 2696 O O . SER A 1 353 ? 10.715 15.093 24.052 1.00 90.25 353 SER A O 1
ATOM 2698 N N . HIS A 1 354 ? 8.506 15.422 23.823 1.00 90.81 354 HIS A N 1
ATOM 2699 C CA . HIS A 1 354 ? 8.499 16.848 24.170 1.00 90.81 354 HIS A CA 1
ATOM 2700 C C . HIS A 1 354 ? 7.128 17.318 24.681 1.00 90.81 354 HIS A C 1
ATOM 2702 O O . HIS A 1 354 ? 6.108 16.724 24.346 1.00 90.81 354 HIS A O 1
ATOM 2708 N N . SER A 1 355 ? 7.084 18.441 25.406 1.00 89.25 355 SER A N 1
ATOM 2709 C CA . SER A 1 355 ? 5.861 19.017 26.002 1.00 89.25 355 SER A CA 1
ATOM 2710 C C . SER A 1 355 ? 4.908 19.713 25.018 1.00 89.25 355 SER A C 1
ATOM 2712 O O . SER A 1 355 ? 3.760 19.975 25.360 1.00 89.25 355 SER A O 1
ATOM 2714 N N . GLY A 1 356 ? 5.363 20.032 23.803 1.00 86.06 356 GLY A N 1
ATOM 2715 C CA . GLY A 1 356 ? 4.515 20.608 22.747 1.00 86.06 356 GLY A CA 1
ATOM 2716 C C . GLY A 1 356 ? 3.506 19.626 22.113 1.00 86.06 356 GLY A C 1
ATOM 2717 O O . GLY A 1 356 ? 3.616 18.415 22.322 1.00 86.06 356 GLY A O 1
ATOM 2718 N N . PRO A 1 357 ? 2.575 20.132 21.280 1.00 79.00 357 PRO A N 1
ATOM 2719 C CA . PRO A 1 357 ? 1.525 19.335 20.636 1.00 79.00 357 PRO A CA 1
ATOM 2720 C C . PRO A 1 357 ? 2.082 18.218 19.745 1.00 79.00 357 PRO A C 1
ATOM 2722 O O . PRO A 1 357 ? 3.191 18.325 19.219 1.00 79.00 357 PRO A O 1
ATOM 2725 N N . SER A 1 358 ? 1.310 17.146 19.546 1.00 79.12 358 SER A N 1
ATOM 2726 C CA . SER A 1 358 ? 1.723 16.011 18.705 1.00 79.12 358 SER A CA 1
ATOM 2727 C C . SER A 1 358 ? 1.896 16.387 17.235 1.00 79.12 358 SER A C 1
ATOM 2729 O O . SER A 1 358 ? 2.830 15.908 16.595 1.00 79.12 358 SER A O 1
ATOM 2731 N N . ASP A 1 359 ? 1.005 17.214 16.691 1.00 69.12 359 ASP A N 1
ATOM 2732 C CA . ASP A 1 359 ? 0.906 17.402 15.242 1.00 69.12 359 ASP A CA 1
ATOM 2733 C C . ASP A 1 359 ? 0.370 18.772 14.789 1.00 69.12 359 ASP A C 1
ATOM 2735 O O . ASP A 1 359 ? 0.111 18.964 13.606 1.00 69.12 359 ASP A O 1
ATOM 2739 N N . GLY A 1 360 ? 0.214 19.748 15.686 1.00 67.31 360 GLY A N 1
ATOM 2740 C CA . GLY A 1 360 ? -0.377 21.056 15.355 1.00 67.31 360 GLY A CA 1
ATOM 2741 C C . GLY A 1 360 ? -1.877 20.998 15.013 1.00 67.31 360 GLY A C 1
ATOM 2742 O O . GLY A 1 360 ? -2.515 22.037 14.828 1.00 67.31 360 GLY A O 1
ATOM 2743 N N . TYR A 1 361 ? -2.478 19.805 14.960 1.00 71.44 361 TYR A N 1
ATOM 2744 C CA . TYR A 1 361 ? -3.910 19.601 14.735 1.00 71.44 361 TYR A CA 1
ATOM 2745 C C . TYR A 1 361 ? -4.690 19.526 16.042 1.00 71.44 361 TYR A C 1
ATOM 2747 O O . TYR A 1 361 ? -5.824 19.993 16.096 1.00 71.44 361 TYR A O 1
ATOM 2755 N N . SER A 1 362 ? -4.057 19.038 17.104 1.00 81.25 362 SER A N 1
ATOM 2756 C CA . SER A 1 362 ? -4.568 19.103 18.468 1.00 81.25 362 SER A CA 1
ATOM 2757 C C . SER A 1 362 ? -3.494 19.637 19.402 1.00 81.25 362 SER A C 1
ATOM 2759 O O . SER A 1 362 ? -2.305 19.351 19.241 1.00 81.25 362 SER A O 1
ATOM 2761 N N . ASP A 1 363 ? -3.928 20.396 20.404 1.00 87.75 363 ASP A N 1
ATOM 2762 C CA . ASP A 1 363 ? -3.058 20.824 21.497 1.00 87.75 363 ASP A CA 1
ATOM 2763 C C . ASP A 1 363 ? -2.741 19.674 22.463 1.00 87.75 363 ASP A C 1
ATOM 2765 O O . ASP A 1 363 ? -1.906 19.843 23.344 1.00 87.75 363 ASP A O 1
ATOM 2769 N N . TRP A 1 364 ? -3.396 18.517 22.316 1.00 92.31 364 TRP A N 1
ATOM 2770 C CA . TRP A 1 364 ? -3.226 17.345 23.170 1.00 92.31 364 TRP A CA 1
ATOM 2771 C C . TRP A 1 364 ? -2.289 16.313 22.549 1.00 92.31 364 TRP A C 1
ATOM 2773 O O . TRP A 1 364 ? -2.173 16.188 21.330 1.00 92.31 364 TRP A O 1
ATOM 2783 N N . SER A 1 365 ? -1.638 15.528 23.404 1.00 94.12 365 SER A N 1
ATOM 2784 C CA . SER A 1 365 ? -0.756 14.458 22.951 1.00 94.12 365 SER A CA 1
ATOM 2785 C C . SER A 1 365 ? -1.560 13.264 22.461 1.00 94.12 365 SER A C 1
ATOM 2787 O O . SER A 1 365 ? -1.233 12.703 21.417 1.00 94.12 365 SER A O 1
ATOM 2789 N N . PHE A 1 366 ? -2.618 12.914 23.198 1.00 95.69 366 PHE A N 1
ATOM 2790 C CA . PHE A 1 366 ? -3.595 11.901 22.819 1.00 95.69 366 PHE A CA 1
ATOM 2791 C C . PHE A 1 366 ? -4.996 12.514 22.833 1.00 95.69 366 PHE A C 1
ATOM 2793 O O . PHE A 1 366 ? -5.520 12.823 23.903 1.00 95.69 366 PHE A O 1
ATOM 2800 N N . SER A 1 367 ? -5.612 12.697 21.667 1.00 92.44 367 SER A N 1
ATOM 2801 C CA . SER A 1 367 ? -6.999 13.156 21.596 1.00 92.44 367 SER A CA 1
ATOM 2802 C C . SER A 1 367 ? -7.849 12.298 20.689 1.00 92.44 367 SER A C 1
ATOM 2804 O O . SER A 1 367 ? -7.447 11.963 19.578 1.00 92.44 367 SER A O 1
ATOM 2806 N N . VAL A 1 368 ? -9.042 11.961 21.177 1.00 91.19 368 VAL A N 1
ATOM 2807 C CA . VAL A 1 368 ? -10.050 11.237 20.402 1.00 91.19 368 VAL A CA 1
ATOM 2808 C C . VAL A 1 368 ? -11.406 11.848 20.683 1.00 91.19 368 VAL A C 1
ATOM 2810 O O . VAL A 1 368 ? -11.892 11.836 21.815 1.00 91.19 368 VAL A O 1
ATOM 2813 N N . HIS A 1 369 ? -11.995 12.420 19.646 1.00 88.12 369 HIS A N 1
ATOM 2814 C CA . HIS A 1 369 ? -13.342 12.960 19.668 1.00 88.12 369 HIS A CA 1
ATOM 2815 C C . HIS A 1 369 ? -14.229 12.116 18.747 1.00 88.12 369 HIS A C 1
ATOM 2817 O O . HIS A 1 369 ? -13.741 11.619 17.729 1.00 88.12 369 HIS A O 1
ATOM 2823 N N . SER A 1 370 ? -15.515 11.969 19.083 1.00 82.81 370 SER A N 1
ATOM 2824 C CA . SER A 1 370 ? -16.527 11.449 18.150 1.00 82.81 370 SER A CA 1
ATOM 2825 C C . SER A 1 370 ? -17.576 12.497 17.813 1.00 82.81 370 SER A C 1
ATOM 2827 O O . SER A 1 370 ? -17.971 13.299 18.661 1.00 82.81 370 SER A O 1
ATOM 2829 N N . THR A 1 371 ? -18.081 12.477 16.586 1.00 79.56 371 THR A N 1
ATOM 2830 C CA . THR A 1 371 ? -19.202 13.331 16.169 1.00 79.56 371 THR A CA 1
ATOM 2831 C C . THR A 1 371 ? -20.569 12.737 16.509 1.00 79.56 371 THR A C 1
ATOM 2833 O O . THR A 1 371 ? -21.520 13.495 16.672 1.00 79.56 371 THR A O 1
ATOM 2836 N N . ASP A 1 372 ? -20.675 11.416 16.672 1.00 76.75 372 ASP A N 1
ATOM 2837 C CA . ASP A 1 372 ? -21.941 10.687 16.859 1.00 76.75 372 ASP A CA 1
ATOM 2838 C C . ASP A 1 372 ? -22.147 10.107 18.271 1.00 76.75 372 ASP A C 1
ATOM 2840 O O . ASP A 1 372 ? -23.236 9.647 18.595 1.00 76.75 372 ASP A O 1
ATOM 2844 N N . GLY A 1 373 ? -21.114 10.137 19.117 1.00 79.81 373 GLY A N 1
ATOM 2845 C CA . GLY A 1 373 ? -21.164 9.614 20.483 1.00 79.81 373 GLY A CA 1
ATOM 2846 C C . GLY A 1 373 ? -20.889 8.118 20.632 1.00 79.81 373 GLY A C 1
ATOM 2847 O O . GLY A 1 373 ? -20.894 7.637 21.759 1.00 79.81 373 GLY A O 1
ATOM 2848 N N . SER A 1 374 ? -20.626 7.383 19.546 1.00 79.62 374 SER A N 1
ATOM 2849 C CA . SER A 1 374 ? -20.517 5.912 19.574 1.00 79.62 374 SER A CA 1
ATOM 2850 C C . SER A 1 374 ? -19.075 5.373 19.603 1.00 79.62 374 SER A C 1
ATOM 2852 O O . SER A 1 374 ? -18.849 4.166 19.543 1.00 79.62 374 SER A O 1
ATOM 2854 N N . GLY A 1 375 ? -18.071 6.255 19.673 1.00 81.62 375 GLY A N 1
ATOM 2855 C CA . GLY A 1 375 ? -16.664 5.850 19.655 1.00 81.62 375 GLY A CA 1
ATOM 2856 C C . GLY A 1 375 ? -16.203 5.173 20.946 1.00 81.62 375 GLY A C 1
ATOM 2857 O O . GLY A 1 375 ? -16.656 5.520 22.034 1.00 81.62 375 GLY A O 1
ATOM 2858 N N . VAL A 1 376 ? -15.236 4.262 20.828 1.00 84.25 376 VAL A N 1
ATOM 2859 C CA . VAL A 1 376 ? -14.641 3.496 21.929 1.00 84.25 376 VAL A CA 1
ATOM 2860 C C . VAL A 1 376 ? -13.149 3.784 22.022 1.00 84.25 376 VAL A C 1
ATOM 2862 O O . VAL A 1 376 ? -12.398 3.638 21.057 1.00 84.25 376 VAL A O 1
ATOM 2865 N N . VAL A 1 377 ? -12.690 4.137 23.220 1.00 90.25 377 VAL A N 1
ATOM 2866 C CA . VAL A 1 377 ? -11.274 4.372 23.511 1.00 90.25 377 VAL A CA 1
ATOM 2867 C C . VAL A 1 377 ? -10.880 3.547 24.727 1.00 90.25 377 VAL A C 1
ATOM 2869 O O . VAL A 1 377 ? -11.288 3.866 25.845 1.00 90.25 377 VAL A O 1
ATOM 2872 N N . SER A 1 378 ? -10.091 2.483 24.551 1.00 89.25 378 SER A N 1
ATOM 2873 C CA . SER A 1 378 ? -9.793 1.569 25.663 1.00 89.25 378 SER A CA 1
ATOM 2874 C C . SER A 1 378 ? -8.379 0.994 25.704 1.00 89.25 378 SER A C 1
ATOM 2876 O O . SER A 1 378 ? -7.786 0.668 24.683 1.00 89.25 378 SER A O 1
ATOM 2878 N N . GLY A 1 379 ? -7.820 0.836 26.907 1.00 84.75 379 GLY A N 1
ATOM 2879 C CA . GLY A 1 379 ? -6.551 0.125 27.115 1.00 84.75 379 GLY A CA 1
ATOM 2880 C C . GLY A 1 379 ? -5.304 0.851 26.591 1.00 84.75 379 GLY A C 1
ATOM 2881 O O . GLY A 1 379 ? -4.236 0.242 26.470 1.00 84.75 379 GLY A O 1
ATOM 2882 N N . ASN A 1 380 ? -5.415 2.142 26.270 1.00 94.88 380 ASN A N 1
ATOM 2883 C CA . ASN A 1 380 ? -4.305 2.936 25.753 1.00 94.88 380 ASN A CA 1
ATOM 2884 C C . ASN A 1 380 ? -3.429 3.466 26.893 1.00 94.88 380 ASN A C 1
ATOM 2886 O O . ASN A 1 380 ? -3.927 3.847 27.954 1.00 94.88 380 ASN A O 1
ATOM 2890 N N . ILE A 1 381 ? -2.116 3.555 26.670 1.00 94.81 381 ILE A N 1
ATOM 2891 C CA . ILE A 1 381 ? -1.205 4.238 27.597 1.00 94.81 381 ILE A CA 1
ATOM 2892 C C . ILE A 1 381 ? -0.434 5.322 26.860 1.00 94.81 381 ILE A C 1
ATOM 2894 O O . ILE A 1 381 ? 0.314 5.040 25.924 1.00 94.81 381 ILE A O 1
ATOM 2898 N N . LEU A 1 382 ? -0.592 6.552 27.337 1.00 96.38 382 LEU A N 1
ATOM 2899 C CA . LEU A 1 382 ? 0.231 7.691 26.974 1.00 96.38 382 LEU A CA 1
ATOM 2900 C C . LEU A 1 382 ? 1.348 7.855 28.010 1.00 96.38 382 LEU A C 1
ATOM 2902 O O . LEU A 1 382 ? 1.108 8.195 29.166 1.00 96.38 382 LEU A O 1
ATOM 2906 N N . PHE A 1 383 ? 2.578 7.629 27.579 1.00 96.00 383 PHE A N 1
ATOM 2907 C CA . PHE A 1 383 ? 3.798 8.019 28.266 1.00 96.00 383 PHE A CA 1
ATOM 2908 C C . PHE A 1 383 ? 4.102 9.474 27.895 1.00 96.00 383 PHE A C 1
ATOM 2910 O O . PHE A 1 383 ? 4.731 9.765 26.879 1.00 96.00 383 PHE A O 1
ATOM 2917 N N . GLU A 1 384 ? 3.562 10.388 28.692 1.00 96.56 384 GLU A N 1
ATOM 2918 C CA . GLU A 1 384 ? 3.595 11.827 28.465 1.00 96.56 384 GLU A CA 1
ATOM 2919 C C . GLU A 1 384 ? 4.897 12.455 28.962 1.00 96.56 384 GLU A C 1
ATOM 2921 O O . GLU A 1 384 ? 5.463 12.025 29.971 1.00 96.56 384 GLU A O 1
ATOM 2926 N N . TYR A 1 385 ? 5.340 13.502 28.272 1.00 95.25 385 TYR A N 1
ATOM 2927 C CA . TYR A 1 385 ? 6.552 14.234 28.594 1.00 95.25 385 TYR A CA 1
ATOM 2928 C C . TYR A 1 385 ? 6.381 15.084 29.861 1.00 95.25 385 TYR A C 1
ATOM 2930 O O . TYR A 1 385 ? 5.452 15.885 29.978 1.00 95.25 385 TYR A O 1
ATOM 2938 N N . ASP A 1 386 ? 7.315 14.949 30.795 1.00 95.94 386 ASP A N 1
ATOM 2939 C CA . ASP A 1 386 ? 7.473 15.821 31.961 1.00 95.94 386 ASP A CA 1
ATOM 2940 C C . ASP A 1 386 ? 8.953 15.833 32.367 1.00 95.94 386 ASP A C 1
ATOM 2942 O O . ASP A 1 386 ? 9.512 14.796 32.732 1.00 95.94 386 ASP A O 1
ATOM 2946 N N . ASP A 1 387 ? 9.601 16.996 32.269 1.00 95.44 387 ASP A N 1
ATOM 2947 C CA . ASP A 1 387 ? 10.988 17.209 32.707 1.00 95.44 387 ASP A CA 1
ATOM 2948 C C . ASP A 1 387 ? 11.096 18.017 34.013 1.00 95.44 387 ASP A C 1
ATOM 2950 O O . ASP A 1 387 ? 12.196 18.404 34.412 1.00 95.44 387 ASP A O 1
ATOM 2954 N N . GLY A 1 388 ? 9.966 18.279 34.679 1.00 93.38 388 GLY A N 1
ATOM 2955 C CA . GLY A 1 388 ? 9.877 19.124 35.869 1.00 93.38 388 GLY A CA 1
ATOM 2956 C C . GLY A 1 388 ? 9.830 20.634 35.593 1.00 93.38 388 GLY A C 1
ATOM 2957 O O . GLY A 1 388 ? 9.540 21.395 36.516 1.00 93.38 388 GLY A O 1
ATOM 2958 N N . TYR A 1 389 ? 10.065 21.078 34.353 1.00 94.38 389 TYR A N 1
ATOM 2959 C CA . TYR A 1 389 ? 9.975 22.482 33.925 1.00 94.38 389 TYR A CA 1
ATOM 2960 C C . TYR A 1 389 ? 8.858 22.705 32.908 1.00 94.38 389 TYR A C 1
ATOM 2962 O O . TYR A 1 389 ? 8.087 23.658 33.014 1.00 94.38 389 TYR A O 1
ATOM 2970 N N . THR A 1 390 ? 8.773 21.825 31.917 1.00 94.19 390 THR A N 1
ATOM 2971 C CA . THR A 1 390 ? 7.726 21.782 30.910 1.00 94.19 390 THR A CA 1
ATOM 2972 C C . THR A 1 390 ? 7.018 20.441 30.981 1.00 94.19 390 THR A C 1
ATOM 2974 O O . THR A 1 390 ? 7.622 19.387 31.185 1.00 94.19 390 THR A O 1
ATOM 2977 N N . LYS A 1 391 ? 5.701 20.496 30.820 1.00 94.69 391 LYS A N 1
ATOM 2978 C CA . LYS A 1 391 ? 4.827 19.346 30.978 1.00 94.69 391 LYS A CA 1
ATOM 2979 C C . LYS A 1 391 ? 3.913 19.242 29.776 1.00 94.69 391 LYS A C 1
ATOM 2981 O O . LYS A 1 391 ? 3.350 20.247 29.347 1.00 94.69 391 LYS A O 1
ATOM 2986 N N . GLY A 1 392 ? 3.811 18.037 29.235 1.00 93.88 392 GLY A N 1
ATOM 2987 C CA . GLY A 1 392 ? 2.939 17.747 28.117 1.00 93.88 392 GLY A CA 1
ATOM 2988 C C . GLY A 1 392 ? 1.459 17.892 28.486 1.00 93.88 392 GLY A C 1
ATOM 2989 O O . GLY A 1 392 ? 1.081 17.776 29.659 1.00 93.88 392 GLY A O 1
ATOM 2990 N N . PRO A 1 393 ? 0.610 18.144 27.484 1.00 93.69 393 PRO A N 1
ATOM 2991 C CA . PRO A 1 393 ? -0.812 18.415 27.665 1.00 93.69 393 PRO A CA 1
ATOM 2992 C C . PRO A 1 393 ? -1.584 17.191 28.182 1.00 93.69 393 PRO A C 1
ATOM 2994 O O . PRO A 1 393 ? -2.564 17.345 28.901 1.00 93.69 393 PRO A O 1
ATOM 2997 N N . GLY A 1 394 ? -1.136 15.969 27.893 1.00 95.56 394 GLY A N 1
ATOM 2998 C CA . GLY A 1 394 ? -1.803 14.734 28.284 1.00 95.56 394 GLY A CA 1
ATOM 2999 C C . GLY A 1 394 ? -2.861 14.288 27.277 1.00 95.56 394 GLY A C 1
ATOM 3000 O O . GLY A 1 394 ? -2.703 14.420 26.060 1.00 95.56 394 GLY A O 1
ATOM 3001 N N . MET A 1 395 ? -3.943 13.722 27.811 1.00 95.50 395 MET A N 1
ATOM 3002 C CA . MET A 1 395 ? -5.016 13.090 27.048 1.00 95.50 395 MET A CA 1
ATOM 3003 C C . MET A 1 395 ? -6.322 13.883 27.144 1.00 95.50 395 MET A C 1
ATOM 3005 O O . MET A 1 395 ? -6.683 14.344 28.227 1.00 95.50 395 MET A O 1
ATOM 3009 N N . ASN A 1 396 ? -7.068 13.964 26.041 1.00 94.06 396 ASN A N 1
ATOM 3010 C CA . ASN A 1 396 ? -8.406 14.548 26.008 1.00 94.06 396 ASN A CA 1
ATOM 3011 C C . ASN A 1 396 ? -9.365 13.725 25.142 1.00 94.06 396 ASN A C 1
ATOM 3013 O O . ASN A 1 396 ? -9.146 13.552 23.945 1.00 94.06 396 ASN A O 1
ATOM 3017 N N . LEU A 1 397 ? -10.440 13.240 25.757 1.00 94.38 397 LEU A N 1
ATOM 3018 C CA . LEU A 1 397 ? -11.470 12.444 25.097 1.00 94.38 397 LEU A CA 1
ATOM 3019 C C . LEU A 1 397 ? -12.781 13.234 25.068 1.00 94.38 397 LEU A C 1
ATOM 3021 O O . LEU A 1 397 ? -13.157 13.829 26.079 1.00 94.38 397 LEU A O 1
ATOM 3025 N N . GLY A 1 398 ? -13.470 13.238 23.928 1.00 91.31 398 GLY A N 1
ATOM 3026 C CA . GLY A 1 398 ? -14.725 13.967 23.748 1.00 91.31 398 GLY A CA 1
ATOM 3027 C C . GLY A 1 398 ? -15.783 13.116 23.058 1.00 91.31 398 GLY A C 1
ATOM 3028 O O . GLY A 1 398 ? -15.551 12.627 21.960 1.00 91.31 398 GLY A O 1
ATOM 3029 N N . ASN A 1 399 ? -16.959 12.969 23.674 1.00 90.38 399 ASN A N 1
ATOM 3030 C CA . ASN A 1 399 ? -18.094 12.253 23.075 1.00 90.38 399 ASN A CA 1
ATOM 3031 C C . ASN A 1 399 ? -17.745 10.807 22.642 1.00 90.38 399 ASN A C 1
ATOM 3033 O O . ASN A 1 399 ? -18.094 10.367 21.554 1.00 90.38 399 ASN A O 1
ATOM 3037 N N . VAL A 1 400 ? -16.988 10.097 23.480 1.00 87.62 400 VAL A N 1
ATOM 3038 C CA . VAL A 1 400 ? -16.579 8.695 23.298 1.00 87.62 400 VAL A CA 1
ATOM 3039 C C . VAL A 1 400 ? -16.685 7.962 24.630 1.00 87.62 400 VAL A C 1
ATOM 3041 O O . VAL A 1 400 ? -16.537 8.574 25.692 1.00 87.62 400 VAL A O 1
ATOM 3044 N N . GLU A 1 401 ? -16.863 6.648 24.585 1.00 86.94 401 GLU A N 1
ATOM 3045 C CA . GLU A 1 401 ? -16.756 5.779 25.751 1.00 86.94 401 GLU A CA 1
ATOM 3046 C C . GLU A 1 401 ? -15.289 5.436 26.034 1.00 86.94 401 GLU A C 1
ATOM 3048 O O . GLU A 1 401 ? -14.591 4.817 25.228 1.00 86.94 401 GLU A O 1
ATOM 3053 N N . GLY A 1 402 ? -14.799 5.859 27.200 1.00 84.56 402 GLY A N 1
ATOM 3054 C CA . GLY A 1 402 ? -13.417 5.660 27.626 1.00 84.56 402 GLY A CA 1
ATOM 3055 C C . GLY A 1 402 ? -13.291 4.661 28.776 1.00 84.56 402 GLY A C 1
ATOM 3056 O O . GLY A 1 402 ? -13.926 4.838 29.812 1.00 84.56 402 GLY A O 1
ATOM 3057 N N . SER A 1 403 ? -12.410 3.664 28.661 1.00 82.50 403 SER A N 1
ATOM 3058 C CA . SER A 1 403 ? -12.079 2.749 29.770 1.00 82.50 403 SER A CA 1
ATOM 3059 C C . SER A 1 403 ? -10.594 2.377 29.796 1.00 82.50 403 SER A C 1
ATOM 3061 O O . SER A 1 403 ? -9.952 2.292 28.761 1.00 82.50 403 SER A O 1
ATOM 3063 N N . ASN A 1 404 ? -10.004 2.154 30.974 1.00 88.06 404 ASN A N 1
ATOM 3064 C CA . ASN A 1 404 ? -8.621 1.652 31.113 1.00 88.06 404 ASN A CA 1
ATOM 3065 C C . ASN A 1 404 ? -7.539 2.435 30.329 1.00 88.06 404 ASN A C 1
ATOM 3067 O O . ASN A 1 404 ? -6.531 1.861 29.915 1.00 88.06 404 ASN A O 1
ATOM 3071 N N . ASN A 1 405 ? -7.739 3.738 30.108 1.00 90.56 405 ASN A N 1
ATOM 3072 C CA . ASN A 1 405 ? -6.739 4.606 29.489 1.00 90.56 405 ASN A CA 1
ATOM 3073 C C . ASN A 1 405 ? -5.888 5.274 30.571 1.00 90.56 405 ASN A C 1
ATOM 3075 O O . ASN A 1 405 ? -6.421 5.799 31.550 1.00 90.56 405 ASN A O 1
ATOM 3079 N N . HIS A 1 406 ? -4.572 5.292 30.382 1.00 93.19 406 HIS A N 1
ATOM 3080 C CA . HIS A 1 406 ? -3.632 5.823 31.365 1.00 93.19 406 HIS A CA 1
ATOM 3081 C C . HIS A 1 406 ? -2.723 6.887 30.763 1.00 93.19 406 HIS A C 1
ATOM 3083 O O . HIS A 1 406 ? -2.255 6.756 29.635 1.00 93.19 406 HIS A O 1
ATOM 3089 N N . VAL A 1 407 ? -2.414 7.906 31.564 1.00 96.75 407 VAL A N 1
ATOM 3090 C CA . VAL A 1 407 ? -1.357 8.875 31.275 1.00 96.75 407 VAL A CA 1
ATOM 3091 C C . VAL A 1 407 ? -0.292 8.746 32.355 1.00 96.75 407 VAL A C 1
ATOM 3093 O O . VAL A 1 407 ? -0.603 8.812 33.544 1.00 96.75 407 VAL A O 1
ATOM 3096 N N . VAL A 1 408 ? 0.957 8.547 31.950 1.00 96.38 408 VAL A N 1
ATOM 3097 C CA . VAL A 1 408 ? 2.111 8.468 32.847 1.00 96.38 408 VAL A CA 1
ATOM 3098 C C . VAL A 1 408 ? 3.089 9.559 32.449 1.00 96.38 408 VAL A C 1
ATOM 3100 O O . VAL A 1 408 ? 3.580 9.561 31.328 1.00 96.38 408 VAL A O 1
ATOM 3103 N N . TYR A 1 409 ? 3.366 10.482 33.362 1.00 96.69 409 TYR A N 1
ATOM 3104 C CA . TYR A 1 409 ? 4.249 11.619 33.114 1.00 96.69 409 TYR A CA 1
ATOM 3105 C C . TYR A 1 409 ? 5.701 11.276 33.454 1.00 96.69 409 TYR A C 1
ATOM 3107 O O . TYR A 1 409 ? 5.965 10.658 34.488 1.00 96.69 409 TYR A O 1
ATOM 3115 N N . GLY A 1 410 ? 6.636 11.680 32.597 1.00 95.44 410 GLY A N 1
ATOM 3116 C CA . GLY A 1 410 ? 8.069 11.523 32.822 1.00 95.44 410 GLY A CA 1
ATOM 3117 C C . GLY A 1 410 ? 8.902 11.760 31.564 1.00 95.44 410 GLY A C 1
ATOM 3118 O O . GLY A 1 410 ? 8.415 12.261 30.554 1.00 95.44 410 GLY A O 1
ATOM 3119 N N . GLN A 1 411 ? 10.174 11.369 31.617 1.00 92.94 411 GLN A N 1
ATOM 3120 C CA . GLN A 1 411 ? 11.066 11.369 30.458 1.00 92.94 411 GLN A CA 1
ATOM 3121 C C . GLN A 1 411 ? 11.218 9.944 29.936 1.00 92.94 411 GLN A C 1
ATOM 3123 O O . GLN A 1 411 ? 11.755 9.070 30.620 1.00 92.94 411 GLN A O 1
ATOM 3128 N N . TRP A 1 412 ? 10.755 9.708 28.712 1.00 87.94 412 TRP A N 1
ATOM 3129 C CA . TRP A 1 412 ? 10.711 8.376 28.123 1.00 87.94 412 TRP A CA 1
ATOM 3130 C C . TRP A 1 412 ? 11.716 8.271 26.988 1.00 87.94 412 TRP A C 1
ATOM 3132 O O . TRP A 1 412 ? 11.709 9.068 26.055 1.00 87.94 412 TRP A O 1
ATOM 3142 N N . LYS A 1 413 ? 12.579 7.258 27.051 1.00 78.75 413 LYS A N 1
ATOM 3143 C CA . LYS A 1 413 ? 13.488 6.913 25.960 1.00 78.75 413 LYS A CA 1
ATOM 3144 C C . LYS A 1 413 ? 13.182 5.495 25.509 1.00 78.75 413 LYS A C 1
ATOM 3146 O O . LYS A 1 413 ? 13.385 4.556 26.277 1.00 78.75 413 LYS A O 1
ATOM 3151 N N . LEU A 1 414 ? 12.700 5.339 24.277 1.00 78.00 414 LEU A N 1
ATOM 3152 C CA . LEU A 1 414 ? 12.544 4.013 23.691 1.00 78.00 414 LEU A CA 1
ATOM 3153 C C . LEU A 1 414 ? 13.902 3.432 23.310 1.00 78.00 414 LEU A C 1
ATOM 3155 O O . LEU A 1 414 ? 14.692 4.046 22.596 1.00 78.00 414 LEU A O 1
ATOM 3159 N N . ASP A 1 415 ? 14.124 2.196 23.733 1.00 77.25 415 ASP A N 1
ATOM 3160 C CA . ASP A 1 415 ? 15.128 1.315 23.153 1.00 77.25 415 ASP A CA 1
ATOM 3161 C C . ASP A 1 415 ? 14.450 0.538 22.013 1.00 77.25 415 ASP A C 1
ATOM 3163 O O . ASP A 1 415 ? 13.886 -0.534 22.238 1.00 77.25 415 ASP A O 1
ATOM 3167 N N . LEU A 1 416 ? 14.417 1.134 20.811 1.00 70.69 416 LEU A N 1
ATOM 3168 C CA . LEU A 1 416 ? 13.708 0.585 19.644 1.00 70.69 416 LEU A CA 1
ATOM 3169 C C . LEU A 1 416 ? 14.076 -0.887 19.357 1.00 70.69 416 LEU A C 1
ATOM 3171 O O . LEU A 1 416 ? 13.154 -1.683 19.187 1.00 70.69 416 LEU A O 1
ATOM 3175 N N . PRO A 1 417 ? 15.361 -1.309 19.399 1.00 59.00 417 PRO A N 1
ATOM 3176 C CA . PRO A 1 417 ? 15.735 -2.720 19.246 1.00 59.00 417 PRO A CA 1
ATOM 3177 C C . PRO A 1 417 ? 15.119 -3.684 20.272 1.00 59.00 417 PRO A C 1
ATOM 3179 O O . PRO A 1 417 ? 14.962 -4.870 19.986 1.00 59.00 417 PRO A O 1
ATOM 3182 N N . LYS A 1 418 ? 14.789 -3.214 21.483 1.00 55.62 418 LYS A N 1
ATOM 3183 C CA . LYS A 1 418 ? 14.151 -4.031 22.534 1.00 55.62 418 LYS A CA 1
ATOM 3184 C C . LYS A 1 418 ? 12.633 -3.940 22.523 1.00 55.62 418 LYS A C 1
ATOM 3186 O O . LYS A 1 418 ? 11.972 -4.673 23.268 1.00 55.62 418 LYS A O 1
ATOM 3191 N N . LEU A 1 419 ? 12.077 -3.047 21.712 1.00 54.38 419 LEU A N 1
ATOM 3192 C CA . LEU A 1 419 ? 10.649 -2.852 21.634 1.00 54.38 419 LEU A CA 1
ATOM 3193 C C . LEU A 1 419 ? 10.024 -4.032 20.896 1.00 54.38 419 LEU A C 1
ATOM 3195 O O . LEU A 1 419 ? 10.068 -4.145 19.675 1.00 54.38 419 LEU A O 1
ATOM 3199 N N . ARG A 1 420 ? 9.431 -4.943 21.661 1.00 51.56 420 ARG A N 1
ATOM 3200 C CA . ARG A 1 420 ? 8.567 -5.964 21.085 1.00 51.56 420 ARG A CA 1
ATOM 3201 C C . ARG A 1 420 ? 7.198 -5.343 20.905 1.00 51.56 420 ARG A C 1
ATOM 3203 O O . ARG A 1 420 ? 6.580 -4.959 21.901 1.00 51.56 420 ARG A O 1
ATOM 3210 N N . MET A 1 421 ? 6.727 -5.283 19.661 1.00 52.31 421 MET A N 1
ATOM 3211 C CA . MET A 1 421 ? 5.302 -5.116 19.403 1.00 52.31 421 MET A CA 1
ATOM 3212 C C . MET A 1 421 ? 4.598 -6.190 20.225 1.00 52.31 421 MET A C 1
ATOM 3214 O O . MET A 1 421 ? 4.826 -7.388 20.035 1.00 52.31 421 MET A O 1
ATOM 3218 N N . ARG A 1 422 ? 3.840 -5.769 21.239 1.00 44.59 422 ARG A N 1
ATOM 3219 C CA . ARG A 1 422 ? 2.968 -6.703 21.931 1.00 44.59 422 ARG A CA 1
ATOM 3220 C C . ARG A 1 422 ? 1.869 -6.985 20.934 1.00 44.59 422 ARG A C 1
ATOM 3222 O O . ARG A 1 422 ? 1.028 -6.126 20.702 1.00 44.59 422 ARG A O 1
ATOM 3229 N N . TYR A 1 423 ? 1.915 -8.166 20.336 1.00 42.72 423 TYR A N 1
ATOM 3230 C CA . TYR A 1 423 ? 0.752 -8.735 19.686 1.00 42.72 423 TYR A CA 1
ATOM 3231 C C . TYR A 1 423 ? -0.309 -8.827 20.777 1.00 42.72 423 TYR A C 1
ATOM 3233 O O . TYR A 1 423 ? -0.257 -9.709 21.637 1.00 42.72 423 TYR A O 1
ATOM 3241 N N . GLY A 1 424 ? -1.186 -7.826 20.836 1.00 39.19 424 GLY A N 1
ATOM 3242 C CA . GLY A 1 424 ? -2.422 -7.967 21.574 1.00 39.19 424 GLY A CA 1
ATOM 3243 C C . GLY A 1 424 ? -3.065 -9.240 21.052 1.00 39.19 424 GLY A C 1
ATOM 3244 O O . GLY A 1 424 ? -3.133 -9.446 19.839 1.00 39.19 424 GLY A O 1
ATOM 3245 N N . TYR A 1 425 ? -3.462 -10.125 21.958 1.00 37.25 425 TYR A N 1
ATOM 3246 C CA . TYR A 1 425 ? -4.501 -11.078 21.616 1.00 37.25 425 TYR A CA 1
ATOM 3247 C C . TYR A 1 425 ? -5.671 -10.219 21.135 1.00 37.25 425 TYR A C 1
ATOM 3249 O O . TYR A 1 425 ? -6.286 -9.527 21.947 1.00 37.25 425 TYR A O 1
ATOM 3257 N N . LEU A 1 426 ? -5.912 -10.193 19.822 1.00 41.03 426 LEU A N 1
ATOM 3258 C CA . LEU A 1 426 ? -7.196 -9.765 19.287 1.00 41.03 426 LEU A CA 1
ATOM 3259 C C . LEU A 1 426 ? -8.200 -10.638 20.028 1.00 41.03 426 LEU A C 1
ATOM 3261 O O . LEU A 1 426 ? -8.148 -11.866 19.919 1.00 41.03 426 LEU A O 1
ATOM 3265 N N . GLN A 1 427 ? -9.022 -10.031 20.879 1.00 44.41 427 GLN A N 1
ATOM 3266 C CA . GLN A 1 427 ? -10.115 -10.769 21.484 1.00 44.41 427 GLN A CA 1
ATOM 3267 C C . GLN A 1 427 ? -11.071 -11.049 20.338 1.00 44.41 427 GLN A C 1
ATOM 3269 O O . GLN A 1 427 ? -11.851 -10.186 19.948 1.00 44.41 427 GLN A O 1
ATOM 3274 N N . GLN A 1 428 ? -10.926 -12.235 19.751 1.00 44.69 428 GLN A N 1
ATOM 3275 C CA . GLN A 1 428 ? -11.760 -12.735 18.667 1.00 44.69 428 GLN A CA 1
ATOM 3276 C C . GLN A 1 428 ? -13.242 -12.526 19.020 1.00 44.69 428 GLN A C 1
ATOM 3278 O O . GLN A 1 428 ? -13.995 -12.017 18.202 1.00 44.69 428 GLN A O 1
ATOM 3283 N N . GLU A 1 429 ? -13.588 -12.715 20.298 1.00 48.91 429 GLU A N 1
ATOM 3284 C CA . GLU A 1 429 ? -14.885 -12.378 20.893 1.00 48.91 429 GLU A CA 1
ATOM 3285 C C . GLU A 1 429 ? -15.354 -10.934 20.643 1.00 48.91 429 GLU A C 1
ATOM 3287 O O . GLU A 1 429 ? -16.512 -10.739 20.305 1.00 48.91 429 GLU A O 1
ATOM 3292 N N . GLN A 1 430 ? -14.501 -9.911 20.772 1.00 46.47 430 GLN A N 1
ATOM 3293 C CA . GLN A 1 430 ? -14.897 -8.510 20.548 1.00 46.47 430 GLN A CA 1
ATOM 3294 C C . GLN A 1 430 ? -15.110 -8.193 19.063 1.00 46.47 430 GLN A C 1
ATOM 3296 O O . GLN A 1 430 ? -16.010 -7.435 18.705 1.00 46.47 430 GLN A O 1
ATOM 3301 N N . ILE A 1 431 ? -14.285 -8.773 18.190 1.00 44.88 431 ILE A N 1
ATOM 3302 C CA . ILE A 1 431 ? -14.419 -8.611 16.737 1.00 44.88 431 ILE A CA 1
ATOM 3303 C C . ILE A 1 431 ? -15.678 -9.311 16.252 1.00 44.88 431 ILE A C 1
ATOM 3305 O O . ILE A 1 431 ? -16.435 -8.747 15.463 1.00 44.88 431 ILE A O 1
ATOM 3309 N N . ASP A 1 432 ? -15.903 -10.528 16.727 1.00 51.19 432 ASP A N 1
ATOM 3310 C CA . ASP A 1 432 ? -17.080 -11.299 16.373 1.00 51.19 432 ASP A CA 1
ATOM 3311 C C . ASP A 1 432 ? -18.332 -10.675 16.984 1.00 51.19 432 ASP A C 1
ATOM 3313 O O . ASP A 1 432 ? -19.332 -10.589 16.283 1.00 51.19 432 ASP A O 1
ATOM 3317 N N . ALA A 1 433 ? -18.258 -10.086 18.185 1.00 54.53 433 ALA A N 1
ATOM 3318 C CA . ALA A 1 433 ? -19.335 -9.265 18.736 1.00 54.53 433 ALA A CA 1
ATOM 3319 C C . ALA A 1 433 ? -19.662 -8.066 17.835 1.00 54.53 433 ALA A C 1
ATOM 3321 O O . ALA A 1 433 ? -20.828 -7.822 17.552 1.00 54.53 433 ALA A O 1
ATOM 3322 N N . ARG A 1 434 ? -18.662 -7.349 17.303 1.00 52.44 434 ARG A N 1
ATOM 3323 C CA . ARG A 1 434 ? -18.932 -6.191 16.436 1.00 52.44 434 ARG A CA 1
ATOM 3324 C C . ARG A 1 434 ? -19.430 -6.583 15.045 1.00 52.44 434 ARG A C 1
ATOM 3326 O O . ARG A 1 434 ? -20.306 -5.911 14.506 1.00 52.44 434 ARG A O 1
ATOM 3333 N N . LYS A 1 435 ? -18.897 -7.662 14.459 1.00 50.78 435 LYS A N 1
ATOM 3334 C CA . LYS A 1 435 ? -19.440 -8.252 13.222 1.00 50.78 435 LYS A CA 1
ATOM 3335 C C . LYS A 1 435 ? -20.883 -8.690 13.431 1.00 50.78 435 LYS A C 1
ATOM 3337 O O . LYS A 1 435 ? -21.702 -8.470 12.548 1.00 50.78 435 LYS A O 1
ATOM 3342 N N . LEU A 1 436 ? -21.172 -9.286 14.586 1.00 61.53 436 LEU A N 1
ATOM 3343 C CA . LEU A 1 436 ? -22.505 -9.709 14.978 1.00 61.53 436 LEU A CA 1
ATOM 3344 C C . LEU A 1 436 ? -23.435 -8.508 15.161 1.00 61.53 436 LEU A C 1
ATOM 3346 O O . LEU A 1 436 ? -24.544 -8.551 14.654 1.00 61.53 436 LEU A O 1
ATOM 3350 N N . ASP A 1 437 ? -22.988 -7.421 15.789 1.00 60.78 437 ASP A N 1
ATOM 3351 C CA . ASP A 1 437 ? -23.776 -6.188 15.921 1.00 60.78 437 ASP A CA 1
ATOM 3352 C C . ASP A 1 437 ? -24.081 -5.559 14.559 1.00 60.78 437 ASP A C 1
ATOM 3354 O O . ASP A 1 437 ? -25.229 -5.242 14.268 1.00 60.78 437 ASP A O 1
ATOM 3358 N N . TYR A 1 438 ? -23.085 -5.458 13.677 1.00 51.91 438 TYR A N 1
ATOM 3359 C CA . TYR A 1 438 ? -23.301 -4.965 12.316 1.00 51.91 438 TYR A CA 1
ATOM 3360 C C . TYR A 1 438 ? -24.237 -5.878 11.511 1.00 51.91 438 TYR A C 1
ATOM 3362 O O . TYR A 1 438 ? -25.082 -5.406 10.753 1.00 51.91 438 TYR A O 1
ATOM 3370 N N . ALA A 1 439 ? -24.112 -7.195 11.682 1.00 61.16 439 ALA A N 1
ATOM 3371 C CA . ALA A 1 439 ? -25.008 -8.160 11.063 1.00 61.16 439 ALA A CA 1
ATOM 3372 C C . ALA A 1 439 ? -26.433 -8.043 11.607 1.00 61.16 439 ALA A C 1
ATOM 3374 O O . ALA A 1 439 ? -27.370 -8.083 10.817 1.00 61.16 439 ALA A O 1
ATOM 3375 N N . ARG A 1 440 ? -26.598 -7.856 12.923 1.00 72.19 440 ARG A N 1
ATOM 3376 C CA . ARG A 1 440 ? -27.888 -7.589 13.571 1.00 72.19 440 ARG A CA 1
ATOM 3377 C C . ARG A 1 440 ? -28.526 -6.338 12.994 1.00 72.19 440 ARG A C 1
ATOM 3379 O O . ARG A 1 440 ? -29.685 -6.409 12.624 1.00 72.19 440 ARG A O 1
ATOM 3386 N N . GLU A 1 441 ? -27.782 -5.243 12.857 1.00 67.81 441 GLU A N 1
ATOM 3387 C CA . GLU A 1 441 ? -28.270 -4.005 12.235 1.00 67.81 441 GLU A CA 1
ATOM 3388 C C . GLU A 1 441 ? -28.706 -4.250 10.777 1.00 67.81 441 GLU A C 1
ATOM 3390 O O . GLU A 1 441 ? -29.858 -4.007 10.420 1.00 67.81 441 GLU A O 1
ATOM 3395 N N . LEU A 1 442 ? -27.822 -4.823 9.949 1.00 66.75 442 LEU A N 1
ATOM 3396 C CA . LEU A 1 442 ? -28.072 -5.049 8.519 1.00 66.75 442 LEU A CA 1
ATOM 3397 C C . LEU A 1 442 ? -29.251 -5.996 8.254 1.00 66.75 442 LEU A C 1
ATOM 3399 O O . LEU A 1 442 ? -30.002 -5.805 7.293 1.00 66.75 442 LEU A O 1
ATOM 3403 N N . LEU A 1 443 ? -29.362 -7.053 9.061 1.00 74.06 443 LEU A N 1
ATOM 3404 C CA . LEU A 1 443 ? -30.408 -8.061 8.948 1.00 74.06 443 LEU A CA 1
ATOM 3405 C C . LEU A 1 443 ? -31.712 -7.603 9.602 1.00 74.06 443 LEU A C 1
ATOM 3407 O O . LEU A 1 443 ? -32.767 -7.951 9.087 1.00 74.06 443 LEU A O 1
ATOM 3411 N N . ALA A 1 444 ? -31.676 -6.803 10.674 1.00 72.56 444 ALA A N 1
ATOM 3412 C CA . ALA A 1 444 ? -32.877 -6.220 11.275 1.00 72.56 444 ALA A CA 1
ATOM 3413 C C . ALA A 1 444 ? -33.569 -5.257 10.304 1.00 72.56 444 ALA A C 1
ATOM 3415 O O . ALA A 1 444 ? -34.777 -5.382 10.094 1.00 72.56 444 ALA A O 1
ATOM 3416 N N . ASP A 1 445 ? -32.800 -4.384 9.644 1.00 75.19 445 ASP A N 1
ATOM 3417 C CA . ASP A 1 445 ? -33.302 -3.435 8.639 1.00 75.19 445 ASP A CA 1
ATOM 3418 C C . ASP A 1 445 ? -34.007 -4.126 7.460 1.00 75.19 445 ASP A C 1
ATOM 3420 O O . ASP A 1 445 ? -34.852 -3.525 6.796 1.00 75.19 445 ASP A O 1
ATOM 3424 N N . ARG A 1 446 ? -33.663 -5.393 7.193 1.00 75.19 446 ARG A N 1
ATOM 3425 C CA . ARG A 1 446 ? -34.211 -6.203 6.094 1.00 75.19 446 ARG A CA 1
ATOM 3426 C C . ARG A 1 446 ? -34.927 -7.467 6.560 1.00 75.19 446 ARG A C 1
ATOM 3428 O O . ARG A 1 446 ? -35.164 -8.366 5.759 1.00 75.19 446 ARG A O 1
ATOM 3435 N N . SER A 1 447 ? -35.276 -7.546 7.840 1.00 78.44 447 SER A N 1
ATOM 3436 C CA . SER A 1 447 ? -35.799 -8.770 8.462 1.00 78.44 447 SER A CA 1
ATOM 3437 C C . SER A 1 447 ? -37.106 -9.232 7.818 1.00 78.44 447 SER A C 1
ATOM 3439 O O . SER A 1 447 ? -37.216 -10.395 7.432 1.00 78.44 447 SER A O 1
ATOM 3441 N N . GLU A 1 448 ? -38.052 -8.308 7.615 1.00 77.12 448 GLU A N 1
ATOM 3442 C CA . GLU A 1 448 ? -39.326 -8.580 6.937 1.00 77.12 448 GLU A CA 1
ATOM 3443 C C . GLU A 1 448 ? -39.133 -8.998 5.471 1.00 77.12 448 GLU A C 1
ATOM 3445 O O . GLU A 1 448 ? -39.791 -9.925 5.006 1.00 77.12 448 GLU A O 1
ATOM 3450 N N . GLU A 1 449 ? -38.215 -8.347 4.748 1.00 81.75 449 GLU A N 1
ATOM 3451 C CA . GLU A 1 449 ? -37.917 -8.655 3.340 1.00 81.75 449 GLU A CA 1
ATOM 3452 C C . GLU A 1 449 ? -37.286 -10.043 3.189 1.00 81.75 449 GLU A C 1
ATOM 3454 O O . GLU A 1 449 ? -37.640 -10.807 2.291 1.00 81.75 449 GLU A O 1
ATOM 3459 N N . LEU A 1 450 ? -36.356 -10.375 4.084 1.00 83.56 450 LEU A N 1
ATOM 3460 C CA . LEU A 1 450 ? -35.593 -11.616 4.050 1.00 83.56 450 LEU A CA 1
ATOM 3461 C C . LEU A 1 450 ? -36.331 -12.798 4.694 1.00 83.56 450 LEU A C 1
ATOM 3463 O O . LEU A 1 450 ? -35.845 -13.925 4.602 1.00 83.56 450 LEU A O 1
ATOM 3467 N N . GLY A 1 451 ? -37.472 -12.561 5.349 1.00 85.12 451 GLY A N 1
ATOM 3468 C CA . GLY A 1 451 ? -38.195 -13.583 6.109 1.00 85.12 451 GLY A CA 1
ATOM 3469 C C . GLY A 1 451 ? -37.396 -14.117 7.301 1.00 85.12 451 GLY A C 1
ATOM 3470 O O . GLY A 1 451 ? -37.506 -15.295 7.640 1.00 85.12 451 GLY A O 1
ATOM 3471 N N . LEU A 1 452 ? -36.548 -13.280 7.904 1.00 85.31 452 LEU A N 1
ATOM 3472 C CA . LEU A 1 452 ? -35.744 -13.658 9.062 1.00 85.31 452 LEU A CA 1
ATOM 3473 C C . LEU A 1 452 ? -36.635 -13.734 10.306 1.00 85.31 452 LEU A C 1
ATOM 3475 O O . LEU A 1 452 ? -37.239 -12.737 10.700 1.00 85.31 452 LEU A O 1
ATOM 3479 N N . GLU A 1 453 ? -36.683 -14.898 10.952 1.00 86.69 453 GLU A N 1
ATOM 3480 C CA . GLU A 1 453 ? -37.414 -15.078 12.206 1.00 86.69 453 GLU A CA 1
ATOM 3481 C C . GLU A 1 453 ? -36.453 -15.102 13.398 1.00 86.69 453 GLU A C 1
ATOM 3483 O O . GLU A 1 453 ? -35.518 -15.905 13.438 1.00 86.69 453 GLU A O 1
ATOM 3488 N N . GLY A 1 454 ? -36.723 -14.258 14.397 1.00 84.19 454 GLY A N 1
ATOM 3489 C CA . GLY A 1 454 ? -35.958 -14.203 15.643 1.00 84.19 454 GLY A CA 1
ATOM 3490 C C . GLY A 1 454 ? -34.726 -13.294 15.605 1.00 84.19 454 GLY A C 1
ATOM 3491 O O . GLY A 1 454 ? -34.313 -12.791 14.562 1.00 84.19 454 GLY A O 1
ATOM 3492 N N . GLU A 1 455 ? -34.138 -13.056 16.778 1.00 85.19 455 GLU A N 1
ATOM 3493 C CA . GLU A 1 455 ? -32.946 -12.211 16.921 1.00 85.19 455 GLU A CA 1
ATOM 3494 C C . GLU A 1 455 ? -31.688 -12.965 16.482 1.00 85.19 455 GLU A C 1
ATOM 3496 O O . GLU A 1 455 ? -31.482 -14.104 16.893 1.00 85.19 455 GLU A O 1
ATOM 3501 N N . VAL A 1 456 ? -30.810 -12.320 15.710 1.00 85.44 456 VAL A N 1
ATOM 3502 C CA . VAL A 1 456 ? -29.516 -12.889 15.307 1.00 85.44 456 VAL A CA 1
ATOM 3503 C C . VAL A 1 456 ? -28.584 -13.027 16.515 1.00 85.44 456 VAL A C 1
ATOM 3505 O O . VAL A 1 456 ? -28.200 -12.040 17.149 1.00 85.44 456 VAL A O 1
ATOM 3508 N N . THR A 1 457 ? -28.176 -14.260 16.811 1.00 85.81 457 THR A N 1
ATOM 3509 C CA . THR A 1 457 ? -27.314 -14.607 17.952 1.00 85.81 457 THR A CA 1
ATOM 3510 C C . THR A 1 457 ? -25.909 -15.036 17.543 1.00 85.81 457 THR A C 1
ATOM 3512 O O . THR A 1 457 ? -24.993 -14.901 18.351 1.00 85.81 457 THR A O 1
ATOM 3515 N N . ALA A 1 458 ? -25.711 -15.491 16.302 1.00 82.44 458 ALA A N 1
ATOM 3516 C CA . ALA A 1 458 ? -24.390 -15.775 15.743 1.00 82.44 458 ALA A CA 1
ATOM 3517 C C . ALA A 1 458 ? -24.354 -15.569 14.219 1.00 82.44 458 ALA A C 1
ATOM 3519 O O . ALA A 1 458 ? -25.372 -15.718 13.537 1.00 82.44 458 ALA A O 1
ATOM 3520 N N . LEU A 1 459 ? -23.165 -15.251 13.696 1.00 80.25 459 LEU A N 1
ATOM 3521 C CA . LEU A 1 459 ? -22.877 -15.127 12.267 1.00 80.25 459 LEU A CA 1
ATOM 3522 C C . LEU A 1 459 ? -21.494 -15.717 11.962 1.00 80.25 459 LEU A C 1
ATOM 3524 O O . LEU A 1 459 ? -20.498 -15.258 12.520 1.00 80.25 459 LEU A O 1
ATOM 3528 N N . GLU A 1 460 ? -21.416 -16.646 11.011 1.00 81.56 460 GLU A N 1
ATOM 3529 C CA . GLU A 1 460 ? -20.150 -17.223 10.544 1.00 81.56 460 GLU A CA 1
ATOM 3530 C C . GLU A 1 460 ? -20.017 -17.114 9.023 1.00 81.56 460 GLU A C 1
ATOM 3532 O O . GLU A 1 460 ? -20.876 -17.575 8.277 1.00 81.56 460 GLU A O 1
ATOM 3537 N N . TRP A 1 461 ? -18.938 -16.496 8.535 1.00 80.44 461 TRP A N 1
ATOM 3538 C CA . TRP A 1 461 ? -18.687 -16.366 7.096 1.00 80.44 461 TRP A CA 1
ATOM 3539 C C . TRP A 1 461 ? -18.177 -17.679 6.503 1.00 80.44 461 TRP A C 1
ATOM 3541 O O . TRP A 1 461 ? -17.267 -18.301 7.049 1.00 80.44 461 TRP A O 1
ATOM 3551 N N . LEU A 1 462 ? -18.709 -18.056 5.341 1.00 86.06 462 LEU A N 1
ATOM 3552 C CA . LEU A 1 462 ? -18.206 -19.193 4.576 1.00 86.06 462 LEU A CA 1
ATOM 3553 C C . LEU A 1 462 ? -16.853 -18.868 3.912 1.00 86.06 462 LEU A C 1
ATOM 3555 O O . LEU A 1 462 ? -16.512 -17.692 3.731 1.00 86.06 462 LEU A O 1
ATOM 3559 N N . PRO A 1 463 ? -16.069 -19.890 3.513 1.00 84.12 463 PRO A N 1
ATOM 3560 C CA . PRO A 1 463 ? -14.791 -19.686 2.838 1.00 84.12 463 PRO A CA 1
ATOM 3561 C C . PRO A 1 463 ? -14.887 -18.785 1.597 1.00 84.12 463 PRO A C 1
ATOM 3563 O O . PRO A 1 463 ? -15.765 -18.942 0.753 1.00 84.12 463 PRO A O 1
ATOM 3566 N N . MET A 1 464 ? -13.905 -17.894 1.421 1.00 84.62 464 MET A N 1
ATOM 3567 C CA . MET A 1 464 ? -13.823 -16.973 0.269 1.00 84.62 464 MET A CA 1
ATOM 3568 C C . MET A 1 464 ? -13.267 -17.623 -1.013 1.00 84.62 464 MET A C 1
ATOM 3570 O O . MET A 1 464 ? -12.925 -16.947 -1.985 1.00 84.62 464 MET A O 1
ATOM 3574 N N . SER A 1 465 ? -13.167 -18.948 -1.032 1.00 82.88 465 SER A N 1
ATOM 3575 C CA . SER A 1 465 ? -12.816 -19.745 -2.203 1.00 82.88 465 SER A CA 1
ATOM 3576 C C . SER A 1 465 ? -13.418 -21.137 -2.073 1.00 82.88 465 SER A C 1
ATOM 3578 O O . SER A 1 465 ? -13.454 -21.681 -0.971 1.00 82.88 465 SER A O 1
ATOM 3580 N N . ALA A 1 466 ? -13.809 -21.737 -3.191 1.00 92.44 466 ALA A N 1
ATOM 3581 C CA . ALA A 1 466 ? -14.406 -23.066 -3.244 1.00 92.44 466 ALA A CA 1
ATOM 3582 C C . ALA A 1 466 ? -13.756 -23.914 -4.339 1.00 92.44 466 ALA A C 1
ATOM 3584 O O . ALA A 1 466 ? -13.166 -23.377 -5.281 1.00 92.44 466 ALA A O 1
ATOM 3585 N N . GLN A 1 467 ? -13.916 -25.234 -4.261 1.00 97.69 467 GLN A N 1
ATOM 3586 C CA . GLN A 1 467 ? -13.716 -26.067 -5.445 1.00 97.69 467 GLN A CA 1
ATOM 3587 C C . GLN A 1 467 ? -14.865 -25.821 -6.420 1.00 97.69 467 GLN A C 1
ATOM 3589 O O . GLN A 1 467 ? -16.012 -25.668 -6.007 1.00 97.69 467 GLN A O 1
ATOM 3594 N N . PHE A 1 468 ? -14.555 -25.760 -7.707 1.00 97.88 468 PHE A N 1
ATOM 3595 C CA . PHE A 1 468 ? -15.501 -25.407 -8.749 1.00 97.88 468 PHE A CA 1
ATOM 3596 C C . PHE A 1 468 ? -15.406 -26.354 -9.932 1.00 97.88 468 PHE A C 1
ATOM 3598 O O . PHE A 1 468 ? -14.311 -26.637 -10.417 1.00 97.88 468 PHE A O 1
ATOM 3605 N N . VAL A 1 469 ? -16.566 -26.784 -10.425 1.00 97.94 469 VAL A N 1
ATOM 3606 C CA . VAL A 1 469 ? -16.688 -27.634 -11.611 1.00 97.94 469 VAL A CA 1
ATOM 3607 C C . VAL A 1 469 ? -17.668 -26.996 -12.592 1.00 97.94 469 VAL A C 1
ATOM 3609 O O . VAL A 1 469 ? -18.779 -26.605 -12.225 1.00 97.94 469 VAL A O 1
ATOM 3612 N N . ARG A 1 470 ? -17.262 -26.894 -13.862 1.00 97.25 470 ARG A N 1
ATOM 3613 C CA . ARG A 1 470 ? -18.136 -26.453 -14.960 1.00 97.25 470 ARG A CA 1
ATOM 3614 C C . ARG A 1 470 ? -19.120 -27.573 -15.313 1.00 97.25 470 ARG A C 1
ATOM 3616 O O . ARG A 1 470 ? -18.701 -28.703 -15.527 1.00 97.25 470 ARG A O 1
ATOM 3623 N N . ASP A 1 471 ? -20.400 -27.248 -15.456 1.00 97.00 471 ASP A N 1
ATOM 3624 C CA . ASP A 1 471 ? -21.449 -28.175 -15.900 1.00 97.00 471 ASP A CA 1
ATOM 3625 C C . ASP A 1 471 ? -22.165 -27.616 -17.144 1.00 97.00 471 ASP A C 1
ATOM 3627 O O . ASP A 1 471 ? -23.314 -27.177 -17.085 1.00 97.00 471 ASP A O 1
ATOM 3631 N N . PRO A 1 472 ? -21.493 -27.557 -18.308 1.00 95.62 472 PRO A N 1
ATOM 3632 C CA . PRO A 1 472 ? -22.047 -26.906 -19.492 1.00 95.62 472 PRO A CA 1
ATOM 3633 C C . PRO A 1 472 ? -23.307 -27.585 -20.047 1.00 95.62 472 PRO A C 1
ATOM 3635 O O . PRO A 1 472 ? -24.058 -26.943 -20.788 1.00 95.62 472 PRO A O 1
ATOM 3638 N N . GLY A 1 473 ? -23.503 -28.866 -19.719 1.00 96.00 473 GLY A N 1
ATOM 3639 C CA . GLY A 1 473 ? -24.647 -29.675 -20.128 1.00 96.00 473 GLY A CA 1
ATOM 3640 C C . GLY A 1 473 ? -25.818 -29.661 -19.146 1.00 96.00 473 GLY A C 1
ATOM 3641 O O . GLY A 1 473 ? -26.850 -30.223 -19.492 1.00 96.00 473 GLY A O 1
ATOM 3642 N N . ASP A 1 474 ? -25.668 -29.038 -17.971 1.00 96.69 474 ASP A N 1
ATOM 3643 C CA . ASP A 1 474 ? -26.650 -29.076 -16.876 1.00 96.69 474 ASP A CA 1
ATOM 3644 C C . ASP A 1 474 ? -27.071 -30.512 -16.507 1.00 96.69 474 ASP A C 1
ATOM 3646 O O . ASP A 1 474 ? -28.250 -30.843 -16.406 1.00 96.69 474 ASP A O 1
ATOM 3650 N N . THR A 1 475 ? -26.080 -31.393 -16.355 1.00 96.69 475 THR A N 1
ATOM 3651 C CA . THR A 1 475 ? -26.288 -32.831 -16.082 1.00 96.69 475 THR A CA 1
ATOM 3652 C C . THR A 1 475 ? -25.842 -33.249 -14.685 1.00 96.69 475 THR A C 1
ATOM 3654 O O . THR A 1 475 ? -26.121 -34.369 -14.261 1.00 96.69 475 THR A O 1
ATOM 3657 N N . GLY A 1 476 ? -25.159 -32.365 -13.950 1.00 95.75 476 GLY A N 1
ATOM 3658 C CA . GLY A 1 476 ? -24.541 -32.695 -12.669 1.00 95.75 476 GLY A CA 1
ATOM 3659 C C . GLY A 1 476 ? -25.548 -33.102 -11.596 1.00 95.75 476 GLY A C 1
ATOM 3660 O O . GLY A 1 476 ? -25.273 -33.987 -10.792 1.00 95.75 476 GLY A O 1
ATOM 3661 N N . GLU A 1 477 ? -26.744 -32.511 -11.608 1.00 95.06 477 GLU A N 1
ATOM 3662 C CA . GLU A 1 477 ? -27.789 -32.831 -10.625 1.00 95.06 477 GLU A CA 1
ATOM 3663 C C . GLU A 1 477 ? -28.275 -34.279 -10.797 1.00 95.06 477 GLU A C 1
ATOM 3665 O O . GLU A 1 477 ? -28.267 -35.038 -9.830 1.00 95.06 477 GLU A O 1
ATOM 3670 N N . ASP A 1 478 ? -28.576 -34.694 -12.034 1.00 95.62 478 ASP A N 1
ATOM 3671 C CA . ASP A 1 478 ? -28.970 -36.072 -12.369 1.00 95.62 478 ASP A CA 1
ATOM 3672 C C . ASP A 1 478 ? -27.824 -37.074 -12.154 1.00 95.62 478 ASP A C 1
ATOM 3674 O O . ASP A 1 478 ? -28.052 -38.240 -11.830 1.00 95.62 478 ASP A O 1
ATOM 3678 N N . ALA A 1 479 ? -26.580 -36.615 -12.307 1.00 94.31 479 ALA A N 1
ATOM 3679 C CA . ALA A 1 479 ? -25.370 -37.394 -12.066 1.00 94.31 479 ALA A CA 1
ATOM 3680 C C . ALA A 1 479 ? -24.949 -37.452 -10.582 1.00 94.31 479 ALA A C 1
ATOM 3682 O O . ALA A 1 479 ? -23.906 -38.027 -10.272 1.00 94.31 479 ALA A O 1
ATOM 3683 N N . GLY A 1 480 ? -25.726 -36.872 -9.659 1.00 95.50 480 GLY A N 1
ATOM 3684 C CA . GLY A 1 480 ? -25.479 -36.963 -8.216 1.00 95.50 480 GLY A CA 1
ATOM 3685 C C . GLY A 1 480 ? -24.402 -36.019 -7.670 1.00 95.50 480 GLY A C 1
ATOM 3686 O O . GLY A 1 480 ? -23.937 -36.211 -6.548 1.00 95.50 480 GLY A O 1
ATOM 3687 N N . TRP A 1 481 ? -24.020 -34.977 -8.413 1.00 97.44 481 TRP A N 1
ATOM 3688 C CA . TRP A 1 481 ? -22.964 -34.030 -8.021 1.00 97.44 481 TRP A CA 1
ATOM 3689 C C . TRP A 1 481 ? -23.311 -33.226 -6.762 1.00 97.44 481 TRP A C 1
ATOM 3691 O O . TRP A 1 481 ? -22.430 -32.716 -6.087 1.00 97.44 481 TRP A O 1
ATOM 3701 N N . ALA A 1 482 ? -24.585 -33.155 -6.380 1.00 96.62 482 ALA A N 1
ATOM 3702 C CA . ALA A 1 482 ? -25.000 -32.501 -5.142 1.00 96.62 482 ALA A CA 1
ATOM 3703 C C . ALA A 1 482 ? -24.373 -33.115 -3.873 1.00 96.62 482 ALA A C 1
ATOM 3705 O O . ALA A 1 482 ? -24.268 -32.426 -2.860 1.00 96.62 482 ALA A O 1
ATOM 3706 N N . GLY A 1 483 ? -24.014 -34.405 -3.904 1.00 93.94 483 GLY A N 1
ATOM 3707 C CA . GLY A 1 483 ? -23.512 -35.138 -2.736 1.00 93.94 483 GLY A CA 1
ATOM 3708 C C . GLY A 1 483 ? -21.993 -35.229 -2.632 1.00 93.94 483 GLY A C 1
ATOM 3709 O O . GLY A 1 483 ? -21.483 -35.555 -1.565 1.00 93.94 483 GLY A O 1
ATOM 3710 N N . ALA A 1 484 ? -21.263 -34.969 -3.717 1.00 93.56 484 ALA A N 1
ATOM 3711 C CA . ALA A 1 484 ? -19.810 -35.061 -3.740 1.00 93.56 484 ALA A CA 1
ATOM 3712 C C . ALA A 1 484 ? -19.232 -34.321 -4.947 1.00 93.56 484 ALA A C 1
ATOM 3714 O O . ALA A 1 484 ? -19.860 -34.243 -6.004 1.00 93.56 484 ALA A O 1
ATOM 3715 N N . LEU A 1 485 ? -17.988 -33.857 -4.808 1.00 92.62 485 LEU A N 1
ATOM 3716 C CA . LEU A 1 485 ? -17.202 -33.412 -5.953 1.00 92.62 485 LEU A CA 1
ATOM 3717 C C . LEU A 1 485 ? -17.082 -34.581 -6.957 1.00 92.62 485 LEU A C 1
ATOM 3719 O O . LEU A 1 485 ? -16.626 -35.659 -6.567 1.00 92.62 485 LEU A O 1
ATOM 3723 N N . PRO A 1 486 ? -17.475 -34.407 -8.228 1.00 92.62 486 PRO A N 1
ATOM 3724 C CA . PRO A 1 486 ? -17.493 -35.499 -9.192 1.00 92.62 486 PRO A CA 1
ATOM 3725 C C . PRO A 1 486 ? -16.084 -35.972 -9.565 1.00 92.62 486 PRO A C 1
ATOM 3727 O O . PRO A 1 486 ? -15.228 -35.182 -9.968 1.00 92.62 486 PRO A O 1
ATOM 3730 N N . GLU A 1 487 ? -15.859 -37.284 -9.496 1.00 87.31 487 GLU A N 1
ATOM 3731 C CA . GLU A 1 487 ? -14.603 -37.895 -9.930 1.00 87.31 487 GLU A CA 1
ATOM 3732 C C . GLU A 1 487 ? -14.403 -37.753 -11.448 1.00 87.31 487 GLU A C 1
ATOM 3734 O O . GLU A 1 487 ? -15.327 -37.922 -12.247 1.00 87.31 487 GLU A O 1
ATOM 3739 N N . GLY A 1 488 ? -13.170 -37.449 -11.861 1.00 84.19 488 GLY A N 1
ATOM 3740 C CA . GLY A 1 488 ? -12.794 -37.345 -13.274 1.00 84.19 488 GLY A CA 1
ATOM 3741 C C . GLY A 1 488 ? -13.228 -36.056 -13.982 1.00 84.19 488 GLY A C 1
ATOM 3742 O O . GLY A 1 488 ? -12.935 -35.908 -15.167 1.00 84.19 488 GLY A O 1
ATOM 3743 N N . GLN A 1 489 ? -13.883 -35.120 -13.288 1.00 88.94 489 GLN A N 1
ATOM 3744 C CA . GLN A 1 489 ? -14.131 -33.772 -13.803 1.00 88.94 489 GLN A CA 1
ATOM 3745 C C . GLN A 1 489 ? -12.962 -32.836 -13.494 1.00 88.94 489 GLN A C 1
ATOM 3747 O O . GLN A 1 489 ? -12.281 -32.974 -12.477 1.00 88.94 489 GLN A O 1
ATOM 3752 N N . GLU A 1 490 ? -12.742 -31.853 -14.366 1.00 87.69 490 GLU A N 1
ATOM 3753 C CA . GLU A 1 490 ? -11.759 -30.800 -14.121 1.00 87.69 490 GLU A CA 1
ATOM 3754 C C . GLU A 1 490 ? -12.295 -29.846 -13.043 1.00 87.69 490 GLU A C 1
ATOM 3756 O O . GLU A 1 490 ? -13.150 -28.996 -13.307 1.00 87.69 490 GLU A O 1
ATOM 3761 N N . ALA A 1 491 ? -11.807 -30.023 -11.814 1.00 92.00 491 ALA A N 1
ATOM 3762 C CA . ALA A 1 491 ? -12.067 -29.121 -10.703 1.00 92.00 491 ALA A CA 1
ATOM 3763 C C . ALA A 1 491 ? -10.991 -28.031 -10.629 1.00 92.00 491 ALA A C 1
ATOM 3765 O O . ALA A 1 491 ? -9.805 -28.284 -10.850 1.00 92.00 491 ALA A O 1
ATOM 3766 N N . MET A 1 492 ? -11.402 -26.815 -10.284 1.00 91.88 492 MET A N 1
ATOM 3767 C CA . MET A 1 492 ? -10.498 -25.692 -10.048 1.00 91.88 492 MET A CA 1
ATOM 3768 C C . MET A 1 492 ? -10.883 -24.936 -8.784 1.00 91.88 492 MET A C 1
ATOM 3770 O O . MET A 1 492 ? -12.044 -24.918 -8.390 1.00 91.88 492 MET A O 1
ATOM 3774 N N . THR A 1 493 ? -9.929 -24.240 -8.177 1.00 91.44 493 THR A N 1
ATOM 3775 C CA . THR A 1 493 ? -10.244 -23.311 -7.090 1.00 91.44 493 THR A CA 1
ATOM 3776 C C . THR A 1 493 ? -10.839 -22.029 -7.670 1.00 91.44 493 THR A C 1
ATOM 3778 O O . THR A 1 493 ? -10.186 -21.339 -8.454 1.00 91.44 493 THR A O 1
ATOM 3781 N N . MET A 1 494 ? -12.065 -21.696 -7.273 1.00 89.94 494 MET A N 1
ATOM 3782 C CA . MET A 1 494 ? -12.775 -20.484 -7.675 1.00 89.94 494 MET A CA 1
ATOM 3783 C C . MET A 1 494 ? -12.905 -19.528 -6.483 1.00 89.94 494 MET A C 1
ATOM 3785 O O . MET A 1 494 ? -13.387 -19.957 -5.431 1.00 89.94 494 MET A O 1
ATOM 3789 N N . PRO A 1 495 ? -12.507 -18.249 -6.603 1.00 73.31 495 PRO A N 1
ATOM 3790 C CA . PRO A 1 495 ? -12.808 -17.245 -5.588 1.00 73.31 495 PRO A CA 1
ATOM 3791 C C . PRO A 1 495 ? -14.321 -17.027 -5.447 1.00 73.31 495 PRO A C 1
ATOM 3793 O O . PRO A 1 495 ? -15.059 -17.008 -6.432 1.00 73.31 495 PRO A O 1
ATOM 3796 N N . VAL A 1 496 ? -14.761 -16.833 -4.208 1.00 82.88 496 VAL A N 1
ATOM 3797 C CA . VAL A 1 496 ? -16.104 -16.363 -3.848 1.00 82.88 496 VAL A CA 1
ATOM 3798 C C . VAL A 1 496 ? -16.018 -14.855 -3.602 1.00 82.88 496 VAL A C 1
ATOM 3800 O O . VAL A 1 496 ? -14.993 -14.363 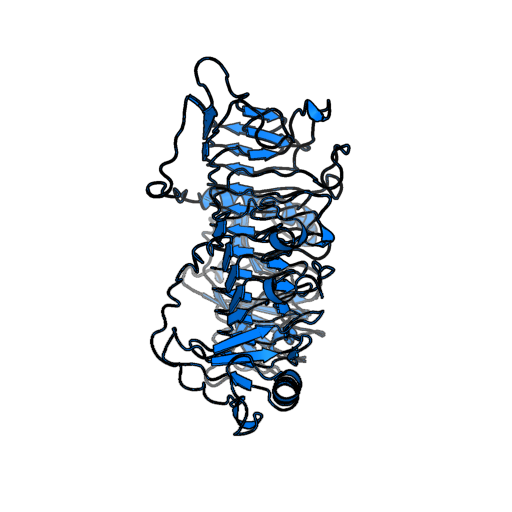-3.133 1.00 82.88 496 VAL A O 1
ATOM 3803 N N . GLY A 1 497 ? -17.064 -14.101 -3.936 1.00 75.88 497 GLY A N 1
ATOM 3804 C CA . GLY A 1 497 ? -17.059 -12.638 -3.810 1.00 75.88 497 GLY A CA 1
ATOM 3805 C C . GLY A 1 497 ? -16.672 -11.888 -5.088 1.00 75.88 497 GLY A C 1
ATOM 3806 O O . GLY A 1 497 ? -16.453 -10.681 -5.040 1.00 75.88 497 GLY A O 1
ATOM 3807 N N . ILE A 1 498 ? -16.583 -12.590 -6.224 1.00 69.75 498 ILE A N 1
ATOM 3808 C CA . ILE A 1 498 ? -16.474 -12.001 -7.565 1.00 69.75 498 ILE A CA 1
ATOM 3809 C C . ILE A 1 498 ? -17.286 -12.826 -8.571 1.00 69.75 498 ILE A C 1
ATOM 3811 O O . ILE A 1 498 ? -17.513 -14.018 -8.366 1.00 69.75 498 ILE A O 1
ATOM 3815 N N . HIS A 1 499 ? -17.689 -12.223 -9.690 1.00 80.94 499 HIS A N 1
ATOM 3816 C CA . HIS A 1 499 ? -18.269 -12.985 -10.798 1.00 80.94 499 HIS A CA 1
ATOM 3817 C C . HIS A 1 499 ? -17.241 -13.966 -11.370 1.00 80.94 499 HIS A C 1
ATOM 3819 O O . HIS A 1 499 ? -16.085 -13.595 -11.602 1.00 80.94 499 HIS A O 1
ATOM 3825 N N . TRP A 1 500 ? -17.655 -15.200 -11.677 1.00 87.81 500 TRP A N 1
ATOM 3826 C CA . TRP A 1 500 ? -16.719 -16.206 -12.192 1.00 87.81 500 TRP A CA 1
ATOM 3827 C C . TRP A 1 500 ? -16.155 -15.833 -13.566 1.00 87.81 500 TRP A C 1
ATOM 3829 O O . TRP A 1 500 ? -15.123 -16.367 -13.967 1.00 87.81 500 TRP A O 1
ATOM 3839 N N . ASN A 1 501 ? -16.785 -14.897 -14.290 1.00 83.50 501 ASN A N 1
ATOM 3840 C CA . ASN A 1 501 ? -16.325 -14.485 -15.615 1.00 83.50 501 ASN A CA 1
ATOM 3841 C C . ASN A 1 501 ? -14.987 -13.739 -15.543 1.00 83.50 501 ASN A C 1
ATOM 3843 O O . ASN A 1 501 ? -14.231 -13.748 -16.512 1.00 83.50 501 ASN A O 1
ATOM 3847 N N . SER A 1 502 ? -14.654 -13.177 -14.380 1.00 66.50 502 SER A N 1
ATOM 3848 C CA . SER A 1 502 ? -13.332 -12.610 -14.102 1.00 66.50 502 SER A CA 1
ATOM 3849 C C . SER A 1 502 ? -12.221 -13.666 -14.105 1.00 66.50 502 SER A C 1
ATOM 3851 O O . SER A 1 502 ? -11.056 -13.327 -14.272 1.00 66.50 502 SER A O 1
ATOM 3853 N N . VAL A 1 503 ? -12.571 -14.945 -13.926 1.00 73.56 503 VAL A N 1
ATOM 3854 C CA . VAL A 1 503 ? -11.633 -16.079 -13.906 1.00 73.56 503 VAL A CA 1
ATOM 3855 C C . VAL A 1 503 ? -11.758 -16.928 -15.171 1.00 73.56 503 VAL A C 1
ATOM 3857 O O . VAL A 1 503 ? -10.760 -17.375 -15.726 1.00 73.56 503 VAL A O 1
ATOM 3860 N N . LEU A 1 504 ? -12.985 -17.167 -15.640 1.00 81.62 504 LEU A N 1
ATOM 3861 C CA . LEU A 1 504 ? -13.280 -18.091 -16.740 1.00 81.62 504 LEU A CA 1
ATOM 3862 C C . LEU A 1 504 ? -13.400 -17.404 -18.106 1.00 81.62 504 LEU A C 1
ATOM 3864 O O . LEU A 1 504 ? -13.585 -18.091 -19.112 1.00 81.62 504 LEU A O 1
ATOM 3868 N N . GLY A 1 505 ? -13.344 -16.072 -18.161 1.00 79.38 505 GLY A N 1
ATOM 3869 C CA . GLY A 1 505 ? -13.802 -15.323 -19.327 1.00 79.38 505 GLY A CA 1
ATOM 3870 C C . GLY A 1 505 ? -15.316 -15.469 -19.499 1.00 79.38 505 GLY A C 1
ATOM 3871 O O . GLY A 1 505 ? -16.046 -15.664 -18.534 1.00 79.38 505 GLY A O 1
ATOM 3872 N N . ARG A 1 506 ? -15.828 -15.383 -20.730 1.00 85.12 506 ARG A N 1
ATOM 3873 C CA . ARG A 1 506 ? -17.276 -15.483 -20.978 1.00 85.12 506 ARG A CA 1
ATOM 3874 C C . ARG A 1 506 ? -17.779 -16.918 -20.767 1.00 85.12 506 ARG A C 1
ATOM 3876 O O . ARG A 1 506 ? -17.771 -17.716 -21.703 1.00 85.12 506 ARG A O 1
ATOM 3883 N N . TYR A 1 507 ? -18.297 -17.215 -19.576 1.00 89.81 507 TYR A N 1
ATOM 3884 C CA . TYR A 1 507 ? -18.937 -18.486 -19.243 1.00 89.81 507 TYR A CA 1
ATOM 3885 C C . TYR A 1 507 ? -20.397 -18.269 -18.820 1.00 89.81 507 TYR A C 1
ATOM 3887 O O . TYR A 1 507 ? -20.696 -17.663 -17.800 1.00 89.81 507 TYR A O 1
ATOM 3895 N N . THR A 1 508 ? -21.328 -18.766 -19.637 1.00 90.56 508 THR A N 1
ATOM 3896 C CA . THR A 1 508 ? -22.785 -18.532 -19.497 1.00 90.56 508 THR A CA 1
ATOM 3897 C C . THR A 1 508 ? -23.557 -19.833 -19.274 1.00 90.56 508 THR A C 1
ATOM 3899 O O . THR A 1 508 ? -24.716 -19.963 -19.661 1.00 90.56 508 THR A O 1
ATOM 3902 N N . LYS A 1 509 ? -22.889 -20.842 -18.711 1.00 95.62 509 LYS A N 1
ATOM 3903 C CA . LYS A 1 509 ? -23.465 -22.163 -18.437 1.00 95.62 509 LYS A CA 1
ATOM 3904 C C . LYS A 1 509 ? -23.411 -22.478 -16.943 1.00 95.62 509 LYS A C 1
ATOM 3906 O O . LYS A 1 509 ? -22.824 -21.722 -16.178 1.00 95.62 509 LYS A O 1
ATOM 3911 N N . VAL A 1 510 ? -24.027 -23.583 -16.535 1.00 97.62 510 VAL A N 1
ATOM 3912 C CA . VAL A 1 510 ? -24.116 -23.981 -15.125 1.00 97.62 510 VAL A CA 1
ATOM 3913 C C . VAL A 1 510 ? -22.731 -24.264 -14.544 1.00 97.62 510 VAL A C 1
ATOM 3915 O O . VAL A 1 510 ? -21.834 -24.760 -15.230 1.00 97.62 510 VAL A O 1
ATOM 3918 N N . GLY A 1 511 ? -22.540 -23.931 -13.275 1.00 97.50 511 GLY A N 1
ATOM 3919 C CA . GLY A 1 511 ? -21.332 -24.247 -12.523 1.00 97.50 511 GLY A CA 1
ATOM 3920 C C . GLY A 1 511 ? -21.668 -24.674 -11.102 1.00 97.50 511 GLY A C 1
ATOM 3921 O O . GLY A 1 511 ? -22.685 -24.255 -10.551 1.00 97.50 511 GLY A O 1
ATOM 3922 N N . TRP A 1 512 ? -20.815 -25.505 -10.517 1.00 98.38 512 TRP A N 1
ATOM 3923 C CA . TRP A 1 512 ? -20.989 -26.043 -9.172 1.00 98.38 512 TRP A CA 1
ATOM 3924 C C . TRP A 1 512 ? -19.848 -25.595 -8.274 1.00 98.38 512 TRP A C 1
ATOM 3926 O O . TRP A 1 512 ? -18.691 -25.790 -8.634 1.00 98.38 512 TRP A O 1
ATOM 3936 N N . TYR A 1 513 ? -20.178 -25.033 -7.115 1.00 98.12 513 TYR A N 1
ATOM 3937 C CA . TYR A 1 513 ? -19.240 -24.716 -6.041 1.00 98.12 513 TYR A CA 1
ATOM 3938 C C . TYR A 1 513 ? -19.338 -25.772 -4.942 1.00 98.12 513 TYR A C 1
ATOM 3940 O O . TYR A 1 513 ? -20.439 -26.195 -4.602 1.00 98.12 513 TYR A O 1
ATOM 3948 N N . TYR A 1 514 ? -18.203 -26.139 -4.358 1.00 97.56 514 TYR A N 1
ATOM 3949 C CA . TYR A 1 514 ? -18.095 -27.110 -3.274 1.00 97.56 514 TYR A CA 1
ATOM 3950 C C . TYR A 1 514 ? -17.255 -26.525 -2.146 1.00 97.56 514 TYR A C 1
ATOM 3952 O O . TYR A 1 514 ? -16.098 -26.138 -2.354 1.00 97.56 514 TYR A O 1
ATOM 3960 N N . MET A 1 515 ? -17.843 -26.462 -0.956 1.00 94.88 515 MET A N 1
ATOM 3961 C CA . MET A 1 515 ? -17.225 -25.905 0.243 1.00 94.88 515 MET A CA 1
ATOM 3962 C C . MET A 1 515 ? -17.396 -26.874 1.414 1.00 94.88 515 MET A C 1
ATOM 3964 O O . MET A 1 515 ? -18.469 -27.471 1.545 1.00 94.88 515 MET A O 1
ATOM 3968 N N . PRO A 1 516 ? -16.379 -27.026 2.280 1.00 91.12 516 PRO A N 1
ATOM 3969 C CA . PRO A 1 516 ? -16.602 -27.653 3.573 1.00 91.12 516 PRO A CA 1
ATOM 3970 C C . PRO A 1 516 ? -17.600 -26.805 4.368 1.00 91.12 516 PRO A C 1
ATOM 3972 O O . PRO A 1 516 ? -17.531 -25.573 4.350 1.00 91.12 516 PRO A O 1
ATOM 3975 N N . LEU A 1 517 ? -18.532 -27.474 5.036 1.00 90.69 517 LEU A N 1
ATOM 3976 C CA . LEU A 1 517 ? -19.544 -26.865 5.877 1.00 90.69 517 LEU A CA 1
ATOM 3977 C C . LEU A 1 517 ? -19.344 -27.338 7.313 1.00 90.69 517 LEU A C 1
ATOM 3979 O O . LEU A 1 517 ? -19.633 -28.484 7.657 1.00 90.69 517 LEU A O 1
ATOM 3983 N N . GLU A 1 518 ? -18.854 -26.425 8.140 1.00 88.69 518 GLU A N 1
ATOM 3984 C CA . GLU A 1 518 ? -18.817 -26.575 9.590 1.00 88.69 518 GLU A CA 1
ATOM 3985 C C . GLU A 1 518 ? -20.007 -25.795 10.147 1.00 88.69 518 GLU A C 1
ATOM 3987 O O . GLU A 1 518 ? -20.156 -24.606 9.867 1.00 88.69 518 GLU A O 1
ATOM 3992 N N . LEU A 1 519 ? -20.911 -26.480 10.850 1.00 87.19 519 LEU A N 1
ATOM 3993 C CA . LEU A 1 519 ? -22.092 -25.833 11.414 1.00 87.19 519 LEU A CA 1
ATOM 3994 C C . LEU A 1 519 ? -21.758 -25.188 12.768 1.00 87.19 519 LEU A C 1
ATOM 3996 O O . LEU A 1 519 ? -21.138 -25.850 13.608 1.00 87.19 519 LEU A O 1
ATOM 4000 N N . PRO A 1 520 ? -22.227 -23.954 13.034 1.00 84.19 520 PRO A N 1
ATOM 4001 C CA . PRO A 1 520 ? -22.073 -23.323 14.335 1.00 84.19 520 PRO A CA 1
ATOM 4002 C C . PRO A 1 520 ? -22.861 -24.076 15.409 1.00 84.19 520 PRO A C 1
ATOM 4004 O O . PRO A 1 520 ? -23.843 -24.780 15.135 1.00 84.19 520 PRO A O 1
ATOM 4007 N N . GLN A 1 521 ? -22.495 -23.850 16.674 1.00 80.56 521 GLN A N 1
ATOM 4008 C CA . GLN A 1 521 ? -23.350 -24.272 17.781 1.00 80.56 521 GLN A CA 1
ATOM 4009 C C . GLN A 1 521 ? -24.724 -23.618 17.647 1.00 80.56 521 GLN A C 1
ATOM 4011 O O . GLN A 1 521 ? -24.857 -22.397 17.642 1.00 80.56 521 GLN A O 1
ATOM 4016 N N . THR A 1 522 ? -25.747 -24.460 17.558 1.00 82.25 522 THR A N 1
ATOM 4017 C CA . THR A 1 522 ? -27.129 -24.045 17.328 1.00 82.25 522 THR A CA 1
ATOM 4018 C C . THR A 1 522 ? -27.959 -24.545 18.514 1.00 82.25 522 THR A C 1
ATOM 4020 O O . THR A 1 522 ? -28.293 -25.731 18.557 1.00 82.25 522 THR A O 1
ATOM 4023 N N . PRO A 1 523 ? -28.211 -23.708 19.543 1.00 81.56 523 PRO A N 1
ATOM 4024 C CA . PRO A 1 523 ? -28.976 -24.104 20.727 1.00 81.56 523 PRO A CA 1
ATOM 4025 C C . PRO A 1 523 ? -30.352 -24.687 20.379 1.00 81.56 523 PRO A C 1
ATOM 4027 O O . PRO A 1 523 ? -30.950 -24.330 19.365 1.00 81.56 523 PRO A O 1
ATOM 4030 N N . ALA A 1 524 ? -30.893 -25.557 21.231 1.00 80.56 524 ALA A N 1
ATOM 4031 C CA . ALA A 1 524 ? -32.232 -26.107 21.015 1.00 80.56 524 ALA A CA 1
ATOM 4032 C C . ALA A 1 524 ? -33.273 -24.980 20.862 1.00 80.56 524 ALA A C 1
ATOM 4034 O O . ALA A 1 524 ? -33.300 -24.051 21.669 1.00 80.56 524 ALA A O 1
ATOM 4035 N N . GLY A 1 525 ? -34.108 -25.068 19.822 1.00 81.56 525 GLY A N 1
ATOM 4036 C CA . GLY A 1 525 ? -35.111 -24.050 19.497 1.00 81.56 525 GLY A CA 1
ATOM 4037 C C . GLY A 1 525 ? -34.588 -22.846 18.704 1.00 81.56 525 GLY A C 1
ATOM 4038 O O . GLY A 1 525 ? -35.368 -21.946 18.420 1.00 81.56 525 GLY A O 1
ATOM 4039 N N . SER A 1 526 ? -33.303 -22.805 18.333 1.00 88.50 526 SER A N 1
ATOM 4040 C CA . SER A 1 526 ? -32.763 -21.784 17.422 1.00 88.50 526 SER A CA 1
ATOM 4041 C C . SER A 1 526 ? -32.888 -22.193 15.953 1.00 88.50 526 SER A C 1
ATOM 4043 O O . SER A 1 526 ? -32.826 -23.376 15.594 1.00 88.50 526 SER A O 1
ATOM 4045 N N . ARG A 1 527 ? -33.036 -21.198 15.077 1.00 90.94 527 ARG A N 1
ATOM 4046 C CA . ARG A 1 527 ? -33.036 -21.411 13.628 1.00 90.94 527 ARG A CA 1
ATOM 4047 C C . ARG A 1 527 ? -31.663 -21.095 13.053 1.00 90.94 527 ARG A C 1
ATOM 4049 O O . ARG A 1 527 ? -30.924 -20.275 13.588 1.00 90.94 527 ARG A O 1
ATOM 4056 N N . LEU A 1 528 ? -31.321 -21.781 11.970 1.00 92.31 528 LEU A N 1
ATOM 4057 C CA . LEU A 1 528 ? -30.056 -21.623 11.265 1.00 92.31 528 LEU A CA 1
ATOM 4058 C C . LEU A 1 528 ? -30.355 -21.366 9.796 1.00 92.31 528 LEU A C 1
ATOM 4060 O O . LEU A 1 528 ? -31.090 -22.134 9.178 1.00 92.31 528 LEU A O 1
ATOM 4064 N N . TYR A 1 529 ? -29.755 -20.324 9.238 1.00 93.00 529 TYR A N 1
ATOM 4065 C CA . TYR A 1 529 ? -29.957 -19.912 7.857 1.00 93.00 529 TYR A CA 1
ATOM 4066 C C . TYR A 1 529 ? -28.632 -19.824 7.110 1.00 93.00 529 TYR A C 1
ATOM 4068 O O . TYR A 1 529 ? -27.624 -19.396 7.668 1.00 93.00 529 TYR A O 1
ATOM 4076 N N . PHE A 1 530 ? -28.653 -20.133 5.816 1.00 93.19 530 PHE A N 1
ATOM 4077 C CA . PHE A 1 530 ? -27.677 -19.602 4.875 1.00 93.19 530 PHE A CA 1
ATOM 4078 C C . PHE A 1 530 ? -28.101 -18.210 4.437 1.00 93.19 530 PHE A C 1
ATOM 4080 O O . PHE A 1 530 ? -29.154 -18.047 3.825 1.00 93.19 530 PHE A O 1
ATOM 4087 N N . TYR A 1 531 ? -27.248 -17.229 4.695 1.00 90.69 531 TYR A N 1
ATOM 4088 C CA . TYR A 1 531 ? -27.342 -15.904 4.113 1.00 90.69 531 TYR A CA 1
ATOM 4089 C C . TYR A 1 531 ? -26.537 -15.833 2.820 1.00 90.69 531 TYR A C 1
ATOM 4091 O O . TYR A 1 531 ? -25.319 -16.044 2.797 1.00 90.69 531 TYR A O 1
ATOM 4099 N N . ILE A 1 532 ? -27.237 -15.513 1.738 1.00 87.19 532 ILE A N 1
ATOM 4100 C CA . ILE A 1 532 ? -26.678 -15.292 0.412 1.00 87.19 532 ILE A CA 1
ATOM 4101 C C . ILE A 1 532 ? -26.732 -13.795 0.149 1.00 87.19 532 ILE A C 1
ATOM 4103 O O . ILE A 1 532 ? -27.814 -13.242 -0.031 1.00 87.19 532 ILE A O 1
ATOM 4107 N N . SER A 1 533 ? -25.572 -13.137 0.101 1.00 81.06 533 SER A N 1
ATOM 4108 C CA . SER A 1 533 ? -25.531 -11.700 -0.196 1.00 81.06 533 SER A CA 1
ATOM 4109 C C . SER A 1 533 ? -25.550 -11.377 -1.695 1.00 81.06 533 SER A C 1
ATOM 4111 O O . SER A 1 533 ? -25.862 -10.245 -2.056 1.00 81.06 533 SER A O 1
ATOM 4113 N N . GLY A 1 534 ? -25.243 -12.347 -2.568 1.00 84.38 534 GLY A N 1
ATOM 4114 C CA . GLY A 1 534 ? -25.293 -12.150 -4.018 1.00 84.38 534 GLY A CA 1
ATOM 4115 C C . GLY A 1 534 ? -24.803 -13.340 -4.846 1.00 84.38 534 GLY A C 1
ATOM 4116 O O . GLY A 1 534 ? -23.671 -13.808 -4.684 1.00 84.38 534 GLY A O 1
ATOM 4117 N N . ILE A 1 535 ? -25.650 -13.808 -5.768 1.00 90.81 535 ILE A N 1
ATOM 4118 C CA . ILE A 1 535 ? -25.338 -14.828 -6.781 1.00 90.81 535 ILE A CA 1
ATOM 4119 C C . ILE A 1 535 ? -25.948 -14.402 -8.120 1.00 90.81 535 ILE A C 1
ATOM 4121 O O . ILE A 1 535 ? -27.101 -14.010 -8.162 1.00 90.81 535 ILE A O 1
ATOM 4125 N N . ASP A 1 536 ? -25.216 -14.523 -9.229 1.00 86.44 536 ASP A N 1
ATOM 4126 C CA . ASP A 1 536 ? -25.778 -14.329 -10.576 1.00 86.44 536 ASP A CA 1
ATOM 4127 C C . ASP A 1 536 ? -26.033 -15.708 -11.225 1.00 86.44 536 ASP A C 1
ATOM 4129 O O . ASP A 1 536 ? -25.087 -16.464 -11.444 1.00 86.44 536 ASP A O 1
ATOM 4133 N N . TYR A 1 537 ? -27.261 -16.127 -11.547 1.00 85.94 537 TYR A N 1
ATOM 4134 C CA . TYR A 1 537 ? -28.560 -15.482 -11.285 1.00 85.94 537 TYR A CA 1
ATOM 4135 C C . TYR A 1 537 ? -29.451 -16.346 -10.395 1.00 85.94 537 TYR A C 1
ATOM 4137 O O . TYR A 1 537 ? -30.086 -15.847 -9.475 1.00 85.94 537 TYR A O 1
ATOM 4145 N N . ALA A 1 538 ? -29.504 -17.649 -10.664 1.00 94.00 538 ALA A N 1
ATOM 4146 C CA . ALA A 1 538 ? -30.260 -18.592 -9.856 1.00 94.00 538 ALA A CA 1
ATOM 4147 C C . ALA A 1 538 ? -29.322 -19.619 -9.225 1.00 94.00 538 ALA A C 1
ATOM 4149 O O . ALA A 1 538 ? -28.333 -20.034 -9.833 1.00 94.00 538 ALA A O 1
ATOM 4150 N N . ALA A 1 539 ? -29.645 -20.066 -8.016 1.00 95.75 539 ALA A N 1
ATOM 4151 C CA . ALA A 1 539 ? -28.865 -21.050 -7.286 1.00 95.75 539 ALA A CA 1
ATOM 4152 C C . ALA A 1 539 ? -29.739 -22.139 -6.665 1.00 95.75 539 ALA A C 1
ATOM 4154 O O . ALA A 1 539 ? -30.867 -21.891 -6.237 1.00 95.75 539 ALA A O 1
ATOM 4155 N N . LYS A 1 540 ? -29.188 -23.349 -6.572 1.00 97.81 540 LYS A N 1
ATOM 4156 C CA . LYS A 1 540 ? -29.688 -24.421 -5.706 1.00 97.81 540 LYS A CA 1
ATOM 4157 C C . LYS A 1 540 ? -28.595 -24.791 -4.714 1.00 97.81 540 LYS A C 1
ATOM 4159 O O . LYS A 1 540 ? -27.454 -25.009 -5.122 1.00 97.81 540 LYS A O 1
ATOM 4164 N N . LEU A 1 541 ? -28.951 -24.865 -3.437 1.00 97.06 541 LEU A N 1
ATOM 4165 C CA . LEU A 1 541 ? -28.025 -25.201 -2.362 1.00 97.06 541 LEU A CA 1
ATOM 4166 C C . LEU A 1 541 ? -28.338 -26.600 -1.844 1.00 97.06 541 LEU A C 1
ATOM 4168 O O . LEU A 1 541 ? -29.501 -26.930 -1.589 1.00 97.06 541 LEU A O 1
ATOM 4172 N N . PHE A 1 542 ? -27.295 -27.400 -1.671 1.00 97.19 542 PHE A N 1
ATOM 4173 C CA . PHE A 1 542 ? -27.374 -28.767 -1.188 1.00 97.19 542 PHE A CA 1
ATOM 4174 C C . PHE A 1 542 ? -26.407 -28.962 -0.027 1.00 97.19 542 PHE A C 1
ATOM 4176 O O . PHE A 1 542 ? -25.271 -28.496 -0.088 1.00 97.19 542 PHE A O 1
ATOM 4183 N N . VAL A 1 543 ? -26.851 -29.685 0.994 1.00 96.31 543 VAL A N 1
ATOM 4184 C CA . VAL A 1 543 ? -26.001 -30.152 2.092 1.00 96.31 543 VAL A CA 1
ATOM 4185 C C . VAL A 1 543 ? -26.000 -31.671 2.054 1.00 96.31 543 VAL A C 1
ATOM 4187 O O . VAL A 1 543 ? -27.069 -32.282 2.096 1.00 96.31 543 VAL A O 1
ATOM 4190 N N . ASP A 1 544 ? -24.821 -32.270 1.886 1.00 94.69 544 ASP A N 1
ATOM 4191 C CA . ASP A 1 544 ? -24.633 -33.721 1.734 1.00 94.69 544 ASP A CA 1
ATOM 4192 C C . ASP A 1 544 ? -25.603 -34.352 0.712 1.00 94.69 544 ASP A C 1
ATOM 4194 O O . ASP A 1 544 ? -26.207 -35.403 0.929 1.00 94.69 544 ASP A O 1
ATOM 4198 N N . GLY A 1 545 ? -25.808 -33.671 -0.420 1.00 94.69 545 GLY A N 1
ATOM 4199 C CA . GLY A 1 545 ? -26.700 -34.124 -1.491 1.00 94.69 545 GLY A CA 1
ATOM 4200 C C . GLY A 1 545 ? -28.177 -33.790 -1.302 1.00 94.69 545 GLY A C 1
ATOM 4201 O O . GLY A 1 545 ? -28.943 -33.871 -2.265 1.00 94.69 545 GLY A O 1
ATOM 4202 N N . ARG A 1 546 ? -28.602 -33.357 -0.112 1.00 95.25 546 ARG A N 1
ATOM 4203 C CA . ARG A 1 546 ? -29.985 -32.948 0.137 1.00 95.25 546 ARG A CA 1
ATOM 4204 C C . ARG A 1 546 ? -30.185 -31.486 -0.226 1.00 95.25 546 ARG A C 1
ATOM 4206 O O . ARG A 1 546 ? -29.530 -30.604 0.318 1.00 95.25 546 ARG A O 1
ATOM 4213 N N . LEU A 1 547 ? -31.138 -31.222 -1.117 1.00 96.56 547 LEU A N 1
ATOM 4214 C CA . LEU A 1 547 ? -31.536 -29.862 -1.460 1.00 96.56 547 LEU A CA 1
ATOM 4215 C C . LEU A 1 547 ? -32.153 -29.169 -0.240 1.00 96.56 547 LEU A C 1
ATOM 4217 O O . LEU A 1 547 ? -33.156 -29.641 0.296 1.00 96.56 547 LEU A O 1
ATOM 4221 N N . ILE A 1 548 ? -31.586 -28.028 0.136 1.00 95.38 548 ILE A N 1
ATOM 4222 C CA . ILE A 1 548 ? -32.055 -27.215 1.265 1.00 95.38 548 ILE A CA 1
ATOM 4223 C C . ILE A 1 548 ? -32.788 -25.951 0.817 1.00 95.38 548 ILE A C 1
ATOM 4225 O O . ILE A 1 548 ? -33.675 -25.478 1.515 1.00 95.38 548 ILE A O 1
ATOM 4229 N N . GLY A 1 549 ? -32.497 -25.432 -0.378 1.00 94.44 549 GLY A N 1
ATOM 4230 C CA . GLY A 1 549 ? -33.214 -24.270 -0.883 1.00 94.44 549 GLY A CA 1
ATOM 4231 C C . GLY A 1 549 ? -32.782 -23.811 -2.262 1.00 94.44 549 GLY A C 1
ATOM 4232 O O . GLY A 1 549 ? -31.898 -24.389 -2.904 1.00 94.44 549 GLY A O 1
ATOM 4233 N N . ARG A 1 550 ? -33.470 -22.770 -2.727 1.00 95.44 550 ARG A N 1
ATOM 4234 C CA . ARG A 1 550 ? -33.257 -22.139 -4.026 1.00 95.44 550 ARG A CA 1
ATOM 4235 C C . ARG A 1 550 ? -33.230 -20.630 -3.858 1.00 95.44 550 ARG A C 1
ATOM 4237 O O . ARG A 1 550 ? -33.941 -20.098 -3.014 1.00 95.44 550 ARG A O 1
ATOM 4244 N N . HIS A 1 551 ? -32.451 -19.978 -4.701 1.00 91.62 551 HIS A N 1
ATOM 4245 C CA . HIS A 1 551 ? -32.394 -18.532 -4.811 1.00 91.62 551 HIS A CA 1
ATOM 4246 C C . HIS A 1 551 ? -32.515 -18.137 -6.283 1.00 91.62 551 HIS A C 1
ATOM 4248 O O . HIS A 1 551 ? -32.015 -18.849 -7.155 1.00 91.62 551 HIS A O 1
ATOM 4254 N N . GLU A 1 552 ? -33.186 -17.025 -6.553 1.00 91.38 552 GLU A N 1
ATOM 4255 C CA . GLU A 1 552 ? -33.326 -16.436 -7.879 1.00 91.38 552 GLU A CA 1
ATOM 4256 C C . GLU A 1 552 ? -33.290 -14.913 -7.735 1.00 91.38 552 GLU A C 1
ATOM 4258 O O . GLU A 1 552 ? -33.986 -14.365 -6.881 1.00 91.38 552 GLU A O 1
ATOM 4263 N N . GLY A 1 553 ? -32.475 -14.250 -8.554 1.00 84.94 553 GLY A N 1
ATOM 4264 C CA . GLY A 1 553 ? -32.230 -12.811 -8.462 1.00 84.94 553 GLY A CA 1
ATOM 4265 C C . GLY A 1 553 ? -30.735 -12.530 -8.403 1.00 84.94 553 GLY A C 1
ATOM 4266 O O . GLY A 1 553 ? -30.026 -13.152 -7.628 1.00 84.94 553 GLY A O 1
ATOM 4267 N N . TRP A 1 554 ? -30.236 -11.598 -9.219 1.00 80.69 554 TRP A N 1
ATOM 4268 C CA . TRP A 1 554 ? -28.810 -11.257 -9.181 1.00 80.69 554 TRP A CA 1
ATOM 4269 C C . TRP A 1 554 ? -28.489 -10.137 -8.198 1.00 80.69 554 TRP A C 1
ATOM 4271 O O . TRP A 1 554 ? -27.320 -9.959 -7.917 1.00 80.69 554 TRP A O 1
ATOM 4281 N N . ASP A 1 555 ? -29.465 -9.355 -7.733 1.00 75.00 555 ASP A N 1
ATOM 4282 C CA . ASP A 1 555 ? -29.267 -8.136 -6.935 1.00 75.00 555 ASP A CA 1
ATOM 4283 C C . ASP A 1 555 ? -30.001 -8.153 -5.587 1.00 75.00 555 ASP A C 1
ATOM 4285 O O . ASP A 1 555 ? -29.953 -7.176 -4.838 1.00 75.00 555 ASP A O 1
ATOM 4289 N N . THR A 1 556 ? -30.649 -9.268 -5.251 1.00 78.00 556 THR A N 1
ATOM 4290 C CA . THR A 1 556 ? -31.427 -9.430 -4.020 1.00 78.00 556 THR A CA 1
ATOM 4291 C C . THR A 1 556 ? -30.758 -10.433 -3.084 1.00 78.00 556 THR A C 1
ATOM 4293 O O . THR A 1 556 ? -30.557 -11.579 -3.489 1.00 78.00 556 THR A O 1
ATOM 4296 N N . PRO A 1 557 ? -30.431 -10.068 -1.835 1.00 83.81 557 PRO A N 1
ATOM 4297 C CA . PRO A 1 557 ? -29.984 -11.044 -0.850 1.00 83.81 557 PRO A CA 1
ATOM 4298 C C . PRO A 1 557 ? -31.103 -12.040 -0.506 1.00 83.81 557 PRO A C 1
ATOM 4300 O O . PRO A 1 557 ? -32.284 -11.766 -0.714 1.00 83.81 557 PRO A O 1
ATOM 4303 N N . SER A 1 558 ? -30.747 -13.205 0.035 1.00 86.31 558 SER A N 1
ATOM 4304 C CA . SER A 1 558 ? -31.737 -14.184 0.505 1.00 86.31 558 SER A CA 1
ATOM 4305 C C . SER A 1 558 ? -31.272 -14.972 1.721 1.00 86.31 558 SER A C 1
ATOM 4307 O O . SER A 1 558 ? -30.072 -15.121 1.970 1.00 86.31 558 SER A O 1
ATOM 4309 N N . LEU A 1 559 ? -32.249 -15.490 2.466 1.00 91.12 559 LEU A N 1
ATOM 4310 C CA . LEU A 1 559 ? -32.054 -16.459 3.533 1.00 91.12 559 LEU A CA 1
ATOM 4311 C C . LEU A 1 559 ? -32.667 -17.799 3.138 1.00 91.12 559 LEU A C 1
ATOM 4313 O O . LEU A 1 559 ? -33.789 -17.865 2.640 1.00 91.12 559 LEU A O 1
ATOM 4317 N N . ILE A 1 560 ? -31.930 -18.877 3.386 1.00 92.50 560 ILE A N 1
ATOM 4318 C CA . ILE A 1 560 ? -32.413 -20.248 3.226 1.00 92.50 560 ILE A CA 1
ATOM 4319 C C . ILE A 1 560 ? -32.254 -20.947 4.566 1.00 92.50 560 ILE A C 1
ATOM 4321 O O . ILE A 1 560 ? -31.131 -21.158 5.020 1.00 92.50 560 ILE A O 1
ATOM 4325 N N . GLU A 1 561 ? -33.367 -21.304 5.202 1.00 92.75 561 GLU A N 1
ATOM 4326 C CA . GLU A 1 561 ? -33.332 -22.065 6.450 1.00 92.75 561 GLU A CA 1
ATOM 4327 C C . GLU A 1 561 ? -32.714 -23.451 6.213 1.00 92.75 561 GLU A C 1
ATOM 4329 O O . GLU A 1 561 ? -33.066 -24.156 5.266 1.00 92.75 561 GLU A O 1
ATOM 4334 N N . ILE A 1 562 ? -31.782 -23.843 7.081 1.00 92.31 562 ILE A N 1
ATOM 4335 C CA . ILE A 1 562 ? -31.187 -25.177 7.118 1.00 92.31 562 ILE A CA 1
ATOM 4336 C C . ILE A 1 562 ? -32.039 -26.020 8.068 1.00 92.31 562 ILE A C 1
ATOM 4338 O O . ILE A 1 562 ? -31.984 -25.774 9.275 1.00 92.31 562 ILE A O 1
ATOM 4342 N N . PRO A 1 563 ? -32.808 -27.011 7.593 1.00 89.50 563 PRO A N 1
ATOM 4343 C CA . PRO A 1 563 ? -33.682 -27.793 8.465 1.00 89.50 563 PRO A CA 1
ATOM 4344 C C . PRO A 1 563 ? -32.891 -28.564 9.530 1.00 89.50 563 PRO A C 1
ATOM 4346 O O . PRO A 1 563 ? -31.786 -29.030 9.257 1.00 89.50 563 PRO A O 1
ATOM 4349 N N . GLU A 1 564 ? -33.448 -28.728 10.733 1.00 87.25 564 GLU A N 1
ATOM 4350 C CA . GLU A 1 564 ? -32.770 -29.430 11.838 1.00 87.25 564 GLU A CA 1
ATOM 4351 C C . GLU A 1 564 ? -32.332 -30.854 11.470 1.00 87.25 564 GLU A C 1
ATOM 4353 O O . GLU A 1 564 ? -31.243 -31.278 11.843 1.00 87.25 564 GLU A O 1
ATOM 4358 N N . ASP A 1 565 ? -33.127 -31.573 10.673 1.00 87.56 565 ASP A N 1
ATOM 4359 C CA . ASP A 1 565 ? -32.831 -32.941 10.235 1.00 87.56 565 ASP A CA 1
ATOM 4360 C C . ASP A 1 565 ? -31.697 -33.038 9.196 1.00 87.56 565 ASP A C 1
ATOM 4362 O O . ASP A 1 565 ? -31.302 -34.140 8.813 1.00 87.56 565 ASP A O 1
ATOM 4366 N N . VAL A 1 566 ? -31.165 -31.897 8.746 1.00 85.75 566 VAL A N 1
ATOM 4367 C CA . VAL A 1 566 ? -29.983 -31.789 7.875 1.00 85.75 566 VAL A CA 1
ATOM 4368 C C . VAL A 1 566 ? -28.713 -31.478 8.676 1.00 85.75 566 VAL A C 1
ATOM 4370 O O . VAL A 1 566 ? -27.612 -31.687 8.173 1.00 85.75 566 VAL A O 1
ATOM 4373 N N . ARG A 1 567 ? -28.842 -31.023 9.930 1.00 86.62 567 ARG A N 1
ATOM 4374 C CA . ARG A 1 567 ? -27.727 -30.600 10.790 1.00 86.62 567 ARG A CA 1
ATOM 4375 C C . ARG A 1 567 ? -27.147 -31.810 11.529 1.00 86.62 567 ARG A C 1
ATOM 4377 O O . ARG A 1 567 ? -27.596 -32.148 12.621 1.00 86.62 567 ARG A O 1
ATOM 4384 N N . THR A 1 568 ? -26.167 -32.495 10.941 1.00 78.12 568 THR A N 1
ATOM 4385 C CA . THR A 1 568 ? -25.649 -33.758 11.512 1.00 78.12 568 THR A CA 1
ATOM 4386 C C . THR A 1 568 ? -24.559 -33.560 12.567 1.00 78.12 568 THR A C 1
ATOM 4388 O O . THR A 1 568 ? -24.276 -34.491 13.317 1.00 78.12 568 THR A O 1
ATOM 4391 N N . GLY A 1 569 ? -23.967 -32.362 12.654 1.00 68.94 569 GLY A N 1
ATOM 4392 C CA . GLY A 1 569 ? -22.896 -32.024 13.604 1.00 68.94 569 GLY A CA 1
ATOM 4393 C C . GLY A 1 569 ? -21.509 -32.576 13.240 1.00 68.94 569 GLY A C 1
ATOM 4394 O O . GLY A 1 569 ? -20.534 -32.246 13.909 1.00 68.94 569 GLY A O 1
ATOM 4395 N N . GLU A 1 570 ? -21.414 -33.380 12.182 1.00 78.50 570 GLU A N 1
ATOM 4396 C CA . GLU A 1 570 ? -20.161 -33.816 11.556 1.00 78.50 570 GLU A CA 1
ATOM 4397 C C . GLU A 1 570 ? -19.749 -32.819 10.456 1.00 78.50 570 GLU A C 1
ATOM 4399 O O . GLU A 1 570 ? -20.581 -32.013 10.041 1.00 78.50 570 GLU A O 1
ATOM 4404 N N . PRO A 1 571 ? -18.504 -32.839 9.941 1.00 82.75 571 PRO A N 1
ATOM 4405 C CA . PRO A 1 571 ? -18.151 -32.062 8.755 1.00 82.75 571 PRO A CA 1
ATOM 4406 C C . PRO A 1 571 ? -19.055 -32.426 7.570 1.00 82.75 571 PRO A C 1
ATOM 4408 O O . PRO A 1 571 ? -19.098 -33.587 7.159 1.00 82.75 571 PRO A O 1
ATOM 4411 N N . GLN A 1 572 ? -19.755 -31.436 7.016 1.00 93.19 572 GLN A N 1
ATOM 4412 C CA . GLN A 1 572 ? -20.687 -31.619 5.900 1.00 93.19 572 GLN A CA 1
ATOM 4413 C C . GLN A 1 572 ? -20.138 -30.972 4.626 1.00 93.19 572 GLN A C 1
ATOM 4415 O O . GLN A 1 572 ? -19.212 -30.157 4.656 1.00 93.19 572 GLN A O 1
ATOM 4420 N N . LEU A 1 573 ? -20.711 -31.322 3.479 1.00 94.69 573 LEU A N 1
ATOM 4421 C CA . LEU A 1 573 ? -20.413 -30.694 2.199 1.00 94.69 573 LEU A CA 1
ATOM 4422 C C . LEU A 1 573 ? -21.546 -29.749 1.805 1.00 94.69 573 LEU A C 1
ATOM 4424 O O . LEU A 1 573 ? -22.682 -30.182 1.616 1.00 94.69 573 LEU A O 1
ATOM 4428 N N . LEU A 1 574 ? -21.215 -28.477 1.585 1.00 96.75 574 LEU A N 1
ATOM 4429 C CA . LEU A 1 574 ? -22.086 -27.551 0.872 1.00 96.75 574 LEU A CA 1
ATOM 4430 C C . LEU A 1 574 ? -21.764 -27.612 -0.623 1.00 96.75 574 LEU A C 1
ATOM 4432 O O . LEU A 1 574 ? -20.663 -27.243 -1.042 1.00 96.75 574 LEU A O 1
ATOM 4436 N N . ALA A 1 575 ? -22.745 -28.014 -1.428 1.00 97.81 575 ALA A N 1
ATOM 4437 C CA . ALA A 1 575 ? -22.704 -27.886 -2.878 1.00 97.81 575 ALA A CA 1
ATOM 4438 C C . ALA A 1 575 ? -23.683 -26.795 -3.338 1.00 97.81 575 ALA A C 1
ATOM 4440 O O . ALA A 1 575 ? -24.860 -26.803 -2.977 1.00 97.81 575 ALA A O 1
ATOM 4441 N N . VAL A 1 576 ? -23.209 -25.853 -4.153 1.00 97.81 576 VAL A N 1
ATOM 4442 C CA . VAL A 1 576 ? -24.024 -24.764 -4.710 1.00 97.81 576 VAL A CA 1
ATOM 4443 C C . VAL A 1 576 ? -23.995 -24.841 -6.227 1.00 97.81 576 VAL A C 1
ATOM 4445 O O . VAL A 1 576 ? -22.983 -24.543 -6.862 1.00 97.81 576 VAL A O 1
ATOM 4448 N N . LYS A 1 577 ? -25.125 -25.224 -6.819 1.00 98.00 577 LYS A N 1
ATOM 4449 C CA . LYS A 1 577 ? -25.341 -25.180 -8.266 1.00 98.00 577 LYS A CA 1
ATOM 4450 C C . LYS A 1 577 ? -25.777 -23.776 -8.648 1.00 98.00 577 LYS A C 1
ATOM 4452 O O . LYS A 1 577 ? -26.831 -23.336 -8.198 1.00 98.00 577 LYS A O 1
ATOM 4457 N N . VAL A 1 578 ? -25.019 -23.107 -9.507 1.00 97.38 578 VAL A N 1
ATOM 4458 C CA . VAL A 1 578 ? -25.323 -21.765 -10.012 1.00 97.38 578 VAL A CA 1
ATOM 4459 C C . VAL A 1 578 ? -25.691 -21.839 -11.490 1.00 97.38 578 VAL A C 1
ATOM 4461 O O . VAL A 1 578 ? -24.943 -22.368 -12.314 1.00 97.38 578 VAL A O 1
ATOM 4464 N N . MET A 1 579 ? -26.853 -21.290 -11.820 1.00 96.25 579 MET A N 1
ATOM 4465 C CA . MET A 1 579 ? -27.371 -21.103 -13.171 1.00 96.25 579 MET A CA 1
ATOM 4466 C C . MET A 1 579 ? -27.249 -19.605 -13.498 1.00 96.25 579 MET A C 1
ATOM 4468 O O . MET A 1 579 ? -27.973 -18.792 -12.914 1.00 96.25 579 MET A O 1
ATOM 4472 N N . PRO A 1 580 ? -26.301 -19.203 -14.362 1.00 88.06 580 PRO A N 1
ATOM 4473 C CA . PRO A 1 580 ? -26.001 -17.791 -14.581 1.00 88.06 580 PRO A CA 1
ATOM 4474 C C . PRO A 1 580 ? -27.056 -17.099 -15.445 1.00 88.06 580 PRO A C 1
ATOM 4476 O O . PRO A 1 580 ? -27.582 -17.700 -16.383 1.00 88.06 580 PRO A O 1
ATOM 4479 N N . GLY A 1 581 ? -27.290 -15.809 -15.194 1.00 77.88 581 GLY A N 1
ATOM 4480 C CA . GLY A 1 581 ? -28.033 -14.940 -16.106 1.00 77.88 581 GLY A CA 1
ATOM 4481 C C . GLY A 1 581 ? -27.118 -14.338 -17.174 1.00 77.88 581 GLY A C 1
ATOM 4482 O O . GLY A 1 581 ? -27.390 -14.456 -18.370 1.00 77.88 581 GLY A O 1
ATOM 4483 N N . ALA A 1 582 ? -26.000 -13.730 -16.754 1.00 77.00 582 ALA A N 1
ATOM 4484 C CA . ALA A 1 582 ? -25.036 -13.114 -17.672 1.00 77.00 582 ALA A CA 1
ATOM 4485 C C . ALA A 1 582 ? -23.567 -13.300 -17.261 1.00 77.00 582 ALA A C 1
ATOM 4487 O O . ALA A 1 582 ? -22.771 -13.821 -18.050 1.00 77.00 582 ALA A O 1
ATOM 4488 N N . LEU A 1 583 ? -23.189 -12.858 -16.059 1.00 81.88 583 LEU A N 1
ATOM 4489 C CA . LEU A 1 583 ? -21.807 -12.902 -15.578 1.00 81.88 583 LEU A CA 1
ATOM 4490 C C . LEU A 1 583 ? -21.535 -14.173 -14.785 1.00 81.88 583 LEU A C 1
ATOM 4492 O O . LEU A 1 583 ? -20.488 -14.784 -14.960 1.00 81.88 583 LEU A O 1
ATOM 4496 N N . GLY A 1 584 ? -22.500 -14.581 -13.969 1.00 86.44 584 GLY A N 1
ATOM 4497 C CA . GLY A 1 584 ? -22.478 -15.847 -13.259 1.00 86.44 584 GLY A CA 1
ATOM 4498 C C . GLY A 1 584 ? -21.605 -15.881 -12.002 1.00 86.44 584 GLY A C 1
ATOM 4499 O O . GLY A 1 584 ? -20.620 -15.149 -11.866 1.00 86.44 584 GLY A O 1
ATOM 4500 N N . GLY A 1 585 ? -21.962 -16.783 -11.091 1.00 91.69 585 GLY A N 1
ATOM 4501 C CA . GLY A 1 585 ? -21.165 -17.137 -9.916 1.00 91.69 585 GLY A CA 1
ATOM 4502 C C . GLY A 1 585 ? -21.617 -16.476 -8.615 1.00 91.69 585 GLY A C 1
ATOM 4503 O O . GLY A 1 585 ? -22.506 -15.623 -8.594 1.00 91.69 585 GLY A O 1
ATOM 4504 N N . ILE A 1 586 ? -20.989 -16.903 -7.519 1.00 92.00 586 ILE A N 1
ATOM 4505 C CA . ILE A 1 586 ? -21.205 -16.359 -6.172 1.00 92.00 586 ILE A CA 1
ATOM 4506 C C . ILE A 1 586 ? -20.350 -15.094 -6.030 1.00 92.00 586 ILE A C 1
ATOM 4508 O O . ILE A 1 586 ? -19.179 -15.154 -5.642 1.00 92.00 586 ILE A O 1
ATOM 4512 N N . TYR A 1 587 ? -20.920 -13.951 -6.414 1.00 80.62 587 TYR A N 1
ATOM 4513 C CA . TYR A 1 587 ? -20.178 -12.696 -6.550 1.00 80.62 587 TYR A CA 1
ATOM 4514 C C . TYR A 1 587 ? -20.113 -11.870 -5.259 1.00 80.62 587 TYR A C 1
ATOM 4516 O O . TYR A 1 587 ? -19.428 -10.851 -5.230 1.00 80.62 587 TYR A O 1
ATOM 4524 N N . ALA A 1 588 ? -20.765 -12.310 -4.184 1.00 73.75 588 ALA A N 1
ATOM 4525 C CA . ALA A 1 588 ? -20.670 -11.694 -2.866 1.00 73.75 588 ALA A CA 1
ATOM 4526 C C . ALA A 1 588 ? -20.546 -12.769 -1.759 1.00 73.75 588 ALA A C 1
ATOM 4528 O O . ALA A 1 588 ? -20.858 -13.935 -2.007 1.00 73.75 588 ALA A O 1
ATOM 4529 N N . PRO A 1 589 ? -20.044 -12.433 -0.553 1.00 78.88 589 PRO A N 1
ATOM 4530 C CA . PRO A 1 589 ? -19.828 -13.413 0.516 1.00 78.88 589 PRO A CA 1
ATOM 4531 C C . PRO A 1 589 ? -21.106 -14.142 0.962 1.00 78.88 589 PRO A C 1
ATOM 4533 O O . PRO A 1 589 ? -22.210 -13.601 0.907 1.00 78.88 589 PRO A O 1
ATOM 4536 N N . MET A 1 590 ? -20.953 -15.358 1.477 1.00 88.06 590 MET A N 1
ATOM 4537 C CA . MET A 1 590 ? -22.040 -16.125 2.093 1.00 88.06 590 MET A CA 1
ATOM 4538 C C . MET A 1 590 ? -21.758 -16.345 3.577 1.00 88.06 590 MET A C 1
ATOM 4540 O O . MET A 1 590 ? -20.595 -16.391 3.979 1.00 88.06 590 MET A O 1
ATOM 4544 N N . ALA A 1 591 ? -22.805 -16.501 4.382 1.00 88.69 591 ALA A N 1
ATOM 4545 C CA . ALA A 1 591 ? -22.671 -16.737 5.817 1.00 88.69 591 ALA A CA 1
ATOM 4546 C C . ALA A 1 591 ? -23.723 -17.710 6.361 1.00 88.69 591 ALA A C 1
ATOM 4548 O O . ALA A 1 591 ? -24.768 -17.917 5.748 1.00 88.69 591 ALA A O 1
ATOM 4549 N N . LEU A 1 592 ? -23.443 -18.270 7.532 1.00 91.25 592 LEU A N 1
ATOM 4550 C CA . LEU A 1 592 ? -24.385 -18.956 8.405 1.00 91.25 592 LEU A CA 1
ATOM 4551 C C . LEU A 1 592 ? -24.895 -17.971 9.455 1.00 91.25 592 LEU A C 1
ATOM 4553 O O . LEU A 1 592 ? -24.096 -17.276 10.077 1.00 91.25 592 LEU A O 1
ATOM 4557 N N . VAL A 1 593 ? -26.209 -17.915 9.654 1.00 89.69 593 VAL A N 1
ATOM 4558 C CA . VAL A 1 593 ? -26.875 -17.024 10.615 1.00 89.69 593 VAL A CA 1
ATOM 4559 C C . VAL A 1 593 ? -27.673 -17.872 11.593 1.00 89.69 593 VAL A C 1
ATOM 4561 O O . VAL A 1 593 ? -28.559 -18.611 11.164 1.00 89.69 593 VAL A O 1
ATOM 4564 N N . VAL A 1 594 ? -27.394 -17.751 12.890 1.00 90.69 594 VAL A N 1
ATOM 4565 C CA . VAL A 1 594 ? -28.211 -18.364 13.948 1.00 90.69 594 VAL A CA 1
ATOM 4566 C C . VAL A 1 594 ? -29.156 -17.311 14.504 1.00 90.69 594 VAL A C 1
ATOM 4568 O O . VAL A 1 594 ? -28.712 -16.207 14.829 1.00 90.69 594 VAL A O 1
ATOM 4571 N N . THR A 1 595 ? -30.434 -17.651 14.653 1.00 89.75 595 THR A N 1
ATOM 4572 C CA . THR A 1 595 ? -31.405 -16.810 15.357 1.00 89.75 595 THR A CA 1
ATOM 4573 C C . THR A 1 595 ? -31.995 -17.503 16.574 1.00 89.75 595 THR A C 1
ATOM 4575 O O . THR A 1 595 ? -32.187 -18.720 16.592 1.00 89.75 595 THR A O 1
ATOM 4578 N N . ALA A 1 596 ? -32.292 -16.731 17.617 1.00 86.12 596 ALA A N 1
ATOM 4579 C CA . ALA A 1 596 ? -33.081 -17.217 18.741 1.00 86.12 596 ALA A CA 1
ATOM 4580 C C . ALA A 1 596 ? -34.495 -17.592 18.267 1.00 86.12 596 ALA A C 1
ATOM 4582 O O . ALA A 1 596 ? -35.091 -16.867 17.474 1.00 86.12 596 ALA A O 1
ATOM 4583 N N . GLY A 1 597 ? -35.040 -18.709 18.754 1.00 73.88 597 GLY A N 1
ATOM 4584 C CA . GLY A 1 597 ? -36.431 -19.072 18.481 1.00 73.88 597 GLY A CA 1
ATOM 4585 C C . GLY A 1 597 ? -37.391 -17.992 18.975 1.00 73.88 597 GLY A C 1
ATOM 4586 O O . GLY A 1 597 ? -37.192 -17.438 20.057 1.00 73.88 597 GLY A O 1
ATOM 4587 N N . GLY A 1 598 ? -38.422 -17.687 18.185 1.00 56.66 598 GLY A N 1
ATOM 4588 C CA . GLY A 1 598 ? -39.534 -16.859 18.649 1.00 56.66 598 GLY A CA 1
ATOM 4589 C C . GLY A 1 598 ? -40.239 -17.531 19.831 1.00 56.66 598 GLY A C 1
ATOM 4590 O O . GLY A 1 598 ? -40.346 -18.757 19.866 1.00 56.66 598 GLY A O 1
ATOM 4591 N N . GLU A 1 599 ? -40.692 -16.740 20.806 1.00 44.19 599 GLU A N 1
ATOM 4592 C CA . GLU A 1 599 ? -41.565 -17.202 21.891 1.00 44.19 599 GLU A CA 1
ATOM 4593 C C . GLU A 1 599 ? -42.901 -17.692 21.311 1.00 44.19 599 GLU A C 1
ATOM 4595 O O . GLU A 1 599 ? -43.864 -16.943 21.287 1.00 44.19 599 GLU A O 1
ATOM 4600 N N . ASP A 1 600 ? -42.948 -18.921 20.802 1.00 46.47 600 ASP A N 1
ATOM 4601 C CA . ASP A 1 600 ? -44.167 -19.706 20.590 1.00 46.47 600 ASP A CA 1
ATOM 4602 C C . ASP A 1 600 ? -43.774 -21.184 20.389 1.00 46.47 600 ASP A C 1
ATOM 4604 O O . ASP A 1 600 ? -43.572 -21.666 19.272 1.00 46.47 600 ASP A O 1
ATOM 4608 N N . ALA A 1 601 ? -43.649 -21.901 21.511 1.00 34.50 601 ALA A N 1
ATOM 4609 C CA . ALA A 1 601 ? -43.645 -23.363 21.599 1.00 34.50 601 ALA A CA 1
ATOM 4610 C C . ALA A 1 601 ? -44.673 -23.822 22.638 1.00 34.50 601 ALA A C 1
ATOM 4612 O O . ALA A 1 601 ? -44.696 -23.229 23.744 1.00 34.50 601 ALA A O 1
#

Radius of gyration: 27.65 Å; Cα contacts (8 Å, |Δi|>4): 1757; chains: 1; bounding box: 80×67×67 Å

Foldseek 3Di:
DDDPDPPCPVPPPPPDDDWPDDPPPADELVVQDDPPDALQQDDACQVSQLVCLVPGLHYEYGWDPDLVDTRHHEHEADREHDALGEYEYIPRHEYEYDQYAAERYEYDHNYEYYQYEYEQNQQVNPPVVLQHFQRHEPYEYAENYEYYNYEYEPRQHEDYEYAHEQYEYYQYEYYQYFRCCPNPVDQADDPVCRGGFYEHEEYAAYQYEHENYEYENRQEEPEEHEAHHRANYEYYLYEYEYDRHHYNFYYYYARHPEHYEYYQYEYQHGEAEAFNYAHYEAYLYEHLEYEHHDPVCPQDLARRPGQPHRAYHHELYEHNAAYYDAWEDAPSNRDTRAGHAQYEAYQYEYEHQDQAHRPSRYRARAEGEHPHLNHEHENYEYAWEDPPPGGHPYYDYYSYHYDNYYYHYYHDDDPPVPDDSPPPPPPVVVVQVVVQVVVQVVCVVCVVVQVPAAGWDGKFWFDQKFWKFFDQPPCCLVVLCLQDPDPPTDIDIAGAQAQCCVPVPWDQGKMKTKGWDQDDDADPQKWKKKKQQAWAAKKWKHKNSHTQDIDGHGHDIYITTDDPVSCPNDTIMIMMMWRHPTRGDNNRIMMMTIHHHDPDD

Secondary structure (DSSP, 8-state):
-PPPP------------S-----TTPEEGGGGS-TT--TTTTS--HHHHHHHHHH-SEEEE---S-TTS-EEEEE-S-EEEPTT-EEEE-TTEEEEE-S-SS-SEEE-TT-EEES-EEE--HHHHTTTTTT--TT--SEEE-SS-EEES-EEES-SS-SEEE--SS-EEES-EEES-BSHHHHH--SB--GGGGGGB--SEEE-SBS-EEES-EEES-SSEEEE--STT-BS-EEES-EEE-SSSB-SEEEE--S--B--EEES-B-TTS-EE-TT-TT-EEES-EES-EE---SS-TT--S-TT-SS----EEES-EESSS-EEESEEETTTTEEEP-BSS-EEES-EEE-SSSS-SSSS-SSSEEEEBSSS-EEEES-EEEEEB-SSSB---EEEESEEEES-EEEEE-----GGG---------HHHHHHHHHHHHHHHHHTTHHHHT--S-EEEEEEPPSEEEEEEETTS-TTTTTGGGSPPTTS-EEEEESSS-THHHHSS--SEEEEEEEEPPPP--TT-EEEEEES--BSEEEEEETTEEEEEEE-SS--EEEE--GGG--SS-EEEEEEEE-SSS-B--S-EEEEEEPPPS--

Sequence (601 aa):
MRLPAPAVVLAIVMTACCALAQPTGFTSIEEYLPETWATDGSVDLREQIQRAFDERAMVFFPGSDDPESPRVYPVTCGLEVRENARVSFGANARLLRLPSEGCVISLADGAHLSGAVIDGNKYAHFPQFEDLGKSDAGVRIANHCVIEDVAVFNNPGIAFFSYGSYNKLYRCLAENVGYIDVKFGAMNYAGARDAWSGDGFYFRGTGNLIRDCEAYDAQRWAFCSSHSGAKQNTYVDCRGGDINFRTYGFIDIEGADANNRLIRCISPNSHIALPGAPQTEVIQCMASRISFYDHQNPDSVEMYGGQKGVAPLIDGCITTEGGIVIGGWSSQRNKLVPGAVAPIITNNRMYKSHSGPSDGYSDWSFSVHSTDGSGVVSGNILFEYDDGYTKGPGMNLGNVEGSNNHVVYGQWKLDLPKLRMRYGYLQQEQIDARKLDYARELLADRSEELGLEGEVTALEWLPMSAQFVRDPGDTGEDAGWAGALPEGQEAMTMPVGIHWNSVLGRYTKVGWYYMPLELPQTPAGSRLYFYISGIDYAAKLFVDGRLIGRHEGWDTPSLIEIPEDVRTGEPQLLAVKVMPGALGGIYAPMALVVTAGGEDA

Solvent-accessible surface area (backbone atoms only — not comparable to full-atom values): 29532 Å² total; per-residue (Å²): 139,79,79,80,73,80,79,78,70,75,80,71,73,71,89,65,83,66,66,61,69,82,60,90,84,47,43,59,52,66,83,54,51,63,95,85,63,62,52,76,60,84,47,76,41,39,71,41,52,38,50,47,35,73,77,39,59,30,38,27,40,72,41,28,88,42,79,94,56,46,29,29,47,20,22,49,42,67,35,60,38,44,64,62,19,35,40,37,32,21,43,45,18,31,42,32,43,42,84,61,75,50,30,42,36,32,36,31,45,43,14,34,43,31,38,38,32,36,39,37,37,41,78,78,23,56,72,89,53,66,82,54,22,48,75,26,14,39,33,35,41,39,29,48,24,40,36,35,46,31,36,28,30,36,14,29,2,14,20,36,35,27,68,32,30,47,27,39,38,34,49,28,38,20,33,46,14,21,30,44,51,77,76,67,70,40,59,54,54,54,80,96,49,55,64,26,25,3,29,16,32,38,38,20,18,33,47,27,38,40,29,53,26,38,12,32,25,10,33,28,27,18,31,35,33,43,31,80,55,11,20,45,29,35,37,32,52,26,37,38,34,55,81,83,28,45,36,64,30,32,38,37,31,34,38,11,67,30,47,30,36,38,34,45,29,39,15,69,76,23,30,36,38,35,11,28,30,23,37,30,36,38,34,45,27,33,16,16,24,39,37,40,63,41,84,91,44,80,82,57,68,58,38,41,88,59,90,74,69,25,39,33,37,39,33,37,28,38,20,59,41,14,23,43,40,30,25,34,52,13,75,87,69,73,43,72,30,61,33,34,31,42,29,37,40,29,49,27,42,24,28,22,69,48,41,67,48,45,71,73,61,22,54,31,30,34,18,45,23,23,72,72,51,67,10,41,37,33,50,27,36,37,40,30,16,30,78,90,82,53,60,32,68,40,73,48,78,37,52,47,49,74,44,75,63,45,80,45,76,31,82,68,79,83,59,67,95,74,60,68,82,63,78,66,79,74,56,59,67,60,55,50,48,50,54,38,50,53,46,40,53,61,44,59,80,38,19,81,84,46,68,59,69,52,55,69,75,45,72,45,76,55,75,62,50,27,44,28,36,79,29,79,80,75,49,46,70,87,70,50,38,38,53,42,88,63,85,94,58,76,69,43,84,38,66,43,45,38,45,43,31,84,77,68,42,98,48,70,46,31,34,35,38,40,39,86,36,80,79,73,94,70,58,92,69,42,47,42,25,41,38,39,60,23,35,27,20,30,38,40,38,16,50,63,43,43,78,58,44,73,48,75,44,55,87,53,59,44,59,35,60,54,57,73,95,71,65,80,88,59,88,39,42,35,22,37,42,28,41,31,74,68,52,17,34,44,36,30,63,41,29,42,37,33,16,43,50,65,99,77,130